Protein AF-A0A928DKS0-F1 (afdb_monomer)

Radius of gyration: 26.85 Å; Cα contacts (8 Å, |Δi|>4): 804; chains: 1; bounding box: 59×43×74 Å

Sequence (384 aa):
MKKVFVSGAFNVLHAGHIRFFEDARKLGDYLIVSYPPADLLWRLYDKKSVLDDSDKKAVISALSMVDEVIESTDEDVELSFRSAVEATGPQILAVTTDDAHIEAKRRFCEEKGIEFVVLEKTLPNDTQTSSTQVLSRVKAPMHAPLRVDFAGGWLDVPENAIPGEYIVNCSISPTVSLKEWLYRQGAGLGGSGGWSVLNGWDPVASELGLGVGWQDPAVIAETGACVWKSGPKPVLDFKNTGSFLKGRMAVYDTRVKHYTPGFAGYERSFERIAKAGRIARLGVQQQDVAVLAVGVQMSYQLQLEEGMQPLPDIGKQLAHKYCGGGHGGYALYLYETEEQRDAAVDACEDMYPVEPYCRTFGKDEQVPWEPRFLERLKKRGVIK

Structure (mmCIF, N/CA/C/O backbone):
data_AF-A0A928DKS0-F1
#
_entry.id   AF-A0A928DKS0-F1
#
loop_
_atom_site.group_PDB
_atom_site.id
_atom_site.type_symbol
_atom_site.label_atom_id
_atom_site.label_alt_id
_atom_site.label_comp_id
_atom_site.label_asym_id
_atom_site.label_entity_id
_atom_site.label_seq_id
_atom_site.pdbx_PDB_ins_code
_atom_site.Cartn_x
_atom_site.Cartn_y
_atom_site.Cartn_z
_atom_site.occupancy
_atom_site.B_iso_or_equiv
_atom_site.auth_seq_id
_atom_site.auth_comp_id
_atom_site.auth_asym_id
_atom_site.auth_atom_id
_atom_site.pdbx_PDB_model_num
ATOM 1 N N . MET A 1 1 ? -34.004 2.437 37.582 1.00 90.12 1 MET A N 1
ATOM 2 C CA . MET A 1 1 ? -33.193 2.954 36.467 1.00 90.12 1 MET A CA 1
ATOM 3 C C . MET A 1 1 ? -32.140 1.911 36.153 1.00 90.12 1 MET A C 1
ATOM 5 O O . MET A 1 1 ? -31.315 1.649 37.020 1.00 90.12 1 MET A O 1
ATOM 9 N N . LYS A 1 2 ? -32.222 1.267 34.987 1.00 97.00 2 LYS A N 1
ATOM 10 C CA . LYS A 1 2 ? -31.265 0.244 34.545 1.00 97.00 2 LYS A CA 1
ATOM 11 C C . LYS A 1 2 ? -30.085 0.926 33.849 1.00 97.00 2 LYS A C 1
ATOM 13 O O . LYS A 1 2 ? -30.260 1.512 32.786 1.00 97.00 2 LYS A O 1
ATOM 18 N N . LYS A 1 3 ? -28.900 0.887 34.453 1.00 98.50 3 LYS A N 1
ATOM 19 C CA . LYS A 1 3 ? -27.677 1.495 33.916 1.00 98.50 3 LYS A CA 1
ATOM 20 C C . LYS A 1 3 ? -26.942 0.523 32.992 1.00 98.50 3 LYS A C 1
ATOM 22 O O . LYS A 1 3 ? -26.719 -0.632 33.363 1.00 98.50 3 LYS A O 1
ATOM 27 N N . VAL A 1 4 ? -26.541 1.009 31.825 1.00 98.62 4 VAL A N 1
ATOM 28 C CA . VAL A 1 4 ? -25.748 0.292 30.823 1.00 98.62 4 VAL A CA 1
ATOM 29 C C . VAL A 1 4 ? -24.370 0.926 30.757 1.00 98.62 4 VAL A C 1
ATOM 31 O O . VAL A 1 4 ? -24.256 2.148 30.729 1.00 98.62 4 VAL A O 1
ATOM 34 N N . PHE A 1 5 ? -23.331 0.104 30.718 1.00 98.56 5 PHE A N 1
ATOM 35 C CA . PHE A 1 5 ? -21.950 0.539 30.598 1.00 98.56 5 PHE A CA 1
ATOM 36 C C . PHE A 1 5 ? -21.354 0.034 29.290 1.00 98.56 5 PHE A C 1
ATOM 38 O O . PHE A 1 5 ? -21.528 -1.131 28.926 1.00 98.56 5 PHE A O 1
ATOM 45 N N . VAL A 1 6 ? -20.620 0.903 28.603 1.00 97.69 6 VAL A N 1
ATOM 46 C CA . VAL A 1 6 ? -19.794 0.549 27.446 1.00 97.69 6 VAL A CA 1
ATOM 47 C C . VAL A 1 6 ? -18.394 1.116 27.633 1.00 97.69 6 VAL A C 1
ATOM 49 O O . VAL A 1 6 ? -18.222 2.187 28.213 1.00 97.69 6 VAL A O 1
ATOM 52 N N . SER A 1 7 ? -17.384 0.418 27.122 1.00 95.12 7 SER A N 1
ATOM 53 C CA . SER A 1 7 ? -15.995 0.880 27.161 1.00 95.12 7 SER A CA 1
ATOM 54 C C . SER A 1 7 ? -15.346 0.778 25.790 1.00 95.12 7 SER A C 1
ATOM 56 O O . SER A 1 7 ? -15.585 -0.180 25.054 1.00 95.12 7 SER A O 1
ATOM 58 N N . GLY A 1 8 ? -14.516 1.761 25.449 1.00 92.12 8 GLY A N 1
ATOM 59 C CA . GLY A 1 8 ? -13.730 1.748 24.225 1.00 92.12 8 GLY A CA 1
ATOM 60 C C . GLY A 1 8 ? -12.814 2.960 24.094 1.00 92.12 8 GLY A C 1
ATOM 61 O O . GLY A 1 8 ? -12.985 3.980 24.751 1.00 92.12 8 GLY A O 1
ATOM 62 N N . ALA A 1 9 ? -11.819 2.860 23.209 1.00 91.19 9 ALA A N 1
ATOM 63 C CA . ALA A 1 9 ? -10.876 3.955 22.966 1.00 91.19 9 ALA A CA 1
ATOM 64 C C . ALA A 1 9 ? -11.528 5.182 22.300 1.00 91.19 9 ALA A C 1
ATOM 66 O O . ALA A 1 9 ? -11.066 6.303 22.496 1.00 91.19 9 ALA A O 1
ATOM 67 N N . PHE A 1 10 ? -12.550 4.947 21.462 1.00 91.31 10 PHE A N 1
ATOM 68 C CA . PHE A 1 10 ? -13.341 5.958 20.740 1.00 91.31 10 PHE A CA 1
ATOM 69 C C . PHE A 1 10 ? -12.512 7.095 20.114 1.00 91.31 10 PHE A C 1
ATOM 71 O O . PHE A 1 10 ? -12.912 8.254 20.119 1.00 91.31 10 PHE A O 1
ATOM 78 N N . ASN A 1 11 ? -11.345 6.750 19.556 1.00 84.81 11 ASN A N 1
ATOM 79 C CA . ASN A 1 11 ? -10.316 7.719 19.173 1.00 84.81 11 ASN A CA 1
ATOM 80 C C . ASN A 1 11 ? -10.794 8.724 18.106 1.00 84.81 11 ASN A C 1
ATOM 82 O O . ASN A 1 11 ? -10.494 9.910 18.179 1.00 84.81 11 ASN A O 1
ATOM 86 N N . VAL A 1 12 ? -11.574 8.245 17.130 1.00 89.62 12 VAL A N 1
ATOM 87 C CA . VAL A 1 12 ? -12.330 9.080 16.185 1.00 89.62 12 VAL A CA 1
ATOM 88 C C . VAL A 1 12 ? -13.741 8.519 16.096 1.00 89.62 12 VAL A C 1
ATOM 90 O O . VAL A 1 12 ? -13.915 7.354 15.719 1.00 89.62 12 VAL A O 1
ATOM 93 N N . LEU A 1 13 ? -14.745 9.324 16.444 1.00 90.75 13 LEU A N 1
ATOM 94 C CA . LEU A 1 13 ? -16.142 8.914 16.333 1.00 90.75 13 LEU A CA 1
ATOM 95 C C . LEU A 1 13 ? -16.566 8.759 14.868 1.00 90.75 13 LEU A C 1
ATOM 97 O O . LEU A 1 13 ? -16.172 9.524 13.994 1.00 90.75 13 LEU A O 1
ATOM 101 N N . HIS A 1 14 ? -17.386 7.745 14.610 1.00 88.31 14 HIS A N 1
ATOM 102 C CA . HIS A 1 14 ? -17.978 7.458 13.306 1.00 88.31 14 HIS A CA 1
ATOM 103 C C . HIS A 1 14 ? -19.343 6.789 13.504 1.00 88.31 14 HIS A C 1
ATOM 105 O O . HIS A 1 14 ? -19.688 6.401 14.621 1.00 88.31 14 HIS A O 1
ATOM 111 N N . ALA A 1 15 ? -20.107 6.605 12.421 1.00 88.44 15 ALA A N 1
ATOM 112 C CA . ALA A 1 15 ? -21.472 6.063 12.469 1.00 88.44 15 ALA A CA 1
ATOM 113 C C . ALA A 1 15 ? -21.589 4.725 13.227 1.00 88.44 15 ALA A C 1
ATOM 115 O O . ALA A 1 15 ? -22.562 4.497 13.933 1.00 88.44 15 ALA A O 1
ATOM 116 N N . GLY A 1 16 ? -20.569 3.866 13.135 1.00 87.44 16 GLY A N 1
ATOM 117 C CA . GLY A 1 16 ? -20.498 2.618 13.905 1.00 87.44 16 GLY A CA 1
ATOM 118 C C . GLY A 1 16 ? -20.523 2.815 15.428 1.00 87.44 16 GLY A C 1
ATOM 119 O O . GLY A 1 16 ? -21.236 2.090 16.108 1.00 87.44 16 GLY A O 1
ATOM 120 N N . HIS A 1 17 ? -19.809 3.812 15.965 1.00 91.69 17 HIS A N 1
ATOM 121 C CA . HIS A 1 17 ? -19.873 4.131 17.398 1.00 91.69 17 HIS A CA 1
ATOM 122 C C . HIS A 1 17 ? -21.239 4.697 17.789 1.00 91.69 17 HIS A C 1
ATOM 124 O O . HIS A 1 17 ? -21.796 4.286 18.798 1.00 91.69 17 HIS A O 1
ATOM 130 N N . ILE A 1 18 ? -21.800 5.586 16.962 1.00 92.81 18 ILE A N 1
ATOM 131 C CA . ILE A 1 18 ? -23.140 6.152 17.182 1.00 92.81 18 ILE A CA 1
ATOM 132 C C . ILE A 1 18 ? -24.174 5.030 17.286 1.00 92.81 18 ILE A C 1
ATOM 134 O O . ILE A 1 18 ? -24.919 4.970 18.259 1.00 92.81 18 ILE A O 1
ATOM 138 N N . ARG A 1 19 ? -24.156 4.086 16.339 1.00 91.19 19 ARG A N 1
ATOM 139 C CA . ARG A 1 19 ? -25.083 2.957 16.349 1.00 91.19 19 ARG A CA 1
ATOM 140 C C . ARG A 1 19 ? -24.877 2.035 17.550 1.00 91.19 19 ARG A C 1
ATOM 142 O O . ARG A 1 19 ? -25.850 1.636 18.179 1.00 91.19 19 ARG A O 1
ATOM 149 N N . PHE A 1 20 ? -23.626 1.737 17.896 1.00 93.56 20 PHE A N 1
ATOM 150 C CA . PHE A 1 20 ? -23.313 0.949 19.087 1.00 93.56 20 PHE A CA 1
ATOM 151 C C . PHE A 1 20 ? -23.865 1.600 20.364 1.00 93.56 20 PHE A C 1
ATOM 153 O O . PHE A 1 20 ? -24.481 0.916 21.176 1.00 93.56 20 PHE A O 1
ATOM 160 N N . PHE A 1 21 ? -23.715 2.917 20.521 1.00 96.50 21 PHE A N 1
ATOM 161 C CA . PHE A 1 21 ? -24.266 3.642 21.666 1.00 96.50 21 PHE A CA 1
ATOM 162 C C . PHE A 1 21 ? -25.799 3.655 21.666 1.00 96.50 21 PHE A C 1
ATOM 164 O O . PHE A 1 21 ? -26.399 3.458 22.717 1.00 96.50 21 PHE A O 1
ATOM 171 N N . GLU A 1 22 ? -26.452 3.820 20.513 1.00 95.62 22 GLU A N 1
ATOM 172 C CA . GLU A 1 22 ? -27.916 3.709 20.404 1.00 95.62 22 GLU A CA 1
ATOM 173 C C . GLU A 1 22 ? -28.423 2.316 20.792 1.00 95.62 22 GLU A C 1
ATOM 175 O O . GLU A 1 22 ? -29.416 2.197 21.510 1.00 95.62 22 GLU A O 1
ATOM 180 N N . ASP A 1 23 ? -27.760 1.259 20.323 1.00 95.50 23 ASP A N 1
ATOM 181 C CA . ASP A 1 23 ? -28.151 -0.118 20.618 1.00 95.50 23 ASP A CA 1
ATOM 182 C C . ASP A 1 23 ? -27.878 -0.475 22.085 1.00 95.50 23 ASP A C 1
ATOM 184 O O . ASP A 1 23 ? -28.740 -1.068 22.732 1.00 95.50 23 ASP A O 1
ATOM 188 N N . ALA A 1 24 ? -26.760 -0.018 22.656 1.00 97.00 24 ALA A N 1
ATOM 189 C CA . ALA A 1 24 ? -26.496 -0.134 24.087 1.00 97.00 24 ALA A CA 1
ATOM 190 C C . ALA A 1 24 ? -27.536 0.634 24.918 1.00 97.00 24 ALA A C 1
ATOM 192 O O . ALA A 1 24 ? -28.059 0.103 25.898 1.00 97.00 24 ALA A O 1
ATOM 193 N N . ARG A 1 25 ? -27.911 1.853 24.503 1.00 97.31 25 ARG A N 1
ATOM 194 C CA . ARG A 1 25 ? -28.914 2.670 25.200 1.00 97.31 25 ARG A CA 1
ATOM 195 C C . ARG A 1 25 ? -30.285 1.998 25.261 1.00 97.31 25 ARG A C 1
ATOM 197 O O . ARG A 1 25 ? -30.996 2.219 26.236 1.00 97.31 25 ARG A O 1
ATOM 204 N N . LYS A 1 26 ? -30.651 1.166 24.278 1.00 97.12 26 LYS A N 1
ATOM 205 C CA . LYS A 1 26 ? -31.915 0.396 24.269 1.00 97.12 26 LYS A CA 1
ATOM 206 C C . LYS A 1 26 ? -31.967 -0.707 25.328 1.00 97.12 26 LYS A C 1
ATOM 208 O O . LYS A 1 26 ? -33.056 -1.178 25.642 1.00 97.12 26 LYS A O 1
ATOM 213 N N . LEU A 1 27 ? -30.824 -1.127 25.874 1.00 97.81 27 LEU A N 1
ATOM 214 C CA . LEU A 1 27 ? -30.767 -2.182 26.888 1.00 97.81 27 LEU A CA 1
ATOM 215 C C . LEU A 1 27 ? -31.141 -1.682 28.295 1.00 97.81 27 LEU A C 1
ATOM 217 O O . LEU A 1 27 ? -31.343 -2.500 29.195 1.00 97.81 27 LEU A O 1
ATOM 221 N N . GLY A 1 28 ? -31.239 -0.364 28.502 1.00 97.06 28 GLY A N 1
ATOM 222 C CA . GLY A 1 28 ? -31.566 0.233 29.795 1.00 97.06 28 GLY A CA 1
ATOM 223 C C . GLY A 1 28 ? -32.048 1.681 29.702 1.00 97.06 28 GLY A C 1
ATOM 224 O O . GLY A 1 28 ? -32.467 2.151 28.653 1.00 97.06 28 GLY A O 1
ATOM 225 N N . ASP A 1 29 ? -31.992 2.389 30.826 1.00 97.69 29 ASP A N 1
ATOM 226 C CA . ASP A 1 29 ? -32.517 3.747 31.001 1.00 97.69 29 ASP A CA 1
ATOM 227 C C . ASP A 1 29 ? -31.421 4.818 31.068 1.00 97.69 29 ASP A C 1
ATOM 229 O O . ASP A 1 29 ? -31.753 5.999 31.073 1.00 97.69 29 ASP A O 1
ATOM 233 N N . TYR A 1 30 ? -30.151 4.421 31.184 1.00 98.44 30 TYR A N 1
ATOM 234 C CA . TYR A 1 30 ? -29.025 5.324 31.432 1.00 98.44 30 TYR A CA 1
ATOM 235 C C . TYR A 1 30 ? -27.735 4.732 30.851 1.00 98.44 30 TYR A C 1
ATOM 237 O O . TYR A 1 30 ? -27.345 3.638 31.267 1.00 98.44 30 TYR A O 1
ATOM 245 N N . LEU A 1 31 ? -27.086 5.406 29.901 1.00 98.69 31 LEU A N 1
ATOM 246 C CA . LEU A 1 31 ? -25.857 4.939 29.253 1.00 98.69 31 LEU A CA 1
ATOM 247 C C . LEU A 1 31 ? -24.622 5.666 29.793 1.00 98.69 31 LEU A C 1
ATOM 249 O O . LEU A 1 31 ? -24.484 6.880 29.648 1.00 98.69 31 LEU A O 1
ATOM 253 N N . ILE A 1 32 ? -23.696 4.881 30.335 1.00 98.69 32 ILE A N 1
ATOM 254 C CA . ILE A 1 32 ? -22.365 5.307 30.759 1.00 98.69 32 ILE A CA 1
ATOM 255 C C . ILE A 1 32 ? -21.359 4.875 29.694 1.00 98.69 32 ILE A C 1
ATOM 257 O O . ILE A 1 32 ? -21.256 3.688 29.370 1.00 98.69 32 ILE A O 1
ATOM 261 N N . VAL A 1 33 ? -20.593 5.829 29.173 1.00 98.44 33 VAL A N 1
ATOM 262 C CA . VAL A 1 33 ? -19.513 5.576 28.215 1.00 98.44 33 VAL A CA 1
ATOM 263 C C . VAL A 1 33 ? -18.171 5.803 28.894 1.00 98.44 33 VAL A C 1
ATOM 265 O O . VAL A 1 33 ? -17.894 6.891 29.396 1.00 98.44 33 VAL A O 1
ATOM 268 N N . SER A 1 34 ? -17.313 4.785 28.875 1.00 97.44 34 SER A N 1
ATOM 269 C CA . SER A 1 34 ? -15.959 4.873 29.408 1.00 97.44 34 SER A CA 1
ATOM 270 C C . SER A 1 34 ? -14.897 4.870 28.318 1.00 97.44 34 SER A C 1
ATOM 272 O O . SER A 1 34 ? -14.973 4.081 27.373 1.00 97.44 34 SER A O 1
ATOM 274 N N . TYR A 1 35 ? -13.888 5.729 28.468 1.00 95.50 35 TYR A N 1
ATOM 275 C CA . TYR A 1 35 ? -12.732 5.780 27.576 1.00 95.50 35 TYR A CA 1
ATOM 276 C C . TYR A 1 35 ? -11.411 5.884 28.357 1.00 95.50 35 TYR A C 1
ATOM 278 O O . TYR A 1 35 ? -11.375 6.524 29.408 1.00 95.50 35 TYR A O 1
ATOM 286 N N . PRO A 1 36 ? -10.310 5.304 27.846 1.00 94.44 36 PRO A N 1
ATOM 287 C CA . PRO A 1 36 ? -8.979 5.514 28.400 1.00 94.44 36 PRO A CA 1
ATOM 288 C C . PRO A 1 36 ? -8.430 6.900 28.013 1.00 94.44 36 PRO A C 1
ATOM 290 O O . PRO A 1 36 ? -8.500 7.265 26.828 1.00 94.44 36 PRO A O 1
ATOM 293 N N . PRO A 1 37 ? -7.850 7.660 28.962 1.00 94.44 37 PRO A N 1
ATOM 294 C CA . PRO A 1 37 ? -7.154 8.905 28.658 1.00 94.44 37 PRO A CA 1
ATOM 295 C C . PRO A 1 37 ? -5.926 8.649 27.774 1.00 94.44 37 PRO A C 1
ATOM 297 O O . PRO A 1 37 ? -5.467 7.511 27.630 1.00 94.44 37 PRO A O 1
ATOM 300 N N . ALA A 1 38 ? -5.379 9.702 27.167 1.00 93.69 38 ALA A N 1
ATOM 301 C CA . ALA A 1 38 ? -4.331 9.600 26.153 1.00 93.69 38 ALA A CA 1
ATOM 302 C C . ALA A 1 38 ? -3.082 8.839 26.635 1.00 93.69 38 ALA A C 1
ATOM 304 O O . ALA A 1 38 ? -2.543 8.022 25.888 1.00 93.69 38 ALA A O 1
ATOM 305 N N . ASP A 1 39 ? -2.657 9.069 27.880 1.00 93.12 39 ASP A N 1
ATOM 306 C CA . ASP A 1 39 ? -1.517 8.376 28.491 1.00 93.12 39 ASP A CA 1
ATOM 307 C C . ASP A 1 39 ? -1.777 6.868 28.666 1.00 93.12 39 ASP A C 1
ATOM 309 O O . ASP A 1 39 ? -0.947 6.039 28.290 1.00 93.12 39 ASP A O 1
ATOM 313 N N . LEU A 1 40 ? -2.964 6.494 29.154 1.00 92.56 40 LEU A N 1
ATOM 314 C CA . LEU A 1 40 ? -3.337 5.089 29.331 1.00 92.56 40 LEU A CA 1
ATOM 315 C C . LEU A 1 40 ? -3.487 4.379 27.979 1.00 92.56 40 LEU A C 1
ATOM 317 O O . LEU A 1 40 ? -3.043 3.243 27.814 1.00 92.56 40 LEU A O 1
ATOM 321 N N . LEU A 1 41 ? -4.066 5.067 26.989 1.00 91.56 41 LEU A N 1
ATOM 322 C CA . LEU A 1 41 ? -4.198 4.559 25.626 1.00 91.56 41 LEU A CA 1
ATOM 323 C C . LEU A 1 41 ? -2.825 4.262 24.999 1.00 91.56 41 LEU A C 1
ATOM 325 O O . LEU A 1 41 ? -2.660 3.244 24.325 1.00 91.56 41 LEU A O 1
ATOM 329 N N . TRP A 1 42 ? -1.841 5.125 25.259 1.00 90.69 42 TRP A N 1
ATOM 330 C CA . TRP A 1 42 ? -0.466 4.929 24.815 1.00 90.69 42 TRP A CA 1
ATOM 331 C C . TRP A 1 42 ? 0.179 3.727 25.507 1.00 90.69 42 TRP A C 1
ATOM 333 O O . TRP A 1 42 ? 0.673 2.827 24.836 1.00 90.69 42 TRP A O 1
ATOM 343 N N . ARG A 1 43 ? 0.148 3.680 26.844 1.00 90.50 43 ARG A N 1
ATOM 344 C CA . ARG A 1 43 ? 0.854 2.653 27.627 1.00 90.50 43 ARG A CA 1
ATOM 345 C C . ARG A 1 43 ? 0.282 1.247 27.460 1.00 90.50 43 ARG A C 1
ATOM 347 O O . ARG A 1 43 ? 1.056 0.299 27.396 1.00 90.50 43 ARG A O 1
ATOM 354 N N . LEU A 1 44 ? -1.043 1.108 27.388 1.00 89.06 44 LEU A N 1
ATOM 355 C CA . LEU A 1 44 ? -1.699 -0.203 27.330 1.00 89.06 44 LEU A CA 1
ATOM 356 C C . LEU A 1 44 ? -1.897 -0.732 25.910 1.00 89.06 44 LEU A C 1
ATOM 358 O O . LEU A 1 44 ? -1.899 -1.943 25.703 1.00 89.06 44 LEU A O 1
ATOM 362 N N . TYR A 1 45 ? -2.090 0.157 24.934 1.00 85.25 45 TYR A N 1
ATOM 363 C CA . TYR A 1 45 ? -2.517 -0.242 23.591 1.00 85.25 45 TYR A CA 1
ATOM 364 C C . TYR A 1 45 ? -1.571 0.211 22.477 1.00 85.25 45 TYR A C 1
ATOM 366 O O . TYR A 1 45 ? -1.892 -0.030 21.312 1.00 85.25 45 TYR A O 1
ATOM 374 N N . ASP A 1 46 ? -0.462 0.883 22.810 1.00 88.25 46 ASP A N 1
ATOM 375 C CA . ASP A 1 46 ? 0.476 1.494 21.855 1.00 88.25 46 ASP A CA 1
ATOM 376 C C . ASP A 1 46 ? -0.248 2.388 20.828 1.00 88.25 46 ASP A C 1
ATOM 378 O O . ASP A 1 46 ? -0.012 2.364 19.617 1.00 88.25 46 ASP A O 1
ATOM 382 N N . LYS A 1 47 ? -1.239 3.149 21.315 1.00 86.56 47 LYS A N 1
ATOM 383 C CA . LYS A 1 47 ? -2.111 3.992 20.490 1.00 86.56 47 LYS A CA 1
ATOM 384 C C . LYS A 1 47 ? -2.045 5.444 20.932 1.00 86.56 47 LYS A C 1
ATOM 386 O O . LYS A 1 47 ? -2.262 5.786 22.088 1.00 86.56 47 LYS A O 1
ATOM 391 N N . LYS A 1 48 ? -1.846 6.332 19.959 1.00 88.62 48 LYS A N 1
ATOM 392 C CA . LYS A 1 48 ? -1.923 7.779 20.171 1.00 88.62 48 LYS A CA 1
ATOM 393 C C . LYS A 1 48 ? -3.373 8.268 20.115 1.00 88.62 48 LYS A C 1
ATOM 395 O O . LYS A 1 48 ? -4.084 7.971 19.149 1.00 88.62 48 LYS A O 1
ATOM 400 N N . SER A 1 49 ? -3.784 9.066 21.102 1.00 89.38 49 SER A N 1
ATOM 401 C CA . SER A 1 49 ? -5.057 9.795 21.048 1.00 89.38 49 SER A CA 1
ATOM 402 C C . SER A 1 49 ? -5.018 10.896 19.978 1.00 89.38 49 SER A C 1
ATOM 404 O O . SER A 1 49 ? -4.005 11.576 19.815 1.00 89.38 49 SER A O 1
ATOM 406 N N . VAL A 1 50 ? -6.107 11.050 19.227 1.00 89.44 50 VAL A N 1
ATOM 407 C CA . VAL A 1 50 ? -6.265 12.070 18.170 1.00 89.44 50 VAL A CA 1
ATOM 408 C C . VAL A 1 50 ? -6.839 13.369 18.732 1.00 89.44 50 VAL A C 1
ATOM 410 O O . VAL A 1 50 ? -6.569 14.437 18.194 1.00 89.44 50 VAL A O 1
ATOM 413 N N . LEU A 1 51 ? -7.616 13.259 19.807 1.00 89.12 51 LEU A N 1
ATOM 414 C CA . LEU A 1 51 ? -8.192 14.372 20.552 1.00 89.12 51 LEU A CA 1
ATOM 415 C C . LEU A 1 51 ? -7.559 14.439 21.940 1.00 89.12 51 LEU A C 1
ATOM 417 O O . LEU A 1 51 ? -7.221 13.394 22.512 1.00 89.12 51 LEU A O 1
ATOM 421 N N . ASP A 1 52 ? -7.470 15.648 22.484 1.00 93.50 52 ASP A N 1
ATOM 422 C CA . ASP A 1 52 ? -7.210 15.848 23.906 1.00 93.50 52 ASP A CA 1
ATOM 423 C C . ASP A 1 52 ? -8.356 15.239 24.728 1.00 93.50 52 ASP A C 1
ATOM 425 O O . ASP A 1 52 ? -9.501 15.149 24.268 1.00 93.50 52 ASP A O 1
ATOM 429 N N . ASP A 1 53 ? -8.063 14.792 25.950 1.00 94.75 53 ASP A N 1
ATOM 430 C CA . ASP A 1 53 ? -9.038 14.039 26.747 1.00 94.75 53 ASP A CA 1
ATOM 431 C C . ASP A 1 53 ? -10.277 14.879 27.101 1.00 94.75 53 ASP A C 1
ATOM 433 O O . ASP A 1 53 ? -11.399 14.370 27.049 1.00 94.75 53 ASP A O 1
ATOM 437 N N . SER A 1 54 ? -10.112 16.188 27.332 1.00 94.94 54 SER A N 1
ATOM 438 C CA . SER A 1 54 ? -11.231 17.115 27.549 1.00 94.94 54 SER A CA 1
ATOM 439 C C . SER A 1 54 ? -12.153 17.227 26.336 1.00 94.94 54 SER A C 1
ATOM 441 O O . SER A 1 54 ? -13.376 17.223 26.489 1.00 94.94 54 SER A O 1
ATOM 443 N N . ASP A 1 55 ? -11.582 17.286 25.132 1.00 95.31 55 ASP A N 1
ATOM 444 C CA . ASP A 1 55 ? -12.342 17.406 23.887 1.00 95.31 55 ASP A CA 1
ATOM 445 C C . ASP A 1 55 ? -13.075 16.104 23.585 1.00 95.31 55 ASP A C 1
ATOM 447 O O . ASP A 1 55 ? -14.261 16.112 23.252 1.00 95.31 55 ASP A O 1
ATOM 451 N N . LYS A 1 56 ? -12.404 14.964 23.782 1.00 95.12 56 LYS A N 1
ATOM 452 C CA . LYS A 1 56 ? -13.025 13.644 23.651 1.00 95.12 56 LYS A CA 1
ATOM 453 C C . LYS A 1 56 ? -14.218 13.508 24.601 1.00 95.12 56 LYS A C 1
ATOM 455 O O . LYS A 1 56 ? -15.300 13.113 24.163 1.00 95.12 56 LYS A O 1
ATOM 460 N N . LYS A 1 57 ? -14.059 13.903 25.870 1.00 96.12 57 LYS A N 1
ATOM 461 C CA . LYS A 1 57 ? -15.149 13.912 26.855 1.00 96.12 57 LYS A CA 1
ATOM 462 C C . LYS A 1 57 ? -16.303 14.807 26.434 1.00 96.12 57 LYS A C 1
ATOM 464 O O . LYS A 1 57 ? -17.453 14.385 26.543 1.00 96.12 57 LYS A O 1
ATOM 469 N N . ALA A 1 58 ? -16.012 16.023 25.974 1.00 96.75 58 ALA A N 1
ATOM 470 C CA . ALA A 1 58 ? -17.025 16.986 25.560 1.00 96.75 58 ALA A CA 1
ATOM 471 C C . ALA A 1 58 ? -17.836 16.466 24.365 1.00 96.75 58 ALA A C 1
ATOM 473 O O . ALA A 1 58 ? -19.063 16.527 24.381 1.00 96.75 58 ALA A O 1
ATOM 474 N N . VAL A 1 59 ? -17.161 15.890 23.366 1.00 96.50 59 VAL A N 1
ATOM 475 C CA . VAL A 1 59 ? -17.807 15.332 22.173 1.00 96.50 59 VAL A CA 1
ATOM 476 C C . VAL A 1 59 ? -18.694 14.137 22.527 1.00 96.50 59 VAL A C 1
ATOM 478 O O . VAL A 1 59 ? -19.836 14.090 22.076 1.00 96.50 59 VAL A O 1
ATOM 481 N N . ILE A 1 60 ? -18.210 13.188 23.337 1.00 97.44 60 ILE A N 1
ATOM 482 C CA . ILE A 1 60 ? -19.011 12.018 23.739 1.00 97.44 60 ILE A CA 1
ATOM 483 C C . ILE A 1 60 ? -20.196 12.454 24.615 1.00 97.44 60 ILE A C 1
ATOM 485 O O . ILE A 1 60 ? -21.312 11.997 24.390 1.00 97.44 60 ILE A O 1
ATOM 489 N N . SER A 1 61 ? -19.980 13.379 25.559 1.00 97.75 61 SER A N 1
ATOM 490 C CA . SER A 1 61 ? -21.035 13.904 26.446 1.00 97.75 61 SER A CA 1
ATOM 491 C C . SER A 1 61 ? -22.135 14.666 25.700 1.00 97.75 61 SER A C 1
ATOM 493 O O . SER A 1 61 ? -23.239 14.797 26.212 1.00 97.75 61 SER A O 1
ATOM 495 N N . ALA A 1 62 ? -21.850 15.202 24.509 1.00 97.69 62 ALA A N 1
ATOM 496 C CA . ALA A 1 62 ? -22.831 15.926 23.701 1.00 97.69 62 ALA A CA 1
ATOM 497 C C . ALA A 1 62 ? -23.798 15.000 22.940 1.00 97.69 62 ALA A C 1
ATOM 499 O O . ALA A 1 62 ? -24.779 15.471 22.360 1.00 97.69 62 ALA A O 1
ATOM 500 N N . LEU A 1 63 ? -23.523 13.694 22.898 1.00 97.88 63 LEU A N 1
ATOM 501 C CA . LEU A 1 63 ? -24.360 12.727 22.201 1.00 97.88 63 LEU A CA 1
ATOM 502 C C . LEU A 1 63 ? -25.648 12.463 22.992 1.00 97.88 63 LEU A C 1
ATOM 504 O O . LEU A 1 63 ? -25.605 12.036 24.138 1.00 97.88 63 LEU A O 1
ATOM 508 N N . SER A 1 64 ? -26.808 12.649 22.358 1.00 97.12 64 SER A N 1
ATOM 509 C CA . SER A 1 64 ? -28.122 12.609 23.025 1.00 97.12 64 SER A CA 1
ATOM 510 C C . SER A 1 64 ? -28.475 11.291 23.720 1.00 97.12 64 SER A C 1
ATOM 512 O O . SER A 1 64 ? -29.366 11.270 24.562 1.00 97.12 64 SER A O 1
ATOM 514 N N . MET A 1 65 ? -27.848 10.182 23.323 1.00 97.25 65 MET A N 1
ATOM 515 C CA . MET A 1 65 ? -28.064 8.858 23.912 1.00 97.25 65 MET A CA 1
ATOM 516 C C . MET A 1 65 ? -27.095 8.533 25.054 1.00 97.25 65 MET A C 1
ATOM 518 O O . MET A 1 65 ? -27.238 7.471 25.650 1.00 97.25 65 MET A O 1
ATOM 522 N N . VAL A 1 66 ? -26.107 9.390 25.324 1.00 98.50 66 VAL A N 1
ATOM 523 C CA . VAL A 1 66 ? -25.108 9.209 26.382 1.00 98.50 66 VAL A CA 1
ATOM 524 C C . VAL A 1 66 ? -25.503 10.053 27.587 1.00 98.50 66 VAL A C 1
ATOM 526 O O . VAL A 1 66 ? -25.706 11.256 27.464 1.00 98.50 66 VAL A O 1
ATOM 529 N N . ASP A 1 67 ? -25.597 9.421 28.754 1.00 98.50 67 ASP A N 1
ATOM 530 C CA . ASP A 1 67 ? -26.019 10.081 29.989 1.00 98.50 67 ASP A CA 1
ATOM 531 C C . ASP A 1 67 ? -24.826 10.439 30.900 1.00 98.50 67 ASP A C 1
ATOM 533 O O . ASP A 1 67 ? -24.874 11.431 31.629 1.00 98.50 67 ASP A O 1
ATOM 537 N N . GLU A 1 68 ? -23.739 9.659 30.851 1.00 98.19 68 GLU A N 1
ATOM 538 C CA . GLU A 1 68 ? -22.520 9.876 31.641 1.00 98.19 68 GLU A CA 1
ATOM 539 C C . GLU A 1 68 ? -21.269 9.461 30.861 1.00 98.19 68 GLU A C 1
ATOM 541 O O . GLU A 1 68 ? -21.265 8.450 30.155 1.00 98.19 68 GLU A O 1
ATOM 546 N N . VAL A 1 69 ? -20.180 10.218 31.022 1.00 98.12 69 VAL A N 1
ATOM 547 C CA . VAL A 1 69 ? -18.873 9.888 30.443 1.00 98.12 69 VAL A CA 1
ATOM 548 C C . VAL A 1 69 ? -17.806 9.864 31.529 1.00 98.12 69 VAL A C 1
ATOM 550 O O . VAL A 1 69 ? -17.600 10.865 32.225 1.00 98.12 69 VAL A O 1
ATOM 553 N N . ILE A 1 70 ? -17.097 8.740 31.637 1.00 97.00 70 ILE A N 1
ATOM 554 C CA . ILE A 1 70 ? -16.101 8.488 32.683 1.00 97.00 70 ILE A CA 1
ATOM 555 C C . ILE A 1 70 ? -14.760 8.030 32.100 1.00 97.00 70 ILE A C 1
ATOM 557 O O . ILE A 1 70 ? -14.694 7.201 31.194 1.00 97.00 70 ILE A O 1
ATOM 561 N N . GLU A 1 71 ? -13.667 8.560 32.635 1.00 95.62 71 GLU A N 1
ATOM 562 C CA . GLU A 1 71 ? -12.322 8.122 32.261 1.00 95.62 71 GLU A CA 1
ATOM 563 C C . GLU A 1 71 ? -11.987 6.792 32.930 1.00 95.62 71 GLU A C 1
ATOM 565 O O . GLU A 1 71 ? -12.317 6.560 34.094 1.00 95.62 71 GLU A O 1
ATOM 570 N N . SER A 1 72 ? -11.334 5.906 32.186 1.00 93.06 72 SER A N 1
ATOM 571 C CA . SER A 1 72 ? -10.834 4.643 32.709 1.00 93.06 72 SER A CA 1
ATOM 572 C C . SER A 1 72 ? -9.421 4.832 33.267 1.00 93.06 72 SER A C 1
ATOM 574 O O . SER A 1 72 ? -8.614 5.545 32.674 1.00 93.06 72 SER A O 1
ATOM 576 N N . THR A 1 73 ? -9.108 4.200 34.397 1.00 93.25 73 THR A N 1
ATOM 577 C CA . THR A 1 73 ? -7.835 4.419 35.112 1.00 93.25 73 THR A CA 1
ATOM 578 C C . THR A 1 73 ? -7.052 3.139 35.375 1.00 93.25 73 THR A C 1
ATOM 580 O O . THR A 1 73 ? -5.918 3.214 35.840 1.00 93.25 73 THR A O 1
ATOM 583 N N . ASP A 1 74 ? -7.644 1.970 35.125 1.00 94.69 74 ASP A N 1
ATOM 584 C CA . ASP A 1 74 ? -7.018 0.691 35.443 1.00 94.69 74 ASP A CA 1
ATOM 585 C C . ASP A 1 74 ? -5.960 0.322 34.396 1.00 94.69 74 ASP A C 1
ATOM 587 O O . ASP A 1 74 ? -6.180 0.456 33.192 1.00 94.69 74 ASP A O 1
ATOM 591 N N . GLU A 1 75 ? -4.817 -0.189 34.859 1.00 92.25 75 GLU A N 1
ATOM 592 C CA . GLU A 1 75 ? -3.686 -0.595 34.007 1.00 92.25 75 GLU A CA 1
ATOM 593 C C . GLU A 1 75 ? -3.782 -2.047 33.501 1.00 92.25 75 GLU A C 1
ATOM 595 O O . GLU A 1 75 ? -2.816 -2.610 32.991 1.00 92.25 75 GLU A O 1
ATOM 600 N N . ASP A 1 76 ? -4.952 -2.664 33.641 1.00 92.19 76 ASP A N 1
ATOM 601 C CA . ASP A 1 76 ? -5.253 -3.983 33.093 1.00 92.19 76 ASP A CA 1
ATOM 602 C C . ASP A 1 76 ? -5.778 -3.827 31.659 1.00 92.19 76 ASP A C 1
ATOM 604 O O . ASP A 1 76 ? -6.805 -3.192 31.442 1.00 92.19 76 ASP A O 1
ATOM 608 N N . VAL A 1 77 ? -5.091 -4.400 30.668 1.00 88.12 77 VAL A N 1
ATOM 609 C CA . VAL A 1 77 ? -5.508 -4.329 29.254 1.00 88.12 77 VAL A CA 1
ATOM 610 C C . VAL A 1 77 ? -6.885 -4.965 29.028 1.00 88.12 77 VAL A C 1
ATOM 612 O O . VAL A 1 77 ? -7.665 -4.467 28.217 1.00 88.12 77 VAL A O 1
ATOM 615 N N . GLU A 1 78 ? -7.211 -6.047 29.735 1.00 90.50 78 GLU A N 1
ATOM 616 C CA . GLU A 1 78 ? -8.463 -6.782 29.533 1.00 90.50 78 GLU A CA 1
ATOM 617 C C . GLU A 1 78 ? -9.641 -6.099 30.244 1.00 90.50 78 GLU A C 1
ATOM 619 O O . GLU A 1 78 ? -10.783 -6.138 29.768 1.00 90.50 78 GLU A O 1
ATOM 624 N N . LEU A 1 79 ? -9.350 -5.440 31.372 1.00 91.19 79 LEU A N 1
ATOM 625 C CA . LEU A 1 79 ? -10.322 -4.837 32.286 1.00 91.19 79 LEU A CA 1
ATOM 626 C C . LEU A 1 79 ? -9.971 -3.384 32.648 1.00 91.19 79 LEU A C 1
ATOM 628 O O . LEU A 1 79 ? -10.138 -2.964 33.794 1.00 91.19 79 LEU A O 1
ATOM 632 N N . SER A 1 80 ? -9.553 -2.579 31.665 1.00 90.12 80 SER A N 1
ATOM 633 C CA . SER A 1 80 ? -9.055 -1.206 31.891 1.00 90.12 80 SER A CA 1
ATOM 634 C C . SER A 1 80 ? -10.089 -0.235 32.482 1.00 90.12 80 SER A C 1
ATOM 636 O O . SER A 1 80 ? -9.762 0.900 32.821 1.00 90.12 80 SER A O 1
ATOM 638 N N . PHE A 1 81 ? -11.351 -0.663 32.555 1.00 93.31 81 PHE A N 1
ATOM 639 C CA . PHE A 1 81 ? -12.525 0.079 33.016 1.00 93.31 81 PHE A CA 1
ATOM 640 C C . PHE A 1 81 ? -13.097 -0.442 34.347 1.00 93.31 81 PHE A C 1
ATOM 642 O O . PHE A 1 81 ? -14.184 -0.020 34.750 1.00 93.31 81 PHE A O 1
ATOM 649 N N . ARG A 1 82 ? -12.420 -1.383 35.015 1.00 94.00 82 ARG A N 1
ATOM 650 C CA . ARG A 1 82 ? -12.899 -2.043 36.237 1.00 94.00 82 ARG A CA 1
ATOM 651 C C . ARG A 1 82 ? -13.333 -1.051 37.317 1.00 94.00 82 ARG A C 1
ATOM 653 O O . ARG A 1 82 ? -14.465 -1.136 37.792 1.00 94.00 82 ARG A O 1
ATOM 660 N N . SER A 1 83 ? -12.470 -0.106 37.675 1.00 94.38 83 SER A N 1
ATOM 661 C CA . SER A 1 83 ? -12.743 0.904 38.700 1.00 94.38 83 SER A CA 1
ATOM 662 C C . SER A 1 83 ? -13.931 1.791 38.314 1.00 94.38 83 SER A C 1
ATOM 664 O O . SER A 1 83 ? -14.747 2.148 39.163 1.00 94.38 83 SER A O 1
ATOM 666 N N . ALA A 1 84 ? -14.093 2.092 37.020 1.00 95.25 84 ALA A N 1
ATOM 667 C CA . ALA A 1 84 ? -15.222 2.873 36.513 1.00 95.25 84 ALA A CA 1
ATOM 668 C C . ALA A 1 84 ? -16.558 2.114 36.627 1.00 95.25 84 ALA A C 1
ATOM 670 O O . ALA A 1 84 ? -17.578 2.705 36.990 1.00 95.25 84 ALA A O 1
ATOM 671 N N . VAL A 1 85 ? -16.568 0.801 36.376 1.00 96.19 85 VAL A N 1
ATOM 672 C CA . VAL A 1 85 ? -17.754 -0.044 36.600 1.00 96.19 85 VAL A CA 1
ATOM 673 C C . VAL A 1 85 ? -18.102 -0.111 38.086 1.00 96.19 85 VAL A C 1
ATOM 675 O O . VAL A 1 85 ? -19.264 0.062 38.450 1.00 96.19 85 VAL A O 1
ATOM 678 N N . GLU A 1 86 ? -17.110 -0.309 38.955 1.00 94.44 86 GLU A N 1
ATOM 679 C CA . GLU A 1 86 ? -17.323 -0.376 40.406 1.00 94.44 86 GLU A CA 1
ATOM 680 C C . GLU A 1 86 ? -17.863 0.948 40.975 1.00 94.44 86 GLU A C 1
ATOM 682 O O . GLU A 1 86 ? -18.759 0.931 41.818 1.00 94.44 86 GLU A O 1
ATOM 687 N N . ALA A 1 87 ? -17.389 2.092 40.472 1.00 95.06 87 ALA A N 1
ATOM 688 C CA . ALA A 1 87 ? -17.848 3.414 40.900 1.00 95.06 87 ALA A CA 1
ATOM 689 C C . ALA A 1 87 ? -19.276 3.755 40.435 1.00 95.06 87 ALA A C 1
ATOM 691 O O . ALA A 1 87 ? -20.004 4.463 41.131 1.00 95.06 87 ALA A O 1
ATOM 692 N N . THR A 1 88 ? -19.689 3.273 39.259 1.00 95.81 88 THR A N 1
ATOM 693 C CA . THR A 1 88 ? -20.960 3.678 38.629 1.00 95.81 88 THR A CA 1
ATOM 694 C C . THR A 1 88 ? -22.113 2.697 38.868 1.00 95.81 88 THR A C 1
ATOM 696 O O . THR A 1 88 ? -23.286 3.097 38.796 1.00 95.81 88 THR A O 1
ATOM 699 N N . GLY A 1 89 ? -21.796 1.437 39.186 1.00 96.25 89 GLY A N 1
ATOM 700 C CA . GLY A 1 89 ? -22.750 0.372 39.500 1.00 96.25 89 GLY A CA 1
ATOM 701 C C . GLY A 1 89 ? -23.736 0.042 38.368 1.00 96.25 89 GLY A C 1
ATOM 702 O O . GLY A 1 89 ? -24.950 0.113 38.598 1.00 96.25 89 GLY A O 1
ATOM 703 N N . PRO A 1 90 ? -23.273 -0.275 37.142 1.00 97.75 90 PRO A N 1
ATOM 704 C CA . PRO A 1 90 ? -24.149 -0.638 36.036 1.00 97.75 90 PRO A CA 1
ATOM 705 C C . PRO A 1 90 ? -24.768 -2.028 36.222 1.00 97.75 90 PRO A C 1
ATOM 707 O O . PRO A 1 90 ? -24.200 -2.897 36.877 1.00 97.75 90 PRO A O 1
ATOM 710 N N . GLN A 1 91 ? -25.937 -2.249 35.618 1.00 98.44 91 GLN A N 1
ATOM 711 C CA . GLN A 1 91 ? -26.581 -3.569 35.581 1.00 98.44 91 GLN A CA 1
ATOM 712 C C . GLN A 1 91 ? -26.196 -4.350 34.324 1.00 98.44 91 GLN A C 1
ATOM 714 O O . GLN A 1 91 ? -26.311 -5.570 34.325 1.00 98.44 91 GLN A O 1
ATOM 719 N N . ILE A 1 92 ? -25.754 -3.661 33.267 1.00 98.38 92 ILE A N 1
ATOM 720 C CA . ILE A 1 92 ? -25.333 -4.272 32.004 1.00 98.38 92 ILE A CA 1
ATOM 721 C C . ILE A 1 92 ? -23.957 -3.749 31.599 1.00 98.38 92 ILE A C 1
ATOM 723 O O . ILE A 1 92 ? -23.735 -2.538 31.618 1.00 98.38 92 ILE A O 1
ATOM 727 N N . LEU A 1 93 ? -23.084 -4.647 31.144 1.00 98.12 93 LEU A N 1
ATOM 728 C CA . LEU A 1 93 ? -21.915 -4.324 30.331 1.00 98.12 93 LEU A CA 1
ATOM 729 C C . LEU A 1 93 ? -22.191 -4.763 28.889 1.00 98.12 93 LEU A C 1
ATOM 731 O O . LEU A 1 93 ? -22.382 -5.952 28.631 1.00 98.12 93 LEU A O 1
ATOM 735 N N . ALA A 1 94 ? -22.208 -3.810 27.957 1.00 97.44 94 ALA A N 1
ATOM 736 C CA . ALA A 1 94 ? -22.384 -4.089 26.536 1.00 97.44 94 ALA A CA 1
ATOM 737 C C . ALA A 1 94 ? -21.053 -3.949 25.781 1.00 97.44 94 ALA A C 1
ATOM 739 O O . ALA A 1 94 ? -20.332 -2.962 25.937 1.00 97.44 94 ALA A O 1
ATOM 740 N N . VAL A 1 95 ? -20.738 -4.937 24.944 1.00 95.62 95 VAL A N 1
ATOM 741 C CA . VAL A 1 95 ? -19.556 -4.957 24.065 1.00 95.62 95 VAL A CA 1
ATOM 742 C C . VAL A 1 95 ? -19.963 -5.285 22.632 1.00 95.62 95 VAL A C 1
ATOM 744 O O . VAL A 1 95 ? -21.093 -5.704 22.387 1.00 95.62 95 VAL A O 1
ATOM 747 N N . THR A 1 96 ? -19.054 -5.119 21.677 1.00 91.69 96 THR A N 1
ATOM 748 C CA . THR A 1 96 ? -19.268 -5.537 20.286 1.00 91.69 96 THR A CA 1
ATOM 749 C C . THR A 1 96 ? -18.721 -6.943 20.028 1.00 91.69 96 THR A C 1
ATOM 751 O O . THR A 1 96 ? -17.878 -7.450 20.767 1.00 91.69 96 THR A O 1
ATOM 754 N N . THR A 1 97 ? -19.187 -7.587 18.957 1.00 88.31 97 THR A N 1
ATOM 755 C CA . THR A 1 97 ? -18.750 -8.937 18.543 1.00 88.31 97 THR A CA 1
ATOM 756 C C . THR A 1 97 ? -17.251 -9.070 18.238 1.00 88.31 97 THR A C 1
ATOM 758 O O . THR A 1 97 ? -16.745 -10.185 18.208 1.00 88.31 97 THR A O 1
ATOM 761 N N . ASP A 1 98 ? -16.550 -7.965 17.974 1.00 84.38 98 ASP A N 1
ATOM 762 C CA . ASP A 1 98 ? -15.118 -7.900 17.643 1.00 84.38 98 ASP A CA 1
ATOM 763 C C . ASP A 1 98 ? -14.220 -7.521 18.839 1.00 84.38 98 ASP A C 1
ATOM 765 O O . ASP A 1 98 ? -13.042 -7.212 18.653 1.00 84.38 98 ASP A O 1
ATOM 769 N N . ASP A 1 99 ? -14.753 -7.530 20.065 1.00 87.81 99 ASP A N 1
ATOM 770 C CA . ASP A 1 99 ? -13.980 -7.248 21.275 1.00 87.81 99 ASP A CA 1
ATOM 771 C C . ASP A 1 99 ? -12.948 -8.360 21.557 1.00 87.81 99 ASP A C 1
ATOM 773 O O . ASP A 1 99 ? -13.266 -9.549 21.582 1.00 87.81 99 ASP A O 1
ATOM 777 N N . ALA A 1 100 ? -11.689 -7.971 21.772 1.00 86.62 100 ALA A N 1
ATOM 778 C CA . ALA A 1 100 ? -10.578 -8.907 21.947 1.00 86.62 100 ALA A CA 1
ATOM 779 C C . ALA A 1 100 ? -10.594 -9.645 23.299 1.00 86.62 100 ALA A C 1
ATOM 781 O O . ALA A 1 100 ? -9.937 -10.674 23.438 1.00 86.62 100 ALA A O 1
ATOM 782 N N . HIS A 1 101 ? -11.342 -9.143 24.286 1.00 91.69 101 HIS A N 1
ATOM 783 C CA . HIS A 1 101 ? -11.308 -9.614 25.672 1.00 91.69 101 HIS A CA 1
ATOM 784 C C . HIS A 1 101 ? -12.688 -10.066 26.170 1.00 91.69 101 HIS A C 1
ATOM 786 O O . HIS A 1 101 ? -12.957 -10.030 27.370 1.00 91.69 101 HIS A O 1
ATOM 792 N N . ILE A 1 102 ? -13.568 -10.524 25.265 1.00 92.56 102 ILE A N 1
ATOM 793 C CA . ILE A 1 102 ? -14.931 -10.998 25.590 1.00 92.56 102 ILE A CA 1
ATOM 794 C C . ILE A 1 102 ? -14.933 -11.958 26.781 1.00 92.56 102 ILE A C 1
ATOM 796 O O . ILE A 1 102 ? -15.766 -11.832 27.674 1.00 92.56 102 ILE A O 1
ATOM 800 N N . GLU A 1 103 ? -14.002 -12.906 26.799 1.00 93.88 103 GLU A N 1
ATOM 801 C CA . GLU A 1 103 ? -13.935 -13.944 27.823 1.00 93.88 103 GLU A CA 1
ATOM 802 C C . GLU A 1 103 ? -13.587 -13.378 29.210 1.00 93.88 103 GLU A C 1
ATOM 804 O O . GLU A 1 103 ? -14.272 -13.670 30.189 1.00 93.88 103 GLU A O 1
ATOM 809 N N . ALA A 1 104 ? -12.575 -12.510 29.298 1.00 94.38 104 ALA A N 1
ATOM 810 C CA . ALA A 1 104 ? -12.192 -11.860 30.551 1.00 94.38 104 ALA A CA 1
ATOM 811 C C . ALA A 1 104 ? -13.315 -10.958 31.088 1.00 94.38 104 ALA A C 1
ATOM 813 O O . ALA A 1 104 ? -13.666 -11.019 32.269 1.00 94.38 104 ALA A O 1
ATOM 814 N N . LYS A 1 105 ? -13.948 -10.175 30.203 1.00 94.88 105 LYS A N 1
ATOM 815 C CA . LYS A 1 105 ? -15.072 -9.296 30.556 1.00 94.88 105 LYS A CA 1
ATOM 816 C C . LYS A 1 105 ? -16.298 -10.083 31.013 1.00 94.88 105 LYS A C 1
ATOM 818 O O . LYS A 1 105 ? -16.960 -9.669 31.961 1.00 94.88 105 LYS A O 1
ATOM 823 N N . ARG A 1 106 ? -16.580 -11.231 30.386 1.00 96.12 106 ARG A N 1
ATOM 824 C CA . ARG A 1 106 ? -17.675 -12.124 30.784 1.00 96.12 106 ARG A CA 1
ATOM 825 C C . ARG A 1 106 ? -17.475 -12.656 32.201 1.00 96.12 106 ARG A C 1
ATOM 827 O O . ARG A 1 106 ? -18.390 -12.527 33.007 1.00 96.12 106 ARG A O 1
ATOM 834 N N . ARG A 1 107 ? -16.283 -13.172 32.524 1.00 96.56 107 ARG A N 1
ATOM 835 C CA . ARG A 1 107 ? -15.964 -13.655 33.882 1.00 96.56 107 ARG A CA 1
ATOM 836 C C . ARG A 1 107 ? -16.105 -12.551 34.924 1.00 96.56 107 ARG A C 1
ATOM 838 O O . ARG A 1 107 ? -16.754 -12.748 35.945 1.00 96.56 107 ARG A O 1
ATOM 845 N N . PHE A 1 108 ? -15.569 -11.366 34.633 1.00 95.88 108 PHE A N 1
ATOM 846 C CA . PHE A 1 108 ? -15.717 -10.202 35.507 1.00 95.88 108 PHE A CA 1
ATOM 847 C C . PHE A 1 108 ? -17.194 -9.850 35.761 1.00 95.88 108 PHE A C 1
ATOM 849 O O . PHE A 1 108 ? -17.588 -9.579 36.896 1.00 95.88 108 PHE A O 1
ATOM 856 N N . CYS A 1 109 ? -18.032 -9.883 34.722 1.00 96.69 109 CYS A N 1
ATOM 857 C CA . CYS A 1 109 ? -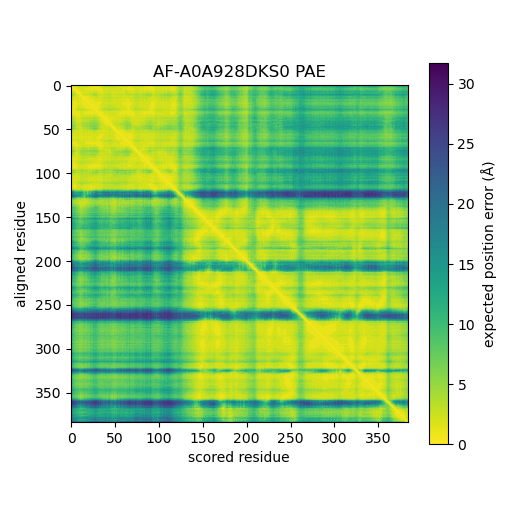19.467 -9.651 34.854 1.00 96.69 109 CYS A CA 1
ATOM 858 C C . CYS A 1 109 ? -20.169 -10.719 35.704 1.00 96.69 109 CYS A C 1
ATOM 860 O O . CYS A 1 109 ? -20.985 -10.360 36.552 1.00 96.69 109 CYS A O 1
ATOM 862 N N . GLU A 1 110 ? -19.833 -11.999 35.531 1.00 96.19 110 GLU A N 1
ATOM 863 C CA . GLU A 1 110 ? -20.376 -13.103 36.336 1.00 96.19 110 GLU A CA 1
ATOM 864 C C . GLU A 1 110 ? -20.036 -12.942 37.824 1.00 96.19 110 GLU A C 1
ATOM 866 O O . GLU A 1 110 ? -20.922 -13.035 38.673 1.00 96.19 110 GLU A O 1
ATOM 871 N N . GLU A 1 111 ? -18.782 -12.610 38.142 1.00 95.81 111 GLU A N 1
ATOM 872 C CA . GLU A 1 111 ? -18.326 -12.363 39.516 1.00 95.81 111 GLU A CA 1
ATOM 873 C C . GLU A 1 111 ? -19.042 -11.177 40.179 1.00 95.81 111 GLU A C 1
ATOM 875 O O . GLU A 1 111 ? -19.277 -11.177 41.390 1.00 95.81 111 GLU A O 1
ATOM 880 N N . LYS A 1 112 ? -19.386 -10.150 39.395 1.00 94.44 112 LYS A N 1
ATOM 881 C CA . LYS A 1 112 ? -20.010 -8.909 39.879 1.00 94.44 112 LYS A CA 1
ATOM 882 C C . LYS A 1 112 ? -21.537 -8.912 39.791 1.00 94.44 112 LYS A C 1
ATOM 884 O O . LYS A 1 112 ? -22.159 -7.952 40.243 1.00 94.44 112 LYS A O 1
ATOM 889 N N . GLY A 1 113 ? -22.145 -9.957 39.227 1.00 96.19 113 GLY A N 1
ATOM 890 C CA . GLY A 1 113 ? -23.591 -10.024 38.998 1.00 96.19 113 GLY A CA 1
ATOM 891 C C . GLY A 1 113 ? -24.097 -9.007 37.967 1.00 96.19 113 GLY A C 1
ATOM 892 O O . GLY A 1 113 ? -25.211 -8.502 38.100 1.00 96.19 113 GLY A O 1
ATOM 893 N N . ILE A 1 114 ? -23.276 -8.680 36.966 1.00 97.88 114 ILE A N 1
ATOM 894 C CA . ILE A 1 114 ? -23.592 -7.752 35.872 1.00 97.88 114 ILE A CA 1
ATOM 895 C C . ILE A 1 114 ? -24.023 -8.565 34.645 1.00 97.88 114 ILE A C 1
ATOM 897 O O . ILE A 1 114 ? -23.388 -9.552 34.284 1.00 97.88 114 ILE A O 1
ATOM 901 N N . GLU A 1 115 ? -25.088 -8.14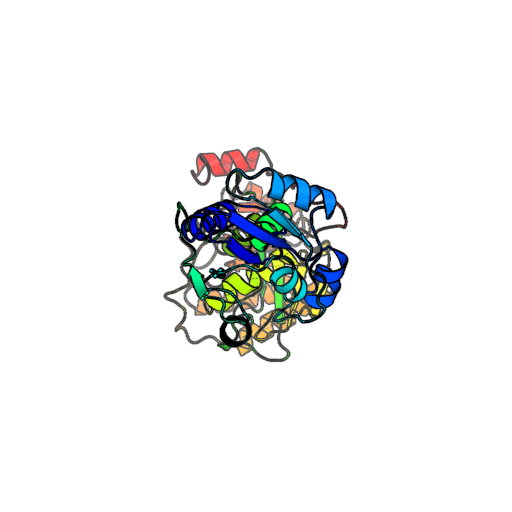3 33.967 1.00 98.12 115 GLU A N 1
ATOM 902 C CA . GLU A 1 115 ? -25.531 -8.754 32.712 1.00 98.12 115 GLU A CA 1
ATOM 903 C C . GLU A 1 115 ? -24.533 -8.423 31.584 1.00 98.12 115 GLU A C 1
ATOM 905 O O . GLU A 1 115 ? -24.285 -7.254 31.288 1.00 98.12 115 GLU A O 1
ATOM 910 N N . PHE A 1 116 ? -23.943 -9.436 30.944 1.00 97.75 116 PHE A N 1
ATOM 911 C CA . PHE A 1 116 ? -22.997 -9.248 29.838 1.00 97.75 116 PHE A CA 1
ATOM 912 C C . PHE A 1 116 ? -23.684 -9.440 28.482 1.00 97.75 116 PHE A C 1
ATOM 914 O O . PHE A 1 116 ? -24.145 -10.541 28.167 1.00 97.75 116 PHE A O 1
ATOM 921 N N . VAL A 1 117 ? -23.717 -8.389 27.660 1.00 97.56 117 VAL A N 1
ATOM 922 C CA . VAL A 1 117 ? -24.393 -8.387 26.354 1.00 97.56 117 VAL A CA 1
ATOM 923 C C . VAL A 1 117 ? -23.387 -8.132 25.234 1.00 97.56 117 VAL A C 1
ATOM 925 O O . VAL A 1 117 ? -22.629 -7.165 25.269 1.00 97.56 117 VAL A O 1
ATOM 928 N N . VAL A 1 118 ? -23.407 -8.984 24.208 1.00 96.38 118 VAL A N 1
ATOM 929 C CA . VAL A 1 118 ? -22.621 -8.796 22.982 1.00 96.38 118 VAL A CA 1
ATOM 930 C C . VAL A 1 118 ? -23.557 -8.301 21.886 1.00 96.38 118 VAL A C 1
ATOM 932 O O . VAL A 1 118 ? -24.517 -8.983 21.536 1.00 96.38 118 VAL A O 1
ATOM 935 N N . LEU A 1 119 ? -23.287 -7.110 21.363 1.00 92.81 119 LEU A N 1
ATOM 936 C CA . LEU A 1 119 ? -24.051 -6.479 20.295 1.00 92.81 119 LEU A CA 1
ATOM 937 C C . LEU A 1 119 ? -23.364 -6.695 18.947 1.00 92.81 119 LEU A C 1
ATOM 939 O O . LEU A 1 119 ? -22.145 -6.547 18.816 1.00 92.81 119 LEU A O 1
ATOM 943 N N . GLU A 1 120 ? -24.161 -7.006 17.927 1.00 85.38 120 GLU A N 1
ATOM 944 C CA . GLU A 1 120 ? -23.674 -7.049 16.553 1.00 85.38 120 GLU A CA 1
ATOM 945 C C . GLU A 1 120 ? -23.303 -5.652 16.062 1.00 85.38 120 GLU A C 1
ATOM 947 O O . GLU A 1 120 ? -23.952 -4.647 16.362 1.00 85.38 120 GLU A O 1
ATOM 952 N N . LYS A 1 121 ? -22.261 -5.589 15.236 1.00 74.19 121 LYS A N 1
ATOM 953 C CA . LYS A 1 121 ? -21.841 -4.351 14.587 1.00 74.19 121 LYS A CA 1
ATOM 954 C C . LYS A 1 121 ? -22.725 -4.069 13.369 1.00 74.19 121 LYS A C 1
ATOM 956 O O . LYS A 1 121 ? -22.269 -4.165 12.234 1.00 74.19 121 LYS A O 1
ATOM 961 N N . THR A 1 122 ? -23.993 -3.725 13.589 1.00 63.97 122 THR A N 1
ATOM 962 C CA . THR A 1 122 ? -24.890 -3.302 12.502 1.00 63.97 122 THR A CA 1
ATOM 963 C C . THR A 1 122 ? -24.473 -1.936 11.964 1.00 63.97 122 THR A C 1
ATOM 965 O O . THR A 1 122 ? -24.399 -0.958 12.708 1.00 63.97 122 THR A O 1
ATOM 968 N N . LEU A 1 123 ? -24.192 -1.852 10.663 1.00 62.28 123 LEU A N 1
ATOM 969 C CA . LEU A 1 123 ? -23.804 -0.616 9.984 1.00 62.28 123 LEU A CA 1
ATOM 970 C C . LEU A 1 123 ? -24.841 -0.253 8.915 1.00 62.28 123 LEU A C 1
ATOM 972 O O . LEU A 1 123 ? -25.401 -1.156 8.304 1.00 62.28 123 LEU A O 1
ATOM 976 N N . PRO A 1 124 ? -25.071 1.043 8.633 1.00 56.19 124 PRO A N 1
ATOM 977 C CA . PRO A 1 124 ? -26.082 1.453 7.656 1.00 56.19 124 PRO A CA 1
ATOM 978 C C . PRO A 1 124 ? -25.850 0.939 6.223 1.00 56.19 124 PRO A C 1
ATOM 980 O O . PRO A 1 124 ? -26.819 0.804 5.487 1.00 56.19 124 PRO A O 1
ATOM 983 N N . ASN A 1 125 ? -24.597 0.660 5.826 1.00 55.41 125 ASN A N 1
ATOM 984 C CA . ASN A 1 125 ? -24.206 0.435 4.423 1.00 55.41 125 ASN A CA 1
ATOM 985 C C . ASN A 1 125 ? -23.218 -0.741 4.206 1.00 55.41 125 ASN A C 1
ATOM 987 O O . ASN A 1 125 ? -22.413 -0.670 3.281 1.00 55.41 125 ASN A O 1
ATOM 991 N N . ASP A 1 126 ? -23.173 -1.763 5.071 1.00 54.22 126 ASP A N 1
ATOM 992 C CA . ASP A 1 126 ? -22.233 -2.915 4.998 1.00 54.22 126 ASP A CA 1
ATOM 993 C C . ASP A 1 126 ? -20.715 -2.592 4.977 1.00 54.22 126 ASP A C 1
ATOM 995 O O . ASP A 1 126 ? -19.876 -3.488 5.052 1.00 54.22 126 ASP A O 1
ATOM 999 N N . THR A 1 127 ? -20.304 -1.320 4.945 1.00 56.28 127 THR A N 1
ATOM 1000 C CA . THR A 1 127 ? -18.888 -0.927 4.975 1.00 56.28 127 THR A CA 1
ATOM 1001 C C . THR A 1 127 ? -18.405 -0.709 6.406 1.00 56.28 127 THR A C 1
ATOM 1003 O O . THR A 1 127 ? -18.754 0.296 7.037 1.00 56.28 127 THR A O 1
ATOM 1006 N N . GLN A 1 128 ? -17.554 -1.609 6.904 1.00 62.50 128 GLN A N 1
ATOM 1007 C CA . GLN A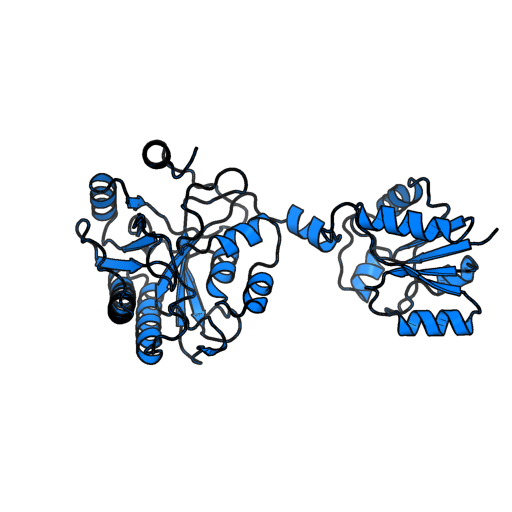 1 128 ? -16.936 -1.520 8.228 1.00 62.50 128 GLN A CA 1
ATOM 1008 C C . GLN A 1 128 ? -15.990 -0.314 8.327 1.00 62.50 128 GLN A C 1
ATOM 1010 O O . GLN A 1 128 ? -14.821 -0.395 7.975 1.00 62.50 128 GLN A O 1
ATOM 1015 N N . THR A 1 129 ? -16.499 0.822 8.813 1.00 71.69 129 THR A N 1
ATOM 1016 C CA . THR A 1 129 ? -15.665 1.986 9.146 1.00 71.69 129 THR A CA 1
ATOM 1017 C C . THR A 1 129 ? -15.149 1.841 10.573 1.00 71.69 129 THR A C 1
ATOM 1019 O O . THR A 1 129 ? -15.944 1.625 11.487 1.00 71.69 129 THR A O 1
ATOM 1022 N N . SER A 1 130 ? -13.835 1.960 10.768 1.00 78.69 130 SER A N 1
ATOM 1023 C CA . SER A 1 130 ? -13.179 1.995 12.083 1.00 78.69 130 SER A CA 1
ATOM 1024 C C . SER A 1 130 ? -12.412 3.305 12.271 1.00 78.69 130 SER A C 1
ATOM 1026 O O . SER A 1 130 ? -12.020 3.930 11.283 1.00 78.69 130 SER A O 1
ATOM 1028 N N . SER A 1 131 ? -12.124 3.713 13.515 1.00 81.19 131 SER A N 1
ATOM 1029 C CA . SER A 1 131 ? -11.242 4.870 13.760 1.00 81.19 131 SER A CA 1
ATOM 1030 C C . SER A 1 131 ? -9.893 4.721 13.056 1.00 81.19 131 SER A C 1
ATOM 1032 O O . SER A 1 131 ? -9.395 5.688 12.487 1.00 81.19 131 SER A O 1
ATOM 1034 N N . THR A 1 132 ? -9.326 3.509 13.037 1.00 8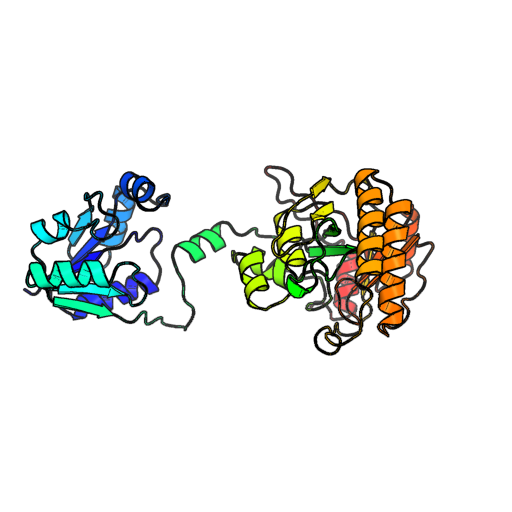0.06 132 THR A N 1
ATOM 1035 C CA . THR A 1 132 ? -8.079 3.219 12.317 1.00 80.06 132 THR A CA 1
ATOM 1036 C C . THR A 1 132 ? -8.228 3.516 10.830 1.00 80.06 132 THR A C 1
ATOM 1038 O O . THR A 1 132 ? -7.405 4.232 10.275 1.00 80.06 132 THR A O 1
ATOM 1041 N N . GLN A 1 133 ? -9.303 3.046 10.190 1.00 79.75 133 GLN A N 1
ATOM 1042 C CA . GLN A 1 133 ? -9.525 3.282 8.764 1.00 79.75 133 GLN A CA 1
ATOM 1043 C C . GLN A 1 133 ? -9.753 4.766 8.450 1.00 79.75 133 GLN A C 1
ATOM 1045 O O . GLN A 1 133 ? -9.259 5.259 7.439 1.00 79.75 133 GLN A O 1
ATOM 1050 N N . VAL A 1 134 ? -10.471 5.496 9.312 1.00 84.75 134 VAL A N 1
ATOM 1051 C CA . VAL A 1 134 ? -10.645 6.949 9.160 1.00 84.75 134 VAL A CA 1
ATOM 1052 C C . VAL A 1 134 ? -9.292 7.652 9.217 1.00 84.75 134 VAL A C 1
ATOM 1054 O O . VAL A 1 134 ? -8.980 8.448 8.336 1.00 84.75 134 VAL A O 1
ATOM 1057 N N . LEU A 1 135 ? -8.455 7.321 10.202 1.00 84.25 135 LEU A N 1
ATOM 1058 C CA . LEU A 1 135 ? -7.123 7.911 10.328 1.00 84.25 135 LEU A CA 1
ATOM 1059 C C . LEU A 1 135 ? -6.216 7.559 9.153 1.00 84.25 135 LEU A C 1
ATOM 1061 O O . LEU A 1 135 ? -5.488 8.426 8.675 1.00 84.25 135 LEU A O 1
ATOM 1065 N N . SER A 1 136 ? -6.270 6.323 8.661 1.00 82.44 136 SER A N 1
ATOM 1066 C CA . SER A 1 136 ? -5.492 5.933 7.490 1.00 82.44 136 SER A CA 1
ATOM 1067 C C . SER A 1 136 ? -5.951 6.668 6.228 1.00 82.44 136 SER A C 1
ATOM 1069 O O . SER A 1 136 ? -5.103 7.092 5.453 1.00 82.44 136 SER A O 1
ATOM 1071 N N . ARG A 1 137 ? -7.258 6.921 6.055 1.00 83.06 137 ARG A N 1
ATOM 1072 C CA . ARG A 1 137 ? -7.787 7.772 4.969 1.00 83.06 137 ARG A CA 1
ATOM 1073 C C . ARG A 1 137 ? -7.335 9.225 5.085 1.00 83.06 137 ARG A C 1
ATOM 1075 O O . ARG A 1 137 ? -6.996 9.825 4.078 1.00 83.06 137 ARG A O 1
ATOM 1082 N N . VAL A 1 138 ? -7.307 9.787 6.295 1.00 84.56 138 VAL A N 1
ATOM 1083 C CA . VAL A 1 138 ? -6.817 11.161 6.526 1.00 84.56 138 VAL A CA 1
ATOM 1084 C C . VAL A 1 138 ? -5.329 11.285 6.192 1.00 84.56 138 VAL A C 1
ATOM 1086 O O . VAL A 1 138 ? -4.896 12.315 5.686 1.00 84.56 138 VAL A O 1
ATOM 1089 N N . LYS A 1 139 ? -4.543 10.238 6.465 1.00 82.50 139 LYS A N 1
ATOM 1090 C CA . LYS A 1 139 ? -3.108 10.180 6.147 1.00 82.50 139 LYS A CA 1
ATOM 1091 C C . LYS A 1 139 ? -2.816 9.772 4.701 1.00 82.50 139 LYS A C 1
ATOM 1093 O O . LYS A 1 139 ? -1.659 9.847 4.291 1.00 82.50 139 LYS A O 1
ATOM 1098 N N . ALA A 1 140 ? -3.815 9.293 3.961 1.00 85.00 140 ALA A N 1
ATOM 1099 C CA . ALA A 1 140 ? -3.635 8.842 2.591 1.00 85.00 140 ALA A CA 1
ATOM 1100 C C . ALA A 1 140 ? -3.188 10.017 1.710 1.00 85.00 140 ALA A C 1
ATOM 1102 O O . ALA A 1 140 ? -3.713 11.126 1.852 1.00 85.00 140 ALA A O 1
ATOM 1103 N N . PRO A 1 141 ? -2.224 9.810 0.801 1.00 85.81 141 PRO A N 1
ATOM 1104 C CA . PRO A 1 141 ? -1.786 10.879 -0.075 1.00 85.81 141 PRO A CA 1
ATOM 1105 C C . PRO A 1 141 ? -2.885 11.215 -1.089 1.00 85.81 141 PRO A C 1
ATOM 1107 O O . PRO A 1 141 ? -3.653 10.355 -1.517 1.00 85.81 141 PRO A O 1
ATOM 1110 N N . MET A 1 142 ? -2.932 12.475 -1.524 1.00 87.25 142 MET A N 1
ATOM 1111 C CA . MET A 1 142 ? -3.879 12.915 -2.558 1.00 87.25 142 MET A CA 1
ATOM 1112 C C . MET A 1 142 ? -3.526 12.380 -3.949 1.00 87.25 142 MET A C 1
ATOM 1114 O O . MET A 1 142 ? -4.404 12.243 -4.802 1.00 87.25 142 MET A O 1
ATOM 1118 N N . HIS A 1 143 ? -2.241 12.094 -4.164 1.00 89.06 143 HIS A N 1
ATOM 1119 C CA . HIS A 1 143 ? -1.706 11.522 -5.388 1.00 89.06 143 HIS A CA 1
ATOM 1120 C C . HIS A 1 143 ? -0.813 10.330 -5.053 1.00 89.06 143 HIS A C 1
ATOM 1122 O O . HIS A 1 143 ? -0.073 10.361 -4.072 1.00 89.06 143 HIS A O 1
ATOM 1128 N N . ALA A 1 144 ? -0.846 9.304 -5.892 1.00 90.56 144 ALA A N 1
ATOM 1129 C CA . ALA A 1 144 ? 0.029 8.148 -5.789 1.00 90.56 144 ALA A CA 1
ATOM 1130 C C . ALA A 1 144 ? 0.797 7.965 -7.103 1.00 90.56 144 ALA A C 1
ATOM 1132 O O . ALA A 1 144 ? 0.221 8.176 -8.178 1.00 90.56 144 ALA A O 1
ATOM 1133 N N . PRO A 1 145 ? 2.083 7.586 -7.058 1.00 93.31 145 PRO A N 1
ATOM 1134 C CA . PRO A 1 145 ? 2.750 7.104 -8.251 1.00 93.31 145 PRO A CA 1
ATOM 1135 C C . PRO A 1 145 ? 2.168 5.749 -8.664 1.00 93.31 145 PRO A C 1
ATOM 1137 O O . PRO A 1 145 ? 1.552 5.036 -7.869 1.00 93.31 145 PRO A O 1
ATOM 1140 N N . LEU A 1 146 ? 2.398 5.391 -9.920 1.00 94.25 146 LEU A N 1
ATOM 1141 C CA . LEU A 1 146 ? 2.282 4.010 -10.383 1.00 94.25 146 LEU A CA 1
ATOM 1142 C C . LEU A 1 146 ? 3.680 3.395 -10.439 1.00 94.25 146 LEU A C 1
ATOM 1144 O O . LEU A 1 146 ? 4.625 3.968 -9.893 1.00 94.25 146 LEU A O 1
ATOM 1148 N N . ARG A 1 147 ? 3.848 2.244 -11.088 1.00 94.62 147 ARG A N 1
ATOM 1149 C CA . ARG A 1 147 ? 5.166 1.618 -11.214 1.00 94.62 147 ARG A CA 1
ATOM 1150 C C . ARG A 1 147 ? 5.404 0.960 -12.564 1.00 94.62 147 ARG A C 1
ATOM 1152 O O . ARG A 1 147 ? 4.471 0.507 -13.220 1.00 94.62 147 ARG A O 1
ATOM 1159 N N . VAL A 1 148 ? 6.679 0.826 -12.912 1.00 96.44 148 VAL A N 1
ATOM 1160 C CA . VAL A 1 148 ? 7.187 -0.110 -13.925 1.00 96.44 148 VAL A CA 1
ATOM 1161 C C . VAL A 1 148 ? 8.072 -1.156 -13.253 1.00 96.44 148 VAL A C 1
ATOM 1163 O O . VAL A 1 148 ? 8.673 -0.891 -12.211 1.00 96.44 148 VAL A O 1
ATOM 1166 N N . ASP A 1 149 ? 8.146 -2.355 -13.824 1.00 95.12 149 ASP A N 1
ATOM 1167 C CA . ASP A 1 149 ? 9.128 -3.371 -13.433 1.00 95.12 149 ASP A CA 1
ATOM 1168 C C . ASP A 1 149 ? 10.183 -3.556 -14.520 1.00 95.12 149 ASP A C 1
ATOM 1170 O O . ASP A 1 149 ? 9.885 -3.519 -15.712 1.00 95.12 149 ASP A O 1
ATOM 1174 N N . PHE A 1 150 ? 11.421 -3.798 -14.096 1.00 97.38 150 PHE A N 1
ATOM 1175 C CA . PHE A 1 150 ? 12.524 -4.069 -15.008 1.00 97.38 150 PHE A CA 1
ATOM 1176 C C . PHE A 1 150 ? 12.767 -5.572 -15.123 1.00 97.38 150 PHE A C 1
ATOM 1178 O O . PHE A 1 150 ? 12.746 -6.127 -16.222 1.00 97.38 150 PHE A O 1
ATOM 1185 N N . ALA A 1 151 ? 12.946 -6.261 -13.993 1.00 97.19 151 ALA A N 1
ATOM 1186 C CA . ALA A 1 151 ? 13.230 -7.693 -13.968 1.00 97.19 151 ALA A CA 1
ATOM 1187 C C . ALA A 1 151 ? 12.921 -8.334 -12.608 1.00 97.19 151 ALA A C 1
ATOM 1189 O O . ALA A 1 151 ? 12.714 -7.642 -11.610 1.00 97.19 151 ALA A O 1
ATOM 1190 N N . GLY A 1 152 ? 12.922 -9.669 -12.578 1.00 94.31 152 GLY A N 1
ATOM 1191 C CA . GLY A 1 152 ? 12.677 -10.449 -11.362 1.00 94.31 152 GLY A CA 1
ATOM 1192 C C . GLY A 1 152 ? 11.201 -10.573 -10.970 1.00 94.31 152 GLY A C 1
ATOM 1193 O O . GLY A 1 152 ? 10.907 -11.046 -9.879 1.00 94.31 152 GLY A O 1
ATOM 1194 N N . GLY A 1 153 ? 10.267 -10.158 -11.835 1.00 88.25 153 GLY A N 1
ATOM 1195 C CA . GLY A 1 153 ? 8.833 -10.352 -11.592 1.00 88.25 153 GLY A CA 1
ATOM 1196 C C . GLY A 1 153 ? 8.491 -11.828 -11.359 1.00 88.25 153 GLY A C 1
ATOM 1197 O O . GLY A 1 153 ? 9.173 -12.694 -11.900 1.00 88.25 153 GLY A O 1
ATOM 1198 N N . TRP A 1 154 ? 7.452 -12.093 -10.562 1.00 89.75 154 TRP A N 1
ATOM 1199 C CA . TRP A 1 154 ? 7.056 -13.402 -10.012 1.00 89.75 154 TRP A CA 1
ATOM 1200 C C . TRP A 1 154 ? 7.847 -13.864 -8.791 1.00 89.75 154 TRP A C 1
ATOM 1202 O O . TRP A 1 154 ? 7.306 -14.635 -8.006 1.00 89.75 154 TRP A O 1
ATOM 1212 N N . LEU A 1 155 ? 9.075 -13.386 -8.569 1.00 92.00 155 LEU A N 1
ATOM 1213 C CA . LEU A 1 155 ? 9.845 -13.728 -7.362 1.00 92.00 155 LEU A CA 1
ATOM 1214 C C . LEU A 1 155 ? 9.341 -13.003 -6.101 1.00 92.00 155 LEU A C 1
ATOM 1216 O O . LEU A 1 155 ? 9.833 -13.249 -4.997 1.00 92.00 155 LEU A O 1
ATOM 1220 N N . ASP A 1 156 ? 8.391 -12.089 -6.279 1.00 90.00 156 ASP A N 1
ATOM 1221 C CA . ASP A 1 156 ? 7.593 -11.429 -5.251 1.00 90.00 156 ASP A CA 1
ATOM 1222 C C . ASP A 1 156 ? 6.331 -12.221 -4.871 1.00 90.00 156 ASP A C 1
ATOM 1224 O O . ASP A 1 156 ? 5.650 -11.873 -3.911 1.00 90.00 156 ASP A O 1
ATOM 1228 N N . VAL A 1 157 ? 6.003 -13.287 -5.602 1.00 89.19 157 VAL A N 1
ATOM 1229 C CA . VAL A 1 157 ? 4.954 -14.233 -5.209 1.00 89.19 157 VAL A CA 1
ATOM 1230 C C . VAL A 1 157 ? 5.571 -15.226 -4.213 1.00 89.19 157 VAL A C 1
ATOM 1232 O O . VAL A 1 157 ? 6.558 -15.874 -4.574 1.00 89.19 157 VAL A O 1
ATOM 1235 N N . PRO A 1 158 ? 5.047 -15.362 -2.977 1.00 86.88 158 PRO A N 1
ATOM 1236 C CA . PRO A 1 158 ? 5.665 -16.182 -1.930 1.00 86.88 158 PRO A CA 1
ATOM 1237 C C . PRO A 1 158 ? 5.995 -17.621 -2.348 1.00 86.88 158 PRO A C 1
ATOM 1239 O O . PRO A 1 158 ? 7.057 -18.129 -1.996 1.00 86.88 158 PRO A O 1
ATOM 1242 N N . GLU A 1 159 ? 5.125 -18.257 -3.131 1.00 87.44 159 GLU A N 1
ATOM 1243 C CA . GLU A 1 159 ? 5.271 -19.636 -3.613 1.00 87.44 159 GLU A CA 1
ATOM 1244 C C . GLU A 1 159 ? 6.424 -19.803 -4.615 1.00 87.44 159 GLU A C 1
ATOM 1246 O O . GLU A 1 159 ? 6.967 -20.895 -4.764 1.00 87.44 159 GLU A O 1
ATOM 1251 N N . ASN A 1 160 ? 6.811 -18.715 -5.281 1.00 89.12 160 ASN A N 1
ATOM 1252 C CA . ASN A 1 160 ? 7.830 -18.680 -6.327 1.00 89.12 160 ASN A CA 1
ATOM 1253 C C . ASN A 1 160 ? 9.132 -18.009 -5.863 1.00 89.12 160 ASN A C 1
ATOM 1255 O O . ASN A 1 160 ? 10.056 -17.820 -6.658 1.00 89.12 160 ASN A O 1
ATOM 1259 N N . ALA A 1 161 ? 9.194 -17.587 -4.599 1.00 90.81 161 ALA A N 1
ATOM 1260 C CA . ALA A 1 161 ? 10.317 -16.835 -4.073 1.00 90.81 161 ALA A CA 1
ATOM 1261 C C . ALA A 1 161 ? 11.598 -17.682 -4.043 1.00 90.81 161 ALA A C 1
ATOM 1263 O O . ALA A 1 161 ? 11.600 -18.830 -3.595 1.00 90.81 161 ALA A O 1
ATOM 1264 N N . ILE A 1 162 ? 12.716 -17.085 -4.462 1.00 93.94 162 ILE A N 1
ATOM 1265 C CA . ILE A 1 162 ? 14.037 -17.715 -4.434 1.00 93.94 162 ILE A CA 1
ATOM 1266 C C . ILE A 1 162 ? 14.944 -16.909 -3.492 1.00 93.94 162 ILE A C 1
ATOM 1268 O O . ILE A 1 162 ? 15.310 -15.775 -3.811 1.00 93.94 162 ILE A O 1
ATOM 1272 N N . PRO A 1 163 ? 15.345 -17.468 -2.335 1.00 94.00 163 PRO A N 1
ATOM 1273 C CA . PRO A 1 163 ? 16.237 -16.785 -1.406 1.00 94.00 163 PRO A CA 1
ATOM 1274 C C . PRO A 1 163 ? 17.546 -16.333 -2.066 1.00 94.00 163 PRO A C 1
ATOM 1276 O O . PRO A 1 163 ? 18.218 -17.112 -2.735 1.00 94.00 163 PRO A O 1
ATOM 1279 N N . GLY A 1 164 ? 17.928 -15.074 -1.836 1.00 93.75 164 GLY A N 1
ATOM 1280 C CA . GLY A 1 164 ? 19.144 -14.481 -2.409 1.00 93.75 164 GLY A CA 1
ATOM 1281 C C . GLY A 1 164 ? 18.968 -13.871 -3.803 1.00 93.75 164 GLY A C 1
ATOM 1282 O O . GLY A 1 164 ? 19.917 -13.287 -4.318 1.00 93.75 164 GLY A O 1
ATOM 1283 N N . GLU A 1 165 ? 17.771 -13.956 -4.386 1.00 97.69 165 GLU A N 1
ATOM 1284 C CA . GLU A 1 165 ? 17.441 -13.340 -5.673 1.00 97.69 165 GLU A CA 1
ATOM 1285 C C . GLU A 1 165 ? 16.695 -12.015 -5.511 1.00 97.69 165 GLU A C 1
ATOM 1287 O O . GLU A 1 165 ? 16.359 -11.608 -4.395 1.00 97.69 165 GLU A O 1
ATOM 1292 N N . TYR A 1 166 ? 16.463 -11.315 -6.627 1.00 97.94 166 TYR A N 1
ATOM 1293 C CA . TYR A 1 166 ? 16.057 -9.911 -6.596 1.00 97.94 166 TYR A CA 1
ATOM 1294 C C . TYR A 1 166 ? 14.927 -9.555 -7.559 1.00 97.94 166 TYR A C 1
ATOM 1296 O O . TYR A 1 166 ? 14.872 -10.056 -8.682 1.00 97.94 166 TYR A O 1
ATOM 1304 N N . ILE A 1 167 ? 14.092 -8.610 -7.125 1.00 97.50 167 ILE A N 1
ATOM 1305 C CA . ILE A 1 167 ? 13.061 -7.939 -7.923 1.00 97.50 167 ILE A CA 1
ATOM 1306 C C . ILE A 1 167 ? 13.451 -6.474 -8.071 1.00 97.50 167 ILE A C 1
ATOM 1308 O O . ILE A 1 167 ? 13.839 -5.834 -7.093 1.00 97.50 167 ILE A O 1
ATOM 1312 N N . VAL A 1 168 ? 13.361 -5.942 -9.290 1.00 98.25 168 VAL A N 1
ATOM 1313 C CA . VAL A 1 168 ? 13.805 -4.580 -9.603 1.00 98.25 168 VAL A CA 1
ATOM 1314 C C . VAL A 1 168 ? 12.685 -3.817 -10.290 1.00 98.25 168 VAL A C 1
ATOM 1316 O O . VAL A 1 168 ? 12.228 -4.199 -11.369 1.00 98.25 168 VAL A O 1
ATOM 1319 N N . ASN A 1 169 ? 12.251 -2.725 -9.668 1.00 97.56 169 ASN A N 1
ATOM 1320 C CA . ASN A 1 169 ? 11.132 -1.906 -10.125 1.00 97.56 169 ASN A CA 1
ATOM 1321 C C . ASN A 1 169 ? 11.379 -0.421 -9.839 1.00 97.56 169 ASN A C 1
ATOM 1323 O O . ASN A 1 169 ? 12.321 -0.049 -9.140 1.00 97.56 169 ASN A O 1
ATOM 1327 N N . CYS A 1 170 ? 10.561 0.442 -10.433 1.00 97.25 170 CYS A N 1
ATOM 1328 C CA . CYS A 1 170 ? 10.608 1.873 -10.176 1.00 97.25 170 CYS A CA 1
ATOM 1329 C C . CYS A 1 170 ? 9.203 2.454 -10.144 1.00 97.25 170 CYS A C 1
ATOM 1331 O O . CYS A 1 170 ? 8.384 2.165 -11.019 1.00 97.25 170 CYS A O 1
ATOM 1333 N N . SER A 1 171 ? 8.921 3.279 -9.139 1.00 95.81 171 SER A N 1
ATOM 1334 C CA . SER A 1 171 ? 7.707 4.085 -9.141 1.00 95.81 171 SER A CA 1
ATOM 1335 C C . SER A 1 171 ? 7.841 5.234 -10.133 1.00 95.81 171 SER A C 1
ATOM 1337 O O . SER A 1 171 ? 8.898 5.856 -10.228 1.00 95.81 171 SER A O 1
ATOM 1339 N N . ILE A 1 172 ? 6.762 5.543 -10.840 1.00 95.50 172 ILE A N 1
ATOM 1340 C CA . ILE A 1 172 ? 6.768 6.479 -11.960 1.00 95.50 172 ILE A CA 1
ATOM 1341 C C . ILE A 1 172 ? 5.806 7.642 -11.758 1.00 95.50 172 ILE A C 1
ATOM 1343 O O . ILE A 1 172 ? 4.809 7.556 -11.036 1.00 95.50 172 ILE A O 1
ATOM 1347 N N . SER A 1 173 ? 6.106 8.708 -12.482 1.00 93.81 173 SER A N 1
ATOM 1348 C CA . SER A 1 173 ? 5.219 9.823 -12.769 1.00 93.81 173 SER A CA 1
ATOM 1349 C C . SER A 1 173 ? 4.933 9.907 -14.279 1.00 93.81 173 SER A C 1
ATOM 1351 O O . SER A 1 173 ? 5.718 9.348 -15.051 1.00 93.81 173 SER A O 1
ATOM 1353 N N . PRO A 1 174 ? 3.859 10.586 -14.729 1.00 93.62 174 PRO A N 1
ATOM 1354 C CA . PRO A 1 174 ? 2.856 11.324 -13.943 1.00 93.62 174 PRO A CA 1
ATOM 1355 C C . PRO A 1 174 ? 2.119 10.493 -12.884 1.00 93.62 174 PRO A C 1
ATOM 1357 O O . PRO A 1 174 ? 1.919 9.291 -13.070 1.00 93.62 174 PRO A O 1
ATOM 1360 N N . THR A 1 175 ? 1.742 11.121 -11.767 1.00 93.00 175 THR A N 1
ATOM 1361 C CA . THR A 1 175 ? 1.002 10.470 -10.669 1.00 93.00 175 THR A CA 1
ATOM 1362 C C . THR A 1 175 ? -0.503 10.394 -10.968 1.00 93.00 175 THR A C 1
ATOM 1364 O O . THR A 1 175 ? -0.997 11.011 -11.912 1.00 93.00 175 THR A O 1
ATOM 1367 N N . VAL A 1 176 ? -1.246 9.617 -10.176 1.00 91.44 176 VAL A N 1
ATOM 1368 C CA . VAL A 1 176 ? -2.711 9.470 -10.267 1.00 91.44 176 VAL A CA 1
ATOM 1369 C C . VAL A 1 176 ? -3.398 9.899 -8.974 1.00 91.44 176 VAL A C 1
ATOM 1371 O O . VAL A 1 176 ? -2.787 9.883 -7.909 1.00 91.44 176 VAL A O 1
ATOM 1374 N N . SER A 1 177 ? -4.683 10.242 -9.048 1.00 91.12 177 SER A N 1
ATOM 1375 C CA . SER A 1 177 ? -5.548 10.490 -7.889 1.00 91.12 177 SER A CA 1
ATOM 1376 C C . SER A 1 177 ? -6.899 9.786 -8.045 1.00 91.12 177 SER A C 1
ATOM 1378 O O . SER A 1 177 ? -7.240 9.284 -9.116 1.00 91.12 177 SER A O 1
ATOM 1380 N N . LEU A 1 178 ? -7.723 9.791 -6.990 1.00 87.69 178 LEU A N 1
ATOM 1381 C CA . LEU A 1 178 ? -9.101 9.280 -7.067 1.00 87.69 178 LEU A CA 1
ATOM 1382 C C . LEU A 1 178 ? -9.995 10.097 -8.015 1.00 87.69 178 LEU A C 1
ATOM 1384 O O . LEU A 1 178 ? -11.040 9.610 -8.436 1.00 87.69 178 LEU A O 1
ATOM 1388 N N . LYS A 1 179 ? -9.606 11.338 -8.335 1.00 86.81 179 LYS A N 1
ATOM 1389 C CA . LYS A 1 179 ? -10.336 12.214 -9.264 1.00 86.81 179 LYS A CA 1
ATOM 1390 C C . LYS A 1 179 ? -9.800 12.126 -10.689 1.00 86.81 179 LYS A C 1
ATOM 1392 O O . LYS A 1 179 ? -10.565 12.267 -11.636 1.00 86.81 179 LYS A O 1
ATOM 1397 N N . GLU A 1 180 ? -8.498 11.913 -10.829 1.00 87.12 180 GLU A N 1
ATOM 1398 C CA . GLU A 1 180 ? -7.779 11.984 -12.094 1.00 87.12 180 GLU A CA 1
ATOM 1399 C C . GLU A 1 180 ? -6.911 10.735 -12.259 1.00 87.12 180 GLU A C 1
ATOM 1401 O O . GLU A 1 180 ? -5.841 10.606 -11.662 1.00 87.12 180 GLU A O 1
ATOM 1406 N N . TRP A 1 181 ? -7.403 9.798 -13.072 1.00 89.38 181 TRP A N 1
ATOM 1407 C CA . TRP A 1 181 ? -6.737 8.530 -13.351 1.00 89.38 181 TRP A CA 1
ATOM 1408 C C . TRP A 1 181 ? -6.474 8.399 -14.851 1.00 89.38 181 TRP A C 1
ATOM 1410 O O . TRP A 1 181 ? -7.311 7.914 -15.609 1.00 89.38 181 TRP A O 1
ATOM 1420 N N . LEU A 1 182 ? -5.304 8.868 -15.284 1.00 88.00 182 LEU A N 1
ATOM 1421 C CA . LEU A 1 182 ? -4.968 9.066 -16.702 1.00 88.00 182 LEU A CA 1
ATOM 1422 C C . LEU A 1 182 ? -4.120 7.932 -17.301 1.00 88.00 182 LEU A C 1
ATOM 1424 O O . LEU A 1 182 ? -3.495 8.088 -18.344 1.00 88.00 182 LEU A O 1
ATOM 1428 N N . TYR A 1 183 ? -4.136 6.767 -16.655 1.00 89.38 183 TYR A N 1
ATOM 1429 C CA . TYR A 1 183 ? -3.632 5.516 -17.213 1.00 89.38 183 TYR A CA 1
ATOM 1430 C C . TYR A 1 183 ? -4.785 4.539 -17.395 1.00 89.38 183 TYR A C 1
ATOM 1432 O O . TYR A 1 183 ? -5.728 4.514 -16.603 1.00 89.38 183 TYR A O 1
ATOM 1440 N N . ARG A 1 184 ? -4.695 3.662 -18.391 1.00 87.31 184 ARG A N 1
ATOM 1441 C CA . ARG A 1 184 ? -5.658 2.572 -18.539 1.00 87.31 184 ARG A CA 1
ATOM 1442 C C . ARG A 1 184 ? -5.628 1.678 -17.295 1.00 87.31 184 ARG A C 1
ATOM 1444 O O . ARG A 1 184 ? -4.574 1.199 -16.880 1.00 87.31 184 ARG A O 1
ATOM 1451 N N . GLN A 1 185 ? -6.790 1.463 -16.685 1.00 84.62 185 GLN A N 1
ATOM 1452 C CA . GLN A 1 185 ? -6.914 0.607 -15.506 1.00 84.62 185 GLN A CA 1
ATOM 1453 C C . GLN A 1 185 ? -6.713 -0.867 -15.870 1.00 84.62 185 GLN A C 1
ATOM 1455 O O . GLN A 1 185 ? -7.066 -1.299 -16.969 1.00 84.62 185 GLN A O 1
ATOM 1460 N N . GLY A 1 186 ? -6.145 -1.636 -14.935 1.00 81.19 186 GLY A N 1
ATOM 1461 C CA . GLY A 1 186 ? -5.852 -3.054 -15.142 1.00 81.19 186 GLY A CA 1
ATOM 1462 C C . GLY A 1 186 ? -4.895 -3.281 -16.311 1.00 81.19 186 GLY A C 1
ATOM 1463 O O . GLY A 1 186 ? -5.221 -4.050 -17.204 1.00 81.19 186 GLY A O 1
ATOM 1464 N N . ALA A 1 187 ? -3.762 -2.571 -16.340 1.00 82.94 187 ALA A N 1
ATOM 1465 C CA . ALA A 1 187 ? -2.815 -2.585 -17.461 1.00 82.94 187 ALA A CA 1
ATOM 1466 C C . ALA A 1 187 ? -1.342 -2.793 -17.042 1.00 82.94 187 ALA A C 1
ATOM 1468 O O . ALA A 1 187 ? -0.441 -2.378 -17.762 1.00 82.94 187 ALA A O 1
ATOM 1469 N N . GLY A 1 188 ? -1.095 -3.415 -15.882 1.00 86.81 188 GLY A N 1
ATOM 1470 C CA . GLY A 1 188 ? 0.252 -3.852 -15.473 1.00 86.81 188 GLY A CA 1
ATOM 1471 C C . GLY A 1 188 ? 1.139 -2.803 -14.784 1.00 86.81 188 GLY A C 1
ATOM 1472 O O . GLY A 1 188 ? 2.298 -3.085 -14.513 1.00 86.81 188 GLY A O 1
ATOM 1473 N N . LEU A 1 189 ? 0.614 -1.611 -14.467 1.00 92.31 189 LEU A N 1
ATOM 1474 C CA . LEU A 1 189 ? 1.370 -0.521 -13.815 1.00 92.31 189 LEU A CA 1
ATOM 1475 C C . LEU A 1 189 ? 1.175 -0.426 -12.284 1.00 92.31 189 LEU A C 1
ATOM 1477 O O . LEU A 1 189 ? 1.445 0.616 -11.692 1.00 92.31 189 LEU A O 1
ATOM 1481 N N . GLY A 1 190 ? 0.646 -1.462 -11.625 1.00 89.25 190 GLY A N 1
ATOM 1482 C CA . GLY A 1 190 ? 0.383 -1.431 -10.174 1.00 89.25 190 GLY A CA 1
ATOM 1483 C C . GLY A 1 190 ? -0.819 -0.579 -9.748 1.00 89.25 190 GLY A C 1
ATOM 1484 O O . GLY A 1 190 ? -0.834 0.008 -8.669 1.00 89.25 190 GLY A O 1
ATOM 1485 N N . GLY A 1 191 ? -1.848 -0.487 -10.597 1.00 88.69 191 GLY A N 1
ATOM 1486 C CA . GLY A 1 191 ? -3.027 0.342 -10.323 1.00 88.69 191 GLY A CA 1
ATOM 1487 C C . GLY A 1 191 ? -3.813 -0.054 -9.064 1.00 88.69 191 GLY A C 1
ATOM 1488 O O . GLY A 1 191 ? -4.347 0.829 -8.399 1.00 88.69 191 GLY A O 1
ATOM 1489 N N . SER A 1 192 ? -3.862 -1.344 -8.704 1.00 84.38 192 SER A N 1
ATOM 1490 C CA . SER A 1 192 ? -4.474 -1.813 -7.447 1.00 84.38 192 SER A CA 1
ATOM 1491 C C . SER A 1 192 ? -3.739 -1.255 -6.231 1.00 84.38 192 SER A C 1
ATOM 1493 O O . SER A 1 192 ? -4.369 -0.651 -5.366 1.00 84.38 192 SER A O 1
ATOM 1495 N N . GLY A 1 193 ? -2.408 -1.367 -6.214 1.00 86.12 193 GLY A N 1
ATOM 1496 C CA . GLY A 1 193 ? -1.559 -0.795 -5.173 1.00 86.12 193 GLY A CA 1
ATOM 1497 C C . GLY A 1 193 ? -1.743 0.719 -5.048 1.00 86.12 193 GLY A C 1
ATOM 1498 O O . GLY A 1 193 ? -1.966 1.224 -3.948 1.00 86.12 193 GLY A O 1
ATOM 1499 N N . GLY A 1 194 ? -1.754 1.442 -6.175 1.00 88.19 194 GLY A N 1
ATOM 1500 C CA . GLY A 1 194 ? -2.000 2.889 -6.197 1.00 88.19 194 GLY A CA 1
ATOM 1501 C C . GLY A 1 194 ? -3.373 3.263 -5.633 1.00 88.19 194 GLY A C 1
ATOM 1502 O O . GLY A 1 194 ? -3.490 4.181 -4.822 1.00 88.19 194 GLY A O 1
ATOM 1503 N N . TRP A 1 195 ? -4.415 2.515 -6.000 1.00 87.81 195 TRP A N 1
ATOM 1504 C CA . TRP A 1 195 ? -5.771 2.734 -5.499 1.00 87.81 195 TRP A CA 1
ATOM 1505 C C . TRP A 1 195 ? -5.898 2.437 -3.996 1.00 87.81 195 TRP A C 1
ATOM 1507 O O . TRP A 1 195 ? -6.535 3.211 -3.279 1.00 87.81 195 TRP A O 1
ATOM 1517 N N . SER A 1 196 ? -5.247 1.383 -3.495 1.00 85.31 196 SER A N 1
ATOM 1518 C CA . SER A 1 196 ? -5.194 1.060 -2.062 1.00 85.31 196 SER A CA 1
ATOM 1519 C C . SER A 1 196 ? -4.518 2.169 -1.253 1.00 85.31 196 SER A C 1
ATOM 1521 O O . SER A 1 196 ? -5.065 2.609 -0.240 1.00 85.31 196 SER A O 1
ATOM 1523 N N . VAL A 1 197 ? -3.383 2.692 -1.736 1.00 85.69 197 VAL A N 1
ATOM 1524 C CA . VAL A 1 197 ? -2.669 3.810 -1.096 1.00 85.69 197 VAL A CA 1
ATOM 1525 C C . VAL A 1 197 ? -3.544 5.063 -1.028 1.00 85.69 197 VAL A C 1
ATOM 1527 O O . VAL A 1 197 ? -3.667 5.659 0.040 1.00 85.69 197 VAL A O 1
ATOM 1530 N N . LEU A 1 198 ? -4.210 5.432 -2.127 1.00 87.69 198 LEU A N 1
ATOM 1531 C CA . LEU A 1 198 ? -5.110 6.593 -2.177 1.00 87.69 198 LEU A CA 1
ATOM 1532 C C . LEU A 1 198 ? -6.335 6.460 -1.253 1.00 87.69 198 LEU A C 1
ATOM 1534 O O . LEU A 1 198 ? -6.884 7.465 -0.808 1.00 87.69 198 LEU A O 1
ATOM 1538 N N . ASN A 1 199 ? -6.774 5.235 -0.953 1.00 84.75 199 ASN A N 1
ATOM 1539 C CA . ASN A 1 199 ? -7.873 4.969 -0.018 1.00 84.75 199 ASN A CA 1
ATOM 1540 C C . ASN A 1 199 ? -7.410 4.790 1.438 1.00 84.75 199 ASN A C 1
ATOM 1542 O O . ASN A 1 199 ? -8.240 4.528 2.316 1.00 84.75 199 ASN A O 1
ATOM 1546 N N . GLY A 1 200 ? -6.108 4.926 1.713 1.00 79.88 200 GLY A N 1
ATOM 1547 C CA . GLY A 1 200 ? -5.542 4.739 3.047 1.00 79.88 200 GLY A CA 1
ATOM 1548 C C . GLY A 1 200 ? -5.638 3.296 3.534 1.00 79.88 200 GLY A C 1
ATOM 1549 O O . GLY A 1 200 ? -5.835 3.055 4.723 1.00 79.88 200 GLY A O 1
ATOM 1550 N N . TRP A 1 201 ? -5.598 2.325 2.630 1.00 77.38 201 TRP A N 1
ATOM 1551 C CA . TRP A 1 201 ? -5.542 0.913 2.995 1.00 77.38 201 TRP A CA 1
ATOM 1552 C C . TRP A 1 201 ? -4.083 0.483 3.083 1.00 77.38 201 TRP A C 1
ATOM 1554 O O . TRP A 1 201 ? -3.237 1.061 2.405 1.00 77.38 201 TRP A O 1
ATOM 1564 N N . ASP A 1 202 ? -3.780 -0.514 3.919 1.00 70.56 202 ASP A N 1
ATOM 1565 C CA . ASP A 1 202 ? -2.451 -1.127 3.908 1.00 70.56 202 ASP A CA 1
ATOM 1566 C C . ASP A 1 202 ? -2.278 -1.835 2.559 1.00 70.56 202 ASP A C 1
ATOM 1568 O O . ASP A 1 202 ? -2.969 -2.828 2.294 1.00 70.56 202 ASP A O 1
ATOM 1572 N N . PRO A 1 203 ? -1.415 -1.314 1.675 1.00 62.72 203 PRO A N 1
ATOM 1573 C CA . PRO A 1 203 ? -1.393 -1.758 0.299 1.00 62.72 203 PRO A CA 1
ATOM 1574 C C . PRO A 1 203 ? -0.759 -3.158 0.203 1.00 62.72 203 PRO A C 1
ATOM 1576 O O . PRO A 1 203 ? -1.157 -3.936 -0.657 1.00 62.72 203 PRO A O 1
ATOM 1579 N N . VAL A 1 204 ? 0.150 -3.525 1.120 1.00 62.88 204 VAL A N 1
ATOM 1580 C CA . VAL A 1 204 ? 0.836 -4.830 1.129 1.00 62.88 204 VAL A CA 1
ATOM 1581 C C . VAL A 1 204 ? -0.047 -5.902 1.764 1.00 62.88 204 VAL A C 1
ATOM 1583 O O . VAL A 1 204 ? -0.183 -6.995 1.212 1.00 62.88 204 VAL A O 1
ATOM 1586 N N . ALA A 1 205 ? -0.694 -5.597 2.893 1.00 62.44 205 ALA A N 1
ATOM 1587 C CA . ALA A 1 205 ? -1.598 -6.546 3.548 1.00 62.44 205 ALA A CA 1
ATOM 1588 C C . ALA A 1 205 ? -2.837 -6.861 2.691 1.00 62.44 205 ALA A C 1
ATOM 1590 O O . ALA A 1 205 ? -3.327 -7.990 2.714 1.00 62.44 205 ALA A O 1
ATOM 1591 N N . SER A 1 206 ? -3.313 -5.887 1.906 1.00 57.44 206 SER A N 1
ATOM 1592 C CA . SER A 1 206 ? -4.459 -6.066 1.003 1.00 57.44 206 SER A CA 1
ATOM 1593 C C . SER A 1 206 ? -4.169 -7.027 -0.158 1.00 57.44 206 SER A C 1
ATOM 1595 O O . SER A 1 206 ? -5.093 -7.675 -0.643 1.00 57.44 206 SER A O 1
ATOM 1597 N N . GLU A 1 207 ? -2.910 -7.146 -0.597 1.00 60.78 207 GLU A N 1
ATOM 1598 C CA . GLU A 1 207 ? -2.523 -8.000 -1.732 1.00 60.78 207 GLU A CA 1
ATOM 1599 C C . GLU A 1 207 ? -2.005 -9.386 -1.303 1.00 60.78 207 GLU A C 1
ATOM 1601 O O . GLU A 1 207 ? -2.376 -10.387 -1.918 1.00 60.78 207 GLU A O 1
ATOM 1606 N N . LEU A 1 208 ? -1.262 -9.498 -0.192 1.00 57.47 208 LEU A N 1
ATOM 1607 C CA . LEU A 1 208 ? -0.799 -10.799 0.328 1.00 57.47 208 LEU A CA 1
ATOM 1608 C C . LEU A 1 208 ? -1.954 -11.763 0.665 1.00 57.47 208 LEU A C 1
ATOM 1610 O O . LEU A 1 208 ? -1.792 -12.977 0.569 1.00 57.47 208 LEU A O 1
ATOM 1614 N N . GLY A 1 209 ? -3.134 -11.240 1.019 1.00 50.28 209 GLY A N 1
ATOM 1615 C CA . GLY A 1 209 ? -4.332 -12.046 1.283 1.00 50.28 209 GLY A CA 1
ATOM 1616 C C . GLY A 1 209 ? -4.962 -12.695 0.042 1.00 50.28 209 GLY A C 1
ATOM 1617 O O . GLY A 1 209 ? -5.825 -13.557 0.188 1.00 50.28 209 GLY A O 1
ATOM 1618 N N . LEU A 1 210 ? -4.544 -12.301 -1.167 1.00 55.25 210 LEU A N 1
ATOM 1619 C CA . LEU A 1 210 ? -5.093 -12.782 -2.440 1.00 55.25 210 LEU A CA 1
ATOM 1620 C C . LEU A 1 210 ? -4.158 -13.758 -3.177 1.00 55.25 210 LEU A C 1
ATOM 1622 O O . LEU A 1 210 ? -4.488 -14.182 -4.284 1.00 55.25 210 LEU A O 1
ATOM 1626 N N . GLY A 1 211 ? -3.002 -14.105 -2.595 1.00 58.78 211 GLY A N 1
ATOM 1627 C CA . GLY A 1 211 ? -2.001 -14.965 -3.243 1.00 58.78 211 GLY A CA 1
ATOM 1628 C C . GLY A 1 211 ? -1.344 -14.323 -4.472 1.00 58.78 211 GLY A C 1
ATOM 1629 O O . GLY A 1 211 ? -0.880 -15.026 -5.366 1.00 58.78 211 GLY A O 1
ATOM 1630 N N . VAL A 1 212 ? -1.345 -12.987 -4.550 1.00 71.75 212 VAL A N 1
ATOM 1631 C CA . VAL A 1 212 ? -0.670 -12.216 -5.605 1.00 71.75 212 VAL A CA 1
ATOM 1632 C C . VAL A 1 212 ? 0.657 -11.649 -5.091 1.00 71.75 212 VAL A C 1
ATOM 1634 O O . VAL A 1 212 ? 0.888 -11.565 -3.885 1.00 71.75 212 VAL A O 1
ATOM 1637 N N . GLY A 1 213 ? 1.555 -11.299 -6.013 1.00 78.56 213 GLY A N 1
ATOM 1638 C CA . GLY A 1 213 ? 2.884 -10.792 -5.677 1.00 78.56 213 GLY A CA 1
ATOM 1639 C C . GLY A 1 213 ? 2.838 -9.428 -4.984 1.00 78.56 213 GLY A C 1
ATOM 1640 O O . GLY A 1 213 ? 2.031 -8.577 -5.340 1.00 78.56 213 GLY A O 1
ATOM 1641 N N . TRP A 1 214 ? 3.698 -9.212 -3.983 1.00 87.12 214 TRP A N 1
ATOM 1642 C CA . TRP A 1 214 ? 3.656 -8.014 -3.127 1.00 87.12 214 TRP A CA 1
ATOM 1643 C C . TRP A 1 214 ? 4.336 -6.772 -3.726 1.00 87.12 214 TRP A C 1
ATOM 1645 O O . TRP A 1 214 ? 4.385 -5.727 -3.070 1.00 87.12 214 TRP A O 1
ATOM 1655 N N . GLN A 1 215 ? 4.920 -6.857 -4.926 1.00 88.12 215 GLN A N 1
ATOM 1656 C CA . GLN A 1 215 ? 5.808 -5.800 -5.422 1.00 88.12 215 GLN A CA 1
ATOM 1657 C C . GLN A 1 215 ? 5.098 -4.463 -5.675 1.00 88.12 215 GLN A C 1
ATOM 1659 O O . GLN A 1 215 ? 5.687 -3.414 -5.414 1.00 88.12 215 GLN A O 1
ATOM 1664 N N . ASP A 1 216 ? 3.859 -4.494 -6.175 1.00 86.75 216 ASP A N 1
ATOM 1665 C CA . ASP A 1 216 ? 3.090 -3.315 -6.592 1.00 86.75 216 ASP A CA 1
ATOM 1666 C C . ASP A 1 216 ? 2.873 -2.343 -5.426 1.00 86.75 216 ASP A C 1
ATOM 1668 O O . ASP A 1 216 ? 3.298 -1.186 -5.513 1.00 86.75 216 ASP A O 1
ATOM 1672 N N . PRO A 1 217 ? 2.283 -2.781 -4.302 1.00 85.00 217 PRO A N 1
ATOM 1673 C CA . PRO A 1 217 ? 2.089 -1.920 -3.151 1.00 85.00 217 PRO A CA 1
ATOM 1674 C C . PRO A 1 217 ? 3.408 -1.514 -2.489 1.00 85.00 217 PRO A C 1
ATOM 1676 O O . PRO A 1 217 ? 3.514 -0.393 -1.989 1.00 85.00 217 PRO A O 1
ATOM 1679 N N . ALA A 1 218 ? 4.423 -2.385 -2.509 1.00 89.81 218 ALA A N 1
ATOM 1680 C CA . ALA A 1 218 ? 5.715 -2.111 -1.890 1.00 89.81 218 ALA A CA 1
ATOM 1681 C C . ALA A 1 218 ? 6.457 -0.961 -2.587 1.00 89.81 218 ALA A C 1
ATOM 1683 O O . ALA A 1 218 ? 6.889 -0.018 -1.925 1.00 89.81 218 ALA A O 1
ATOM 1684 N N . VAL A 1 219 ? 6.563 -0.986 -3.921 1.00 91.50 219 VAL A N 1
ATOM 1685 C CA . VAL A 1 219 ? 7.260 0.074 -4.669 1.00 91.50 219 VAL A CA 1
ATOM 1686 C C . VAL A 1 219 ? 6.495 1.396 -4.664 1.00 91.50 219 VAL A C 1
ATOM 1688 O O . VAL A 1 219 ? 7.114 2.454 -4.590 1.00 91.50 219 VAL A O 1
ATOM 1691 N N . ILE A 1 220 ? 5.160 1.362 -4.694 1.00 90.31 220 ILE A N 1
ATOM 1692 C CA . ILE A 1 220 ? 4.338 2.581 -4.644 1.00 90.31 220 ILE A CA 1
ATOM 1693 C C . ILE A 1 220 ? 4.470 3.270 -3.281 1.00 90.31 220 ILE A C 1
ATOM 1695 O O . ILE A 1 220 ? 4.526 4.499 -3.220 1.00 90.31 220 ILE A O 1
ATOM 1699 N N . ALA A 1 221 ? 4.552 2.495 -2.196 1.00 87.69 221 ALA A N 1
ATOM 1700 C CA . ALA A 1 221 ? 4.775 3.031 -0.858 1.00 87.69 221 ALA A CA 1
ATOM 1701 C C . ALA A 1 221 ? 6.212 3.551 -0.663 1.00 87.69 221 ALA A C 1
ATOM 1703 O O . ALA A 1 221 ? 6.400 4.629 -0.097 1.00 87.69 221 ALA A O 1
ATOM 1704 N N . GLU A 1 222 ? 7.214 2.806 -1.138 1.00 91.12 222 GLU A N 1
ATOM 1705 C CA . GLU A 1 222 ? 8.636 3.111 -0.920 1.00 91.12 222 GLU A CA 1
ATOM 1706 C C . GLU A 1 222 ? 9.157 4.246 -1.812 1.00 91.12 222 GLU A C 1
ATOM 1708 O O . GLU A 1 222 ? 9.930 5.105 -1.367 1.00 91.12 222 GLU A O 1
ATOM 1713 N N . THR A 1 223 ? 8.692 4.272 -3.061 1.00 93.12 223 THR A N 1
ATOM 1714 C CA . THR A 1 223 ? 9.098 5.159 -4.157 1.00 93.12 223 THR A CA 1
ATOM 1715 C C . THR A 1 223 ? 10.584 5.089 -4.553 1.00 93.12 223 THR A C 1
ATOM 1717 O O . THR A 1 223 ? 11.445 4.650 -3.790 1.00 93.12 223 THR A O 1
ATOM 1720 N N . GLY A 1 224 ? 10.909 5.572 -5.752 1.00 94.50 224 GLY A N 1
ATOM 1721 C CA . GLY A 1 224 ? 12.244 5.547 -6.351 1.00 94.50 224 GLY A CA 1
ATOM 1722 C C . GLY A 1 224 ? 12.463 4.332 -7.251 1.00 94.50 224 GLY A C 1
ATOM 1723 O O . GLY A 1 224 ? 11.507 3.677 -7.665 1.00 94.50 224 GLY A O 1
ATOM 1724 N N . ALA A 1 225 ? 13.724 4.048 -7.587 1.00 97.12 225 ALA A N 1
ATOM 1725 C CA . ALA A 1 225 ? 14.105 2.776 -8.199 1.00 97.12 225 ALA A CA 1
ATOM 1726 C C . ALA A 1 225 ? 14.600 1.833 -7.100 1.00 97.12 225 ALA A C 1
ATOM 1728 O O . ALA A 1 225 ? 15.599 2.103 -6.424 1.00 97.12 225 ALA A O 1
ATOM 1729 N N . CYS A 1 226 ? 13.874 0.740 -6.909 1.00 97.75 226 CYS A N 1
ATOM 1730 C CA . CYS A 1 226 ? 14.022 -0.155 -5.777 1.00 97.75 226 CYS A CA 1
ATOM 1731 C C . CYS A 1 226 ? 14.538 -1.517 -6.235 1.00 97.75 226 CYS A C 1
ATOM 1733 O O . CYS A 1 226 ? 14.084 -2.081 -7.235 1.00 97.75 226 CYS A O 1
ATOM 1735 N N . VAL A 1 227 ? 15.467 -2.059 -5.452 1.00 98.25 227 VAL A N 1
ATOM 1736 C CA . VAL A 1 227 ? 15.880 -3.457 -5.519 1.00 98.25 227 VAL A CA 1
ATOM 1737 C C . VAL A 1 227 ? 15.391 -4.136 -4.256 1.00 98.25 227 VAL A C 1
ATOM 1739 O O . VAL A 1 227 ? 15.749 -3.743 -3.146 1.00 98.25 227 VAL A O 1
ATOM 1742 N N . TRP A 1 228 ? 14.601 -5.182 -4.429 1.00 97.88 228 TRP A N 1
ATOM 1743 C CA . TRP A 1 228 ? 14.035 -5.964 -3.345 1.00 97.88 228 TRP A CA 1
ATOM 1744 C C . TRP A 1 228 ? 14.631 -7.359 -3.333 1.00 97.88 228 TRP A C 1
ATOM 1746 O O . TRP A 1 228 ? 14.906 -7.922 -4.391 1.00 97.88 228 TRP A O 1
ATOM 1756 N N . LYS A 1 229 ? 14.792 -7.935 -2.146 1.00 97.31 229 LYS A N 1
ATOM 1757 C CA . LYS A 1 229 ? 15.117 -9.351 -1.982 1.00 97.31 229 LYS A CA 1
ATOM 1758 C C . LYS A 1 229 ? 13.852 -10.172 -2.202 1.00 97.31 229 LYS A C 1
ATOM 1760 O O . LYS A 1 229 ? 12.797 -9.843 -1.661 1.00 97.31 229 LYS A O 1
ATOM 1765 N N . SER A 1 230 ? 13.971 -11.241 -2.976 1.00 95.94 230 SER A N 1
ATOM 1766 C CA . SER A 1 230 ? 12.901 -12.214 -3.146 1.00 95.94 230 SER A CA 1
ATOM 1767 C C . SER A 1 230 ? 12.609 -12.915 -1.823 1.00 95.94 230 SER A C 1
ATOM 1769 O O . SER A 1 230 ? 13.516 -13.273 -1.064 1.00 95.94 230 SER A O 1
ATOM 1771 N N . GLY A 1 231 ? 11.323 -13.069 -1.530 1.00 90.69 231 GLY A N 1
ATOM 1772 C CA . GLY A 1 231 ? 10.854 -13.623 -0.275 1.00 90.69 231 GLY A CA 1
ATOM 1773 C C . GLY A 1 231 ? 9.342 -13.487 -0.109 1.00 90.69 231 GLY A C 1
ATOM 1774 O O . GLY A 1 231 ? 8.672 -12.878 -0.943 1.00 90.69 231 GLY A O 1
ATOM 1775 N N . PRO A 1 232 ? 8.796 -14.012 0.999 1.00 86.88 232 PRO A N 1
ATOM 1776 C CA . PRO A 1 232 ? 7.360 -13.978 1.279 1.00 86.88 232 PRO A CA 1
ATOM 1777 C C . PRO A 1 232 ? 6.839 -12.581 1.650 1.00 86.88 232 PRO A C 1
ATOM 1779 O O . PRO A 1 232 ? 5.635 -12.383 1.776 1.00 86.88 232 PRO A O 1
ATOM 1782 N N . LYS A 1 233 ? 7.738 -11.622 1.898 1.00 89.62 233 LYS A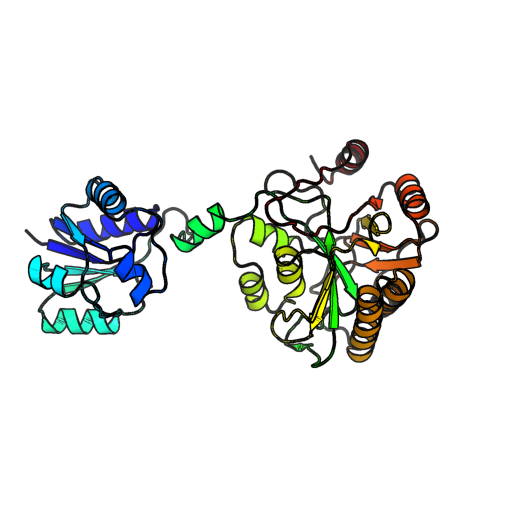 N 1
ATOM 1783 C CA . LYS A 1 233 ? 7.426 -10.246 2.293 1.00 89.62 233 LYS A CA 1
ATOM 1784 C C . LYS A 1 233 ? 8.417 -9.284 1.633 1.00 89.62 233 LYS A C 1
ATOM 1786 O O . LYS A 1 233 ? 9.560 -9.690 1.405 1.00 89.62 233 LYS A O 1
ATOM 1791 N N . PRO A 1 234 ? 8.026 -8.019 1.400 1.00 91.19 234 PRO A N 1
ATOM 1792 C CA . PRO A 1 234 ? 8.933 -7.008 0.876 1.00 91.19 234 PRO A CA 1
ATOM 1793 C C . PRO A 1 234 ? 10.110 -6.783 1.827 1.00 91.19 234 PRO A C 1
ATOM 1795 O O . PRO A 1 234 ? 9.932 -6.360 2.969 1.00 91.19 234 PRO A O 1
ATOM 1798 N N . VAL A 1 235 ? 11.323 -7.036 1.339 1.00 95.31 235 VAL A N 1
ATOM 1799 C CA . VAL A 1 235 ? 12.571 -6.686 2.025 1.00 95.31 235 VAL A CA 1
ATOM 1800 C C . VAL A 1 235 ? 13.429 -5.896 1.052 1.00 95.31 235 VAL A C 1
ATOM 1802 O O . VAL A 1 235 ? 13.925 -6.444 0.069 1.00 95.31 235 VAL A O 1
ATOM 1805 N N . LEU A 1 236 ? 13.591 -4.601 1.307 1.00 96.19 236 LEU A N 1
ATOM 1806 C CA . LEU A 1 236 ? 14.405 -3.738 0.460 1.00 96.19 236 LEU A CA 1
ATOM 1807 C C . LEU A 1 236 ? 15.887 -4.134 0.587 1.00 96.19 236 LEU A C 1
ATOM 1809 O O . LEU A 1 236 ? 16.411 -4.238 1.696 1.00 96.19 236 LEU A O 1
ATOM 1813 N N . ASP A 1 237 ? 16.559 -4.370 -0.541 1.00 97.44 237 ASP A N 1
ATOM 1814 C CA . ASP A 1 237 ? 18.019 -4.508 -0.587 1.00 97.44 237 ASP A CA 1
ATOM 1815 C C . ASP A 1 237 ? 18.656 -3.116 -0.566 1.00 97.44 237 ASP A C 1
ATOM 1817 O O . ASP A 1 237 ? 19.435 -2.789 0.326 1.00 97.44 237 ASP A O 1
ATOM 1821 N N . PHE A 1 238 ? 18.265 -2.272 -1.522 1.00 97.38 238 PHE A N 1
ATOM 1822 C CA . PHE A 1 238 ? 18.587 -0.848 -1.563 1.00 97.38 238 PHE A CA 1
ATOM 1823 C C . PHE A 1 238 ? 17.630 -0.109 -2.509 1.00 97.38 238 PHE A C 1
ATOM 1825 O O . PHE A 1 238 ? 16.929 -0.722 -3.318 1.00 97.38 238 PHE A O 1
ATOM 1832 N N . LYS A 1 239 ? 17.627 1.226 -2.440 1.00 95.19 239 LYS A N 1
ATOM 1833 C CA . LYS A 1 239 ? 16.936 2.088 -3.408 1.00 95.19 239 LYS A CA 1
ATOM 1834 C C . LYS A 1 239 ? 17.793 3.273 -3.828 1.00 95.19 239 LYS A C 1
ATOM 1836 O O . LYS A 1 239 ? 18.676 3.697 -3.084 1.00 95.19 239 LYS A O 1
ATOM 1841 N N . ASN A 1 240 ? 17.490 3.836 -4.992 1.00 93.44 240 ASN A N 1
ATOM 1842 C CA . ASN A 1 240 ? 17.990 5.137 -5.425 1.00 93.44 240 ASN A CA 1
ATOM 1843 C C . ASN A 1 240 ? 16.829 6.026 -5.910 1.00 93.44 240 ASN A C 1
ATOM 1845 O O . ASN A 1 240 ? 15.692 5.575 -6.046 1.00 93.44 240 ASN A O 1
ATOM 1849 N N . THR A 1 241 ? 17.107 7.303 -6.171 1.00 93.75 241 THR A N 1
ATOM 1850 C CA . THR A 1 241 ? 16.093 8.261 -6.652 1.00 93.75 241 THR A CA 1
ATOM 1851 C C . THR A 1 241 ? 15.611 7.978 -8.075 1.00 93.75 241 THR A C 1
ATOM 1853 O O . THR A 1 241 ? 14.653 8.594 -8.528 1.00 93.75 241 THR A O 1
ATOM 1856 N N . GLY A 1 242 ? 16.282 7.081 -8.796 1.00 94.44 242 GLY A N 1
ATOM 1857 C CA . GLY A 1 242 ? 16.065 6.817 -10.208 1.00 94.44 242 GLY A CA 1
ATOM 1858 C C . GLY A 1 242 ? 16.658 7.881 -11.126 1.00 94.44 242 GLY A C 1
ATOM 1859 O O . GLY A 1 242 ? 16.389 7.833 -12.313 1.00 94.44 242 GLY A O 1
ATOM 1860 N N . SER A 1 243 ? 17.480 8.824 -10.646 1.00 94.81 243 SER A N 1
ATOM 1861 C CA . SER A 1 243 ? 17.982 9.951 -11.460 1.00 94.81 243 SER A CA 1
ATOM 1862 C C . SER A 1 243 ? 18.643 9.541 -12.781 1.00 94.81 243 SER A C 1
ATOM 1864 O O . SER A 1 243 ? 18.519 10.254 -13.770 1.00 94.81 243 SER A O 1
ATOM 1866 N N . PHE A 1 244 ? 19.301 8.381 -12.822 1.00 96.88 244 PHE A N 1
ATOM 1867 C CA . PHE A 1 244 ? 19.912 7.824 -14.034 1.00 96.88 244 PHE A CA 1
ATOM 1868 C C . PHE A 1 244 ? 18.900 7.319 -15.079 1.00 96.88 244 PHE A C 1
ATOM 1870 O O . PHE A 1 244 ? 19.290 7.009 -16.198 1.00 96.88 244 PHE A O 1
ATOM 1877 N N . LEU A 1 245 ? 17.617 7.226 -14.733 1.00 97.69 245 LEU A N 1
ATOM 1878 C CA . LEU A 1 245 ? 16.510 6.873 -15.627 1.00 97.69 245 LEU A CA 1
ATOM 1879 C C . LEU A 1 245 ? 15.750 8.103 -16.126 1.00 97.69 245 LEU A C 1
ATOM 1881 O O . LEU A 1 245 ? 14.865 7.964 -16.970 1.00 97.69 245 LEU A O 1
ATOM 1885 N N . LYS A 1 246 ? 16.072 9.293 -15.604 1.00 96.62 246 LYS A N 1
ATOM 1886 C CA . LYS A 1 246 ? 15.384 10.524 -15.980 1.00 96.62 246 LYS A CA 1
ATOM 1887 C C . LYS A 1 246 ? 15.530 10.771 -17.481 1.00 96.62 246 LYS A C 1
ATOM 1889 O O . LYS A 1 246 ? 16.635 10.687 -18.015 1.00 96.62 246 LYS A O 1
ATOM 1894 N N . GLY A 1 247 ? 14.412 11.029 -18.148 1.00 97.31 247 GLY A N 1
ATOM 1895 C CA . GLY A 1 247 ? 14.329 11.231 -19.587 1.00 97.31 247 GLY A CA 1
ATOM 1896 C C . GLY A 1 247 ? 14.458 9.963 -20.431 1.00 97.31 247 GLY A C 1
ATOM 1897 O O . GLY A 1 247 ? 14.320 10.037 -21.646 1.00 97.31 247 GLY A O 1
ATOM 1898 N N . ARG A 1 248 ? 14.688 8.790 -19.832 1.00 98.31 248 ARG A N 1
ATOM 1899 C CA . ARG A 1 248 ? 15.063 7.559 -20.551 1.00 98.31 248 ARG A CA 1
ATOM 1900 C C . ARG A 1 248 ? 13.966 6.504 -20.607 1.00 98.31 248 ARG A C 1
ATOM 1902 O O . ARG A 1 248 ? 14.197 5.428 -21.155 1.00 98.31 248 ARG A O 1
ATOM 1909 N N . MET A 1 249 ? 12.793 6.780 -20.044 1.00 98.38 249 MET A N 1
ATOM 1910 C CA . MET A 1 249 ? 11.697 5.818 -19.965 1.00 98.38 249 MET A CA 1
ATOM 1911 C C . MET A 1 249 ? 10.447 6.322 -20.681 1.00 98.38 249 MET A C 1
ATOM 1913 O O . MET A 1 249 ? 10.075 7.493 -20.609 1.00 98.38 249 MET A O 1
ATOM 1917 N N . ALA A 1 250 ? 9.761 5.396 -21.338 1.00 97.94 250 ALA A N 1
ATOM 1918 C CA . ALA A 1 250 ? 8.411 5.601 -21.831 1.00 97.94 250 ALA A CA 1
ATOM 1919 C C . ALA A 1 250 ? 7.577 4.339 -21.610 1.00 97.94 250 ALA A C 1
ATOM 1921 O O . ALA A 1 250 ? 8.111 3.229 -21.545 1.00 97.94 250 ALA A O 1
ATOM 1922 N N . VAL A 1 251 ? 6.260 4.506 -21.526 1.00 97.06 251 VAL A N 1
ATOM 1923 C CA . VAL A 1 251 ? 5.308 3.396 -21.563 1.00 97.06 251 VAL A CA 1
ATOM 1924 C C . VAL A 1 251 ? 4.530 3.415 -22.869 1.00 97.06 251 VAL A C 1
ATOM 1926 O O . VAL A 1 251 ? 4.060 4.457 -23.318 1.00 97.06 251 VAL A O 1
ATOM 1929 N N . TYR A 1 252 ? 4.377 2.246 -23.471 1.00 96.00 252 TYR A N 1
ATOM 1930 C CA . TYR A 1 252 ? 3.590 2.016 -24.673 1.00 96.00 252 TYR A CA 1
ATOM 1931 C C . TYR A 1 252 ? 2.297 1.294 -24.305 1.00 96.00 252 TYR A C 1
ATOM 1933 O O . TYR A 1 252 ? 2.335 0.214 -23.715 1.00 96.00 252 TYR A O 1
ATOM 1941 N N . ASP A 1 253 ? 1.146 1.876 -24.632 1.00 93.69 253 ASP A N 1
ATOM 1942 C CA . ASP A 1 253 ? -0.139 1.205 -24.447 1.00 93.69 253 ASP A CA 1
ATOM 1943 C C . ASP A 1 253 ? -0.423 0.261 -25.618 1.00 93.69 253 ASP A C 1
ATOM 1945 O O . ASP A 1 253 ? -0.806 0.697 -26.702 1.00 93.69 253 ASP A O 1
ATOM 1949 N N . THR A 1 254 ? -0.324 -1.045 -25.372 1.00 90.94 254 THR A N 1
ATOM 1950 C CA . THR A 1 254 ? -0.531 -2.082 -26.400 1.00 90.94 254 THR A CA 1
ATOM 1951 C C . THR A 1 254 ? -1.965 -2.150 -26.920 1.00 90.94 254 THR A C 1
ATOM 1953 O O . THR A 1 254 ? -2.238 -2.879 -27.870 1.00 90.94 254 THR A O 1
ATOM 1956 N N . ARG A 1 255 ? -2.920 -1.463 -26.270 1.00 85.38 255 ARG A N 1
ATOM 1957 C CA . ARG A 1 255 ? -4.375 -1.542 -26.520 1.00 85.38 255 ARG A CA 1
ATOM 1958 C C . ARG A 1 255 ? -4.996 -2.919 -26.254 1.00 85.38 255 ARG A C 1
ATOM 1960 O O . ARG A 1 255 ? -6.216 -3.035 -26.169 1.00 85.38 255 ARG A O 1
ATOM 1967 N N . VAL A 1 256 ? -4.188 -3.950 -26.024 1.00 83.69 256 VAL A N 1
ATOM 1968 C CA . VAL A 1 256 ? -4.630 -5.289 -25.627 1.00 83.69 256 VAL A CA 1
ATOM 1969 C C . VAL A 1 256 ? -4.965 -5.277 -24.141 1.00 83.69 256 VAL A C 1
ATOM 1971 O O . VAL A 1 256 ? -4.252 -4.665 -23.340 1.00 83.69 256 VAL A O 1
ATOM 1974 N N . LYS A 1 257 ? -6.090 -5.880 -23.746 1.00 77.44 257 LYS A N 1
ATOM 1975 C CA . LYS A 1 257 ? -6.470 -5.997 -22.330 1.00 77.44 257 LYS A CA 1
ATOM 1976 C C . LYS A 1 257 ? -5.433 -6.857 -21.608 1.00 77.44 257 LYS A C 1
ATOM 1978 O O . LYS A 1 257 ? -5.155 -7.958 -22.064 1.00 77.44 257 LYS A O 1
ATOM 1983 N N . HIS A 1 258 ? -4.903 -6.364 -20.492 1.00 69.56 258 HIS A N 1
ATOM 1984 C CA . HIS A 1 258 ? -3.975 -7.136 -19.675 1.00 69.56 258 HIS A CA 1
ATOM 1985 C C . HIS A 1 258 ? -4.706 -8.343 -19.075 1.00 69.56 258 HIS A C 1
ATOM 1987 O O . HIS A 1 258 ? -5.713 -8.187 -18.375 1.00 69.56 258 HIS A O 1
ATOM 1993 N N . TYR A 1 259 ? -4.218 -9.544 -19.370 1.00 65.00 259 TYR A N 1
ATOM 1994 C CA . TYR A 1 259 ? -4.765 -10.792 -18.851 1.00 65.00 259 TYR A CA 1
ATOM 1995 C C . TYR A 1 259 ? -3.657 -11.609 -18.182 1.00 65.00 259 TYR A C 1
ATOM 1997 O O . TYR A 1 259 ? -2.691 -12.015 -18.820 1.00 65.00 259 TYR A O 1
ATOM 2005 N N . THR A 1 260 ? -3.804 -11.812 -16.875 1.00 57.94 260 THR A N 1
ATOM 2006 C CA . THR A 1 260 ? -2.857 -12.513 -15.988 1.00 57.94 260 THR A CA 1
ATOM 2007 C C . THR A 1 260 ? -3.368 -13.890 -15.521 1.00 57.94 260 THR A C 1
ATOM 2009 O O . THR A 1 260 ? -2.570 -14.822 -15.485 1.00 57.94 260 THR A O 1
ATOM 2012 N N . PRO A 1 261 ? -4.674 -14.089 -15.211 1.00 52.25 261 PRO A N 1
ATOM 2013 C CA . PRO A 1 261 ? -5.134 -15.324 -14.559 1.00 52.25 261 PRO A CA 1
ATOM 2014 C C . PRO A 1 261 ? -5.026 -16.613 -15.388 1.00 52.25 261 PRO A C 1
ATOM 2016 O O . PRO A 1 261 ? -4.794 -17.673 -14.819 1.00 52.25 261 PRO A O 1
ATOM 2019 N N . GLY A 1 262 ? -5.165 -16.564 -16.718 1.00 51.56 262 GLY A N 1
ATOM 2020 C CA . GLY A 1 262 ? -5.122 -17.783 -17.545 1.00 51.56 262 GLY A CA 1
ATOM 2021 C C . GLY A 1 262 ? -3.718 -18.306 -17.857 1.00 51.56 262 GLY A C 1
ATOM 2022 O O . GLY A 1 262 ? -3.597 -19.303 -18.559 1.00 51.56 262 GLY A O 1
ATOM 2023 N N . PHE A 1 263 ? -2.671 -17.659 -17.332 1.00 55.19 263 PHE A N 1
ATOM 2024 C CA . PHE A 1 263 ? -1.268 -18.001 -17.594 1.00 55.19 263 PHE A CA 1
ATOM 2025 C C . PHE A 1 263 ? -0.499 -18.428 -16.331 1.00 55.19 263 PHE A C 1
ATOM 2027 O O . PHE A 1 263 ? 0.712 -18.655 -16.379 1.00 55.19 263 PHE A O 1
ATOM 2034 N N . ALA A 1 264 ? -1.182 -18.571 -15.189 1.00 51.47 264 ALA A N 1
ATOM 2035 C CA . ALA A 1 264 ? -0.571 -19.011 -13.931 1.00 51.47 264 ALA A CA 1
ATOM 2036 C C . ALA A 1 264 ? 0.021 -20.437 -14.009 1.00 51.47 264 ALA A C 1
ATOM 2038 O O . ALA A 1 264 ? 0.940 -20.749 -13.264 1.00 51.47 264 ALA A O 1
ATOM 2039 N N . GLY A 1 265 ? -0.458 -21.274 -14.940 1.00 51.97 265 GLY A N 1
ATOM 2040 C CA . GLY A 1 265 ? -0.008 -22.660 -15.133 1.00 51.97 265 GLY A CA 1
ATOM 2041 C C . GLY A 1 265 ? 1.117 -22.874 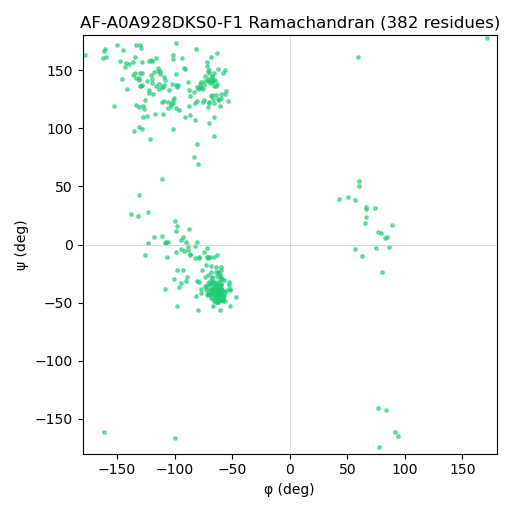-16.154 1.00 51.97 265 GLY A C 1
ATOM 2042 O O . GLY A 1 265 ? 1.406 -24.023 -16.473 1.00 51.97 265 GLY A O 1
ATOM 2043 N N . TYR A 1 266 ? 1.720 -21.813 -16.705 1.00 64.75 266 TYR A N 1
ATOM 2044 C CA . TYR A 1 266 ? 2.856 -21.957 -17.623 1.00 64.75 266 TYR A CA 1
ATOM 2045 C C . TYR A 1 266 ? 4.129 -22.325 -16.862 1.00 64.75 266 TYR A C 1
ATOM 2047 O O . TYR A 1 266 ? 4.420 -21.758 -15.807 1.00 64.75 266 TYR A O 1
ATOM 2055 N N . GLU A 1 267 ? 4.900 -23.259 -17.416 1.00 67.38 267 GLU A N 1
ATOM 2056 C CA . GLU A 1 267 ? 6.189 -23.660 -16.863 1.00 67.38 267 GLU A CA 1
ATOM 2057 C C . GLU A 1 267 ? 7.195 -22.516 -17.051 1.00 67.38 267 GLU A C 1
ATOM 2059 O O . GLU A 1 267 ? 7.650 -22.229 -18.159 1.00 67.38 267 GLU A O 1
ATOM 2064 N N . ARG A 1 268 ? 7.498 -21.807 -15.959 1.00 81.38 268 ARG A N 1
ATOM 2065 C CA . ARG A 1 268 ? 8.412 -20.661 -15.961 1.00 81.38 268 ARG A CA 1
ATOM 2066 C C . ARG A 1 268 ? 9.802 -21.077 -15.525 1.00 81.38 268 ARG A C 1
ATOM 2068 O O . ARG A 1 268 ? 9.980 -21.766 -14.522 1.00 81.38 268 ARG A O 1
ATOM 2075 N N . SER A 1 269 ? 10.816 -20.564 -16.217 1.00 87.69 269 SER A N 1
ATOM 2076 C CA . SER A 1 269 ? 12.198 -20.693 -15.754 1.00 87.69 269 SER A CA 1
ATOM 2077 C C . SER A 1 269 ? 12.499 -19.640 -14.686 1.00 87.69 269 SER A C 1
ATOM 2079 O O . SER A 1 269 ? 13.026 -18.562 -14.974 1.00 87.69 269 SER A O 1
ATOM 2081 N N . PHE A 1 270 ? 12.187 -19.965 -13.430 1.00 90.19 270 PHE A N 1
ATOM 2082 C CA . PHE A 1 270 ? 12.484 -19.109 -12.276 1.00 90.19 270 PHE A CA 1
ATOM 2083 C C . PHE A 1 270 ? 13.981 -18.802 -12.130 1.00 90.19 270 PHE A C 1
ATOM 2085 O O . PHE A 1 270 ? 14.347 -17.700 -11.732 1.00 90.19 270 PHE A O 1
ATOM 2092 N N . GLU A 1 271 ? 14.861 -19.711 -12.559 1.00 92.56 271 GLU A N 1
ATOM 2093 C CA . GLU A 1 271 ? 16.306 -19.464 -12.620 1.00 92.56 271 GLU A CA 1
ATOM 2094 C C . GLU A 1 271 ? 16.667 -18.330 -13.599 1.00 92.56 271 GLU A C 1
ATOM 2096 O O . GLU A 1 271 ? 17.504 -17.472 -13.300 1.00 92.56 271 GLU A O 1
ATOM 2101 N N . ARG A 1 272 ? 16.023 -18.280 -14.774 1.00 94.50 272 ARG A N 1
ATOM 2102 C CA . ARG A 1 272 ? 16.252 -17.207 -15.755 1.00 94.50 272 ARG A CA 1
ATOM 2103 C C . ARG A 1 272 ? 15.640 -15.886 -15.305 1.00 94.50 272 ARG A C 1
ATOM 2105 O O . ARG A 1 272 ? 16.271 -14.848 -15.512 1.00 94.50 272 ARG A O 1
ATOM 2112 N N . ILE A 1 273 ? 14.474 -15.925 -14.658 1.00 94.69 273 ILE A N 1
ATOM 2113 C CA . ILE A 1 273 ? 13.860 -14.753 -14.014 1.00 94.69 273 ILE A CA 1
ATOM 2114 C C . ILE A 1 273 ? 14.822 -14.176 -12.967 1.00 94.69 273 ILE A C 1
ATOM 2116 O O . ILE A 1 273 ? 15.131 -12.983 -12.995 1.00 94.69 273 ILE A O 1
ATOM 2120 N N . ALA A 1 274 ? 15.365 -15.030 -12.098 1.00 96.88 274 ALA A N 1
ATOM 2121 C CA . ALA A 1 274 ? 16.359 -14.669 -11.096 1.00 96.88 274 ALA A CA 1
ATOM 2122 C C . ALA A 1 274 ? 17.624 -14.065 -11.723 1.00 96.88 274 ALA A C 1
ATOM 2124 O O . ALA A 1 274 ? 18.079 -12.993 -11.320 1.00 96.88 274 ALA A O 1
ATOM 2125 N N . LYS A 1 275 ? 18.149 -14.677 -12.793 1.00 97.50 275 LYS A N 1
ATOM 2126 C CA . LYS A 1 275 ? 19.301 -14.143 -13.533 1.00 97.50 275 LYS A CA 1
ATOM 2127 C C . LYS A 1 275 ? 19.035 -12.743 -14.097 1.00 97.50 275 LYS A C 1
ATOM 2129 O O . LYS A 1 275 ? 19.905 -11.878 -13.981 1.00 97.50 275 LYS A O 1
ATOM 2134 N N . ALA A 1 276 ? 17.856 -12.508 -14.674 1.00 97.88 276 ALA A N 1
ATOM 2135 C CA . ALA A 1 276 ? 17.455 -11.183 -15.142 1.00 97.88 276 ALA A CA 1
ATOM 2136 C C . ALA A 1 276 ? 17.386 -10.176 -13.978 1.00 97.88 276 ALA A C 1
ATOM 2138 O O . ALA A 1 276 ? 17.896 -9.062 -14.102 1.00 97.88 276 ALA A O 1
ATOM 2139 N N . GLY A 1 277 ? 16.846 -10.592 -12.826 1.00 97.88 277 GLY A N 1
ATOM 2140 C CA . GLY A 1 277 ? 16.818 -9.809 -11.587 1.00 97.88 277 GLY A CA 1
ATOM 2141 C C . GLY A 1 277 ? 18.210 -9.403 -11.090 1.00 97.88 277 GLY A C 1
ATOM 2142 O O . GLY A 1 277 ? 18.438 -8.231 -10.791 1.00 97.88 277 GLY A O 1
ATOM 2143 N N . ARG A 1 278 ? 19.184 -10.326 -11.080 1.00 98.50 278 ARG A N 1
ATOM 2144 C CA . ARG A 1 278 ? 20.581 -10.030 -10.695 1.00 98.50 278 ARG A CA 1
ATOM 2145 C C . ARG A 1 278 ? 21.242 -9.003 -11.613 1.00 98.50 278 ARG A C 1
ATOM 2147 O O . ARG A 1 278 ? 21.942 -8.116 -11.129 1.00 98.50 278 ARG A O 1
ATOM 2154 N N . ILE A 1 279 ? 21.019 -9.104 -12.923 1.00 98.44 279 ILE A N 1
ATOM 2155 C CA . ILE A 1 279 ? 21.573 -8.152 -13.898 1.00 98.44 279 ILE A CA 1
ATOM 2156 C C . ILE A 1 279 ? 20.921 -6.778 -13.735 1.00 98.44 279 ILE A C 1
ATOM 2158 O O . ILE A 1 279 ? 21.627 -5.776 -13.642 1.00 98.44 279 ILE A O 1
ATOM 2162 N N . ALA A 1 280 ? 19.594 -6.724 -13.612 1.00 98.31 280 ALA A N 1
ATOM 2163 C CA . ALA A 1 280 ? 18.892 -5.470 -13.361 1.00 98.31 280 ALA A CA 1
ATOM 2164 C C . ALA A 1 280 ? 19.350 -4.813 -12.048 1.00 98.31 280 ALA A C 1
ATOM 2166 O O . ALA A 1 280 ? 19.572 -3.604 -12.010 1.00 98.31 280 ALA A O 1
ATOM 2167 N N . ARG A 1 281 ? 19.584 -5.606 -10.991 1.00 98.38 281 ARG A N 1
ATOM 2168 C CA . ARG A 1 281 ? 20.146 -5.122 -9.723 1.00 98.38 281 ARG A CA 1
ATOM 2169 C C . ARG A 1 281 ? 21.501 -4.454 -9.935 1.00 98.38 281 ARG A C 1
ATOM 2171 O O . ARG A 1 281 ? 21.727 -3.382 -9.381 1.00 98.38 281 ARG A O 1
ATOM 2178 N N . LEU A 1 282 ? 22.392 -5.066 -10.720 1.00 98.25 282 LEU A N 1
ATOM 2179 C CA . LEU A 1 282 ? 23.688 -4.467 -11.053 1.00 98.25 282 LEU A CA 1
ATOM 2180 C C . LEU A 1 282 ? 23.516 -3.142 -11.804 1.00 98.25 282 LEU A C 1
ATOM 2182 O O . LEU A 1 282 ? 24.186 -2.177 -11.451 1.00 98.25 282 LEU A O 1
ATOM 2186 N N . GLY A 1 283 ? 22.582 -3.069 -12.758 1.00 98.06 283 GLY A N 1
ATOM 2187 C CA . GLY A 1 283 ? 22.268 -1.831 -13.479 1.00 98.06 283 GLY A CA 1
ATOM 2188 C C . GLY A 1 283 ? 21.821 -0.704 -12.546 1.00 98.06 283 GLY A C 1
ATOM 2189 O O . GLY A 1 283 ? 22.355 0.399 -12.607 1.00 98.06 283 GLY A O 1
ATOM 2190 N N . VAL A 1 284 ? 20.920 -0.987 -11.599 1.00 98.06 284 VAL A N 1
ATOM 2191 C CA . VAL A 1 284 ? 20.480 0.007 -10.600 1.00 98.06 284 VAL A CA 1
ATOM 2192 C C . VAL A 1 284 ? 21.604 0.372 -9.620 1.00 98.06 284 VAL A C 1
ATOM 2194 O O . VAL A 1 284 ? 21.740 1.540 -9.258 1.00 98.06 284 VAL A O 1
ATOM 2197 N N . GLN A 1 285 ? 22.433 -0.595 -9.207 1.00 97.94 285 GLN A N 1
ATOM 2198 C CA . GLN A 1 285 ? 23.571 -0.368 -8.307 1.00 97.94 285 GLN A CA 1
ATOM 2199 C C . GLN A 1 285 ? 24.637 0.535 -8.945 1.00 97.94 285 GLN A C 1
ATOM 2201 O O . GLN A 1 285 ? 25.195 1.399 -8.274 1.00 97.94 285 GLN A O 1
ATOM 2206 N N . GLN A 1 286 ? 24.915 0.329 -10.233 1.00 97.69 286 GLN A N 1
ATOM 2207 C CA . GLN A 1 286 ? 25.900 1.091 -11.005 1.00 97.69 286 GLN A CA 1
ATOM 2208 C C . GLN A 1 286 ? 25.316 2.370 -11.615 1.00 97.69 286 GLN A C 1
ATOM 2210 O O . GLN A 1 286 ? 26.075 3.191 -12.119 1.00 97.69 286 GLN A O 1
ATOM 2215 N N . GLN A 1 287 ? 23.992 2.552 -11.541 1.00 97.69 287 GLN A N 1
ATOM 2216 C CA . GLN A 1 287 ? 23.262 3.625 -12.222 1.00 97.69 287 GLN A CA 1
ATOM 2217 C C . GLN A 1 287 ? 23.495 3.618 -13.745 1.00 97.69 287 GLN A C 1
ATOM 2219 O O . GLN A 1 287 ? 23.600 4.664 -14.384 1.00 97.69 287 GLN A O 1
ATOM 2224 N N . ASP A 1 288 ? 23.559 2.416 -14.319 1.00 97.88 288 ASP A N 1
ATOM 2225 C CA . ASP A 1 288 ? 23.833 2.161 -15.730 1.00 97.88 288 ASP A CA 1
ATOM 2226 C C . ASP A 1 288 ? 22.563 1.643 -16.426 1.00 97.88 288 ASP A C 1
ATOM 2228 O O . ASP A 1 288 ? 22.069 0.541 -16.152 1.00 97.88 288 ASP A O 1
ATOM 2232 N N . VAL A 1 289 ? 22.019 2.464 -17.330 1.00 98.00 289 VAL A N 1
ATOM 2233 C CA . VAL A 1 289 ? 20.800 2.144 -18.083 1.00 98.00 289 VAL A CA 1
ATOM 2234 C C . VAL A 1 289 ? 21.022 1.018 -19.095 1.00 98.00 289 VAL A C 1
ATOM 2236 O O . VAL A 1 289 ? 20.110 0.223 -19.312 1.00 98.00 289 VAL A O 1
ATOM 2239 N N . ALA A 1 290 ? 22.222 0.886 -19.665 1.00 98.12 290 ALA A N 1
ATOM 2240 C CA . ALA A 1 290 ? 22.536 -0.161 -20.628 1.00 98.12 290 ALA A CA 1
ATOM 2241 C C . ALA A 1 290 ? 22.603 -1.529 -19.936 1.00 98.12 290 ALA A C 1
ATOM 2243 O O . ALA A 1 290 ? 22.022 -2.500 -20.423 1.00 98.12 290 ALA A O 1
ATOM 2244 N N . VAL A 1 291 ? 23.219 -1.609 -18.751 1.00 98.44 291 VAL A N 1
ATOM 2245 C CA . VAL A 1 291 ? 23.215 -2.842 -17.940 1.00 98.44 291 VAL A CA 1
ATOM 2246 C C . VAL A 1 291 ? 21.795 -3.195 -17.490 1.00 98.44 291 VAL A C 1
ATOM 2248 O O . VAL A 1 291 ? 21.393 -4.359 -17.564 1.00 98.44 291 VAL A O 1
ATOM 2251 N N . LEU A 1 292 ? 21.002 -2.204 -17.068 1.00 98.50 292 LEU A N 1
ATOM 2252 C CA . LEU A 1 292 ? 19.597 -2.424 -16.719 1.00 98.50 292 LEU A CA 1
ATOM 2253 C C . LEU A 1 292 ? 18.791 -2.955 -17.914 1.00 98.50 292 LEU A C 1
ATOM 2255 O O . LEU A 1 292 ? 18.011 -3.898 -17.757 1.00 98.50 292 LEU A O 1
ATOM 2259 N N . ALA A 1 293 ? 19.017 -2.398 -19.106 1.00 98.56 293 ALA A N 1
ATOM 2260 C CA . ALA A 1 293 ? 18.362 -2.808 -20.343 1.00 98.56 293 ALA A CA 1
ATOM 2261 C C . ALA A 1 293 ? 18.624 -4.282 -20.684 1.00 98.56 293 ALA A C 1
ATOM 2263 O O . ALA A 1 293 ? 17.707 -4.967 -21.131 1.00 98.56 293 ALA A O 1
ATOM 2264 N N . VAL A 1 294 ? 19.810 -4.825 -20.379 1.00 98.56 294 VAL A N 1
ATOM 2265 C CA . VAL A 1 294 ? 20.076 -6.269 -20.533 1.00 98.56 294 VAL A CA 1
ATOM 2266 C C . VAL A 1 294 ? 19.118 -7.105 -19.673 1.00 98.56 294 VAL A C 1
ATOM 2268 O O . VAL A 1 294 ? 18.539 -8.076 -20.160 1.00 98.56 294 VAL A O 1
ATOM 2271 N N . GLY A 1 295 ? 18.896 -6.723 -18.410 1.00 98.00 295 GLY A N 1
ATOM 2272 C CA . GLY A 1 295 ? 17.945 -7.409 -17.524 1.00 98.00 295 GLY A CA 1
ATOM 2273 C C . GLY A 1 295 ? 16.491 -7.303 -18.007 1.00 98.00 295 GLY A C 1
ATOM 2274 O O . GLY A 1 295 ? 15.739 -8.284 -17.957 1.00 98.00 295 GLY A O 1
ATOM 2275 N N . VAL A 1 296 ? 16.111 -6.136 -18.537 1.00 98.31 296 VAL A N 1
ATOM 2276 C CA . VAL A 1 296 ? 14.795 -5.900 -19.158 1.00 98.31 296 VAL A CA 1
ATOM 2277 C C . VAL A 1 296 ? 14.600 -6.799 -20.378 1.00 98.31 296 VAL A C 1
ATOM 2279 O O . VAL A 1 296 ? 13.607 -7.521 -20.450 1.00 98.31 296 VAL A O 1
ATOM 2282 N N . GLN A 1 297 ? 15.574 -6.833 -21.289 1.00 97.88 297 GLN A N 1
ATOM 2283 C CA . GLN A 1 297 ? 15.515 -7.637 -22.508 1.00 97.88 297 GLN A CA 1
ATOM 2284 C C . GLN A 1 297 ? 15.457 -9.140 -22.206 1.00 97.88 297 GLN A C 1
ATOM 2286 O O . GLN A 1 297 ? 14.712 -9.880 -22.846 1.00 97.88 297 GLN A O 1
ATOM 2291 N N . MET A 1 298 ? 16.199 -9.606 -21.197 1.00 97.06 298 MET A N 1
ATOM 2292 C CA . MET A 1 298 ? 16.116 -10.997 -20.743 1.00 97.06 298 MET A CA 1
ATOM 2293 C C . MET A 1 298 ? 14.729 -11.351 -20.205 1.00 97.06 298 MET A C 1
ATOM 2295 O O . MET A 1 298 ? 14.233 -12.447 -20.467 1.00 97.06 298 MET A O 1
ATOM 2299 N N . SER A 1 299 ? 14.100 -10.427 -19.476 1.00 96.12 299 SER A N 1
ATOM 2300 C CA . SER A 1 299 ? 12.731 -10.607 -18.986 1.00 96.12 299 SER A CA 1
ATOM 2301 C C . SER A 1 299 ? 11.721 -10.641 -20.134 1.00 96.12 299 SER A C 1
ATOM 2303 O O . SER A 1 299 ? 10.788 -11.435 -20.106 1.00 96.12 299 SER A O 1
ATOM 2305 N N . TYR A 1 300 ? 11.918 -9.818 -21.162 1.00 96.31 300 TYR A N 1
ATOM 2306 C CA . TYR A 1 300 ? 11.066 -9.819 -22.347 1.00 96.31 300 TYR A CA 1
ATOM 2307 C C . TYR A 1 300 ? 11.192 -11.104 -23.1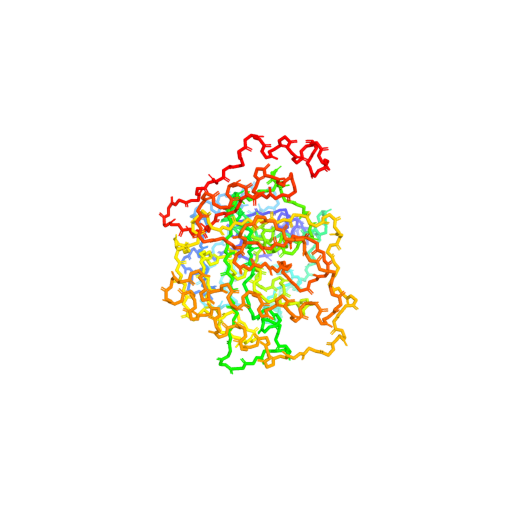69 1.00 96.31 300 TYR A C 1
ATOM 2309 O O . TYR A 1 300 ? 10.190 -11.650 -23.620 1.00 96.31 300 TYR A O 1
ATOM 2317 N N . GLN A 1 301 ? 12.398 -11.658 -23.299 1.00 94.88 301 GLN A N 1
ATOM 2318 C CA . GLN A 1 301 ? 12.580 -12.941 -23.977 1.00 94.88 301 GLN A CA 1
ATOM 2319 C C . GLN A 1 301 ? 11.787 -14.070 -23.293 1.00 94.88 301 GLN A C 1
ATOM 2321 O O . GLN A 1 301 ? 11.205 -14.908 -23.974 1.00 94.88 301 GLN A O 1
ATOM 2326 N N . LEU A 1 302 ? 11.718 -14.064 -21.958 1.00 92.31 302 LEU A N 1
ATOM 2327 C CA . LEU A 1 302 ? 10.870 -14.992 -21.202 1.00 92.31 302 LEU A CA 1
ATOM 2328 C C . LEU A 1 302 ? 9.380 -14.753 -21.482 1.00 92.31 302 LEU A C 1
ATOM 2330 O O . LEU A 1 302 ? 8.648 -15.705 -21.714 1.00 92.31 302 LEU A O 1
ATOM 2334 N N . GLN A 1 303 ? 8.942 -13.492 -21.540 1.00 91.75 303 GLN A N 1
ATOM 2335 C CA . GLN A 1 303 ? 7.563 -13.141 -21.906 1.00 91.75 303 GLN A CA 1
ATOM 2336 C C . GLN A 1 303 ? 7.177 -13.677 -23.298 1.00 91.75 303 GLN A C 1
ATOM 2338 O O . GLN A 1 303 ? 6.074 -14.190 -23.478 1.00 91.75 303 GLN A O 1
ATOM 2343 N N . LEU A 1 304 ? 8.082 -13.615 -24.278 1.00 91.88 304 LEU A N 1
ATOM 2344 C CA . LEU A 1 304 ? 7.850 -14.191 -25.609 1.00 91.88 304 LEU A CA 1
ATOM 2345 C C . LEU A 1 304 ? 7.727 -15.720 -25.571 1.00 91.88 304 LEU A C 1
ATOM 2347 O O . LEU A 1 304 ? 6.871 -16.284 -26.249 1.00 91.88 304 LEU A O 1
ATOM 2351 N N . GLU A 1 305 ? 8.545 -16.393 -24.762 1.00 89.69 305 GLU A N 1
ATOM 2352 C CA . GLU A 1 305 ? 8.472 -17.849 -24.564 1.00 89.69 305 GLU A CA 1
ATOM 2353 C C . GLU A 1 305 ? 7.188 -18.281 -23.838 1.00 89.69 305 GLU A C 1
ATOM 2355 O O . GLU A 1 305 ? 6.658 -19.355 -24.114 1.00 89.69 305 GLU A O 1
ATOM 2360 N N . GLU A 1 306 ? 6.630 -17.417 -22.984 1.00 86.94 306 GLU A N 1
ATOM 2361 C CA . GLU A 1 306 ? 5.295 -17.576 -22.385 1.00 86.94 306 GLU A CA 1
ATOM 2362 C C . GLU A 1 306 ? 4.151 -17.340 -23.399 1.00 86.94 306 GLU A C 1
ATOM 2364 O O . GLU A 1 306 ? 2.976 -17.522 -23.080 1.00 86.94 306 GLU A O 1
ATOM 2369 N N . GLY A 1 307 ? 4.468 -16.974 -24.647 1.00 86.88 307 GLY A N 1
ATOM 2370 C CA . GLY A 1 307 ? 3.501 -16.781 -25.728 1.00 86.88 307 GLY A CA 1
ATOM 2371 C C . GLY A 1 307 ? 2.930 -15.364 -25.816 1.00 86.88 307 GLY A C 1
ATOM 2372 O O . GLY A 1 307 ? 1.884 -15.158 -26.444 1.00 86.88 307 GLY A O 1
ATOM 2373 N N . MET A 1 308 ? 3.571 -14.374 -25.184 1.00 88.81 308 MET A N 1
ATOM 2374 C CA . MET A 1 308 ? 3.208 -12.970 -25.387 1.00 88.81 308 MET A CA 1
ATOM 2375 C C . MET A 1 308 ? 3.506 -12.535 -26.825 1.00 88.81 308 MET A C 1
ATOM 2377 O O . MET A 1 308 ? 4.443 -13.008 -27.466 1.00 88.81 308 MET A O 1
ATOM 2381 N N . GLN A 1 309 ? 2.690 -11.616 -27.344 1.00 91.00 309 GLN A N 1
ATOM 2382 C CA . GLN A 1 309 ? 2.886 -11.093 -28.693 1.00 91.00 309 GLN A CA 1
ATOM 2383 C C . GLN A 1 309 ? 4.125 -10.190 -28.745 1.00 91.00 309 GLN A C 1
ATOM 2385 O O . GLN A 1 309 ? 4.325 -9.408 -27.808 1.00 91.00 309 GLN A O 1
ATOM 2390 N N . PRO A 1 310 ? 4.917 -10.235 -29.829 1.00 95.06 310 PRO A N 1
ATOM 2391 C CA . PRO A 1 310 ? 6.026 -9.312 -30.009 1.00 95.06 310 PRO A CA 1
ATOM 2392 C C . PRO A 1 310 ? 5.571 -7.851 -29.941 1.00 95.06 310 PRO A C 1
ATOM 2394 O O . PRO A 1 310 ? 4.619 -7.442 -30.606 1.00 95.06 310 PRO A O 1
ATOM 2397 N N . LEU A 1 311 ? 6.263 -7.075 -29.117 1.00 96.00 311 LEU A N 1
ATOM 2398 C CA . LEU A 1 311 ? 6.175 -5.627 -29.048 1.00 96.00 311 LEU A CA 1
ATOM 2399 C C . LEU A 1 311 ? 6.862 -4.994 -30.271 1.00 96.00 311 LEU A C 1
ATOM 2401 O O . LEU A 1 311 ? 7.860 -5.527 -30.758 1.00 96.00 311 LEU A O 1
ATOM 2405 N N . PRO A 1 312 ? 6.338 -3.867 -30.783 1.00 96.50 312 PRO A N 1
ATOM 2406 C CA . PRO A 1 312 ? 6.928 -3.179 -31.924 1.00 96.50 312 PRO A CA 1
ATOM 2407 C C . PRO A 1 312 ? 8.255 -2.505 -31.558 1.00 96.50 312 PRO A C 1
ATOM 2409 O O . PRO A 1 312 ? 8.425 -1.993 -30.448 1.00 96.50 312 PRO A O 1
ATOM 2412 N N . ASP A 1 313 ? 9.157 -2.410 -32.531 1.00 96.81 313 ASP A N 1
ATOM 2413 C CA . ASP A 1 313 ? 10.332 -1.549 -32.426 1.00 96.81 313 ASP A CA 1
ATOM 2414 C C . ASP A 1 313 ? 9.920 -0.086 -32.620 1.00 96.81 313 ASP A C 1
ATOM 2416 O O . ASP A 1 313 ? 9.328 0.277 -33.640 1.00 96.81 313 ASP A O 1
ATOM 2420 N N . ILE A 1 314 ? 10.213 0.761 -31.633 1.00 96.50 314 ILE A N 1
ATOM 2421 C CA . ILE A 1 314 ? 9.819 2.173 -31.632 1.00 96.50 314 ILE A CA 1
ATOM 2422 C C . ILE A 1 314 ? 11.065 3.015 -31.361 1.00 96.50 314 ILE A C 1
ATOM 2424 O O . ILE A 1 314 ? 11.492 3.191 -30.223 1.00 96.50 314 ILE A O 1
ATOM 2428 N N . GLY A 1 315 ? 11.640 3.563 -32.430 1.00 94.25 315 GLY A N 1
ATOM 2429 C CA . GLY A 1 315 ? 12.831 4.402 -32.346 1.00 94.25 315 GLY A CA 1
ATOM 2430 C C . GLY A 1 315 ? 14.115 3.598 -32.124 1.00 94.25 315 GLY A C 1
ATOM 2431 O O . GLY A 1 315 ? 14.333 2.570 -32.758 1.00 94.25 315 GLY A O 1
ATOM 2432 N N . LYS A 1 316 ? 15.010 4.131 -31.285 1.00 95.31 316 LYS A N 1
ATOM 2433 C CA . LYS A 1 316 ? 16.306 3.523 -30.938 1.00 95.31 316 LYS A CA 1
ATOM 2434 C C . LYS A 1 316 ? 16.303 3.057 -29.482 1.00 95.31 316 LYS A C 1
ATOM 2436 O O . LYS A 1 316 ? 17.110 3.518 -28.680 1.00 95.31 316 LYS A O 1
ATOM 2441 N N . GLN A 1 317 ? 15.346 2.209 -29.125 1.00 97.38 317 GLN A N 1
ATOM 2442 C CA . GLN A 1 317 ? 15.241 1.674 -27.773 1.00 97.38 317 GLN A CA 1
ATOM 2443 C C . GLN A 1 317 ? 16.415 0.739 -27.440 1.00 97.38 317 GLN A C 1
ATOM 2445 O O . GLN A 1 317 ? 16.878 -0.020 -28.290 1.00 97.38 317 GLN A O 1
ATOM 2450 N N . LEU A 1 318 ? 16.868 0.766 -26.187 1.00 98.06 318 LEU A N 1
ATOM 2451 C CA . LEU A 1 318 ? 17.854 -0.171 -25.639 1.00 98.06 318 LEU A CA 1
ATOM 2452 C C . LEU A 1 318 ? 17.227 -1.531 -25.324 1.00 98.06 318 LEU A C 1
ATOM 2454 O O . LEU A 1 318 ? 17.835 -2.572 -25.554 1.00 98.06 318 LEU A O 1
ATOM 2458 N N . ALA A 1 319 ? 16.021 -1.506 -24.758 1.00 98.38 319 ALA A N 1
ATOM 2459 C CA . ALA A 1 319 ? 15.232 -2.681 -24.419 1.00 98.38 319 ALA A CA 1
ATOM 2460 C C . ALA A 1 319 ? 13.769 -2.285 -24.217 1.00 98.38 319 ALA A C 1
ATOM 2462 O O . ALA A 1 319 ? 13.454 -1.124 -23.935 1.00 98.38 319 ALA A O 1
ATOM 2463 N N . HIS A 1 320 ? 12.880 -3.266 -24.307 1.00 98.19 320 HIS A N 1
ATOM 2464 C CA . HIS A 1 320 ? 11.478 -3.110 -23.951 1.00 98.19 320 HIS A CA 1
ATOM 2465 C C . HIS A 1 320 ? 10.913 -4.412 -23.389 1.00 98.19 320 HIS A C 1
ATOM 2467 O O . HIS A 1 320 ? 11.461 -5.481 -23.646 1.00 98.19 320 HIS A O 1
ATOM 2473 N N . LYS A 1 321 ? 9.830 -4.327 -22.614 1.00 96.88 321 LYS A N 1
ATOM 2474 C CA . LYS A 1 321 ? 9.095 -5.486 -22.082 1.00 96.88 321 LYS A CA 1
ATOM 2475 C C . LYS A 1 321 ? 7.672 -5.104 -21.685 1.00 96.88 321 LYS A C 1
ATOM 2477 O O . LYS A 1 321 ? 7.414 -3.933 -21.415 1.00 96.88 321 LYS A O 1
ATOM 2482 N N . TYR A 1 322 ? 6.767 -6.070 -21.554 1.00 95.38 322 TYR A N 1
ATOM 2483 C CA . TYR A 1 322 ? 5.468 -5.821 -20.919 1.00 95.38 322 TYR A CA 1
ATOM 2484 C C . TYR A 1 322 ? 5.646 -5.515 -19.427 1.00 95.38 322 TYR A C 1
ATOM 2486 O O . TYR A 1 322 ? 6.468 -6.153 -18.763 1.00 95.38 322 TYR A O 1
ATOM 2494 N N . CYS A 1 323 ? 4.869 -4.564 -18.908 1.00 92.38 323 CYS A N 1
ATOM 2495 C CA . CYS A 1 323 ? 4.786 -4.288 -17.478 1.00 92.38 323 CYS A CA 1
ATOM 2496 C C . CYS A 1 323 ? 3.871 -5.315 -16.798 1.00 92.38 323 CYS A C 1
ATOM 2498 O O . CYS A 1 323 ? 2.755 -5.571 -17.253 1.00 92.38 323 CYS A O 1
ATOM 2500 N N . GLY A 1 324 ? 4.322 -5.861 -15.672 1.00 84.56 324 GLY A N 1
ATOM 2501 C CA . GLY A 1 324 ? 3.621 -6.908 -14.939 1.00 84.56 324 GLY A CA 1
ATOM 2502 C C . GLY A 1 324 ? 3.774 -8.296 -15.571 1.00 84.56 324 GLY A C 1
ATOM 2503 O O . GLY A 1 324 ? 4.545 -8.515 -16.504 1.00 84.56 324 GLY A O 1
ATOM 2504 N N . GLY A 1 325 ? 3.052 -9.267 -15.008 1.00 69.75 325 GLY A N 1
ATOM 2505 C CA . GLY A 1 325 ? 3.105 -10.672 -15.431 1.00 69.75 325 GLY A CA 1
ATOM 2506 C C . GLY A 1 325 ? 2.039 -11.088 -16.452 1.00 69.75 325 GLY A C 1
ATOM 2507 O O . GLY A 1 325 ? 1.920 -12.275 -16.731 1.00 69.75 325 GLY A O 1
ATOM 2508 N N . GLY A 1 326 ? 1.204 -10.168 -16.950 1.00 68.25 326 GLY A N 1
ATOM 2509 C CA . GLY A 1 326 ? 0.097 -10.488 -17.859 1.00 68.25 326 GLY A CA 1
ATOM 2510 C C . GLY A 1 326 ? 0.386 -10.192 -19.330 1.00 68.25 326 GLY A C 1
ATOM 2511 O O . GLY A 1 326 ? 1.277 -9.422 -19.670 1.00 68.25 326 GLY A O 1
ATOM 2512 N N . HIS A 1 327 ? -0.422 -10.781 -20.214 1.00 78.31 327 HIS A N 1
ATOM 2513 C CA . HIS A 1 327 ? -0.380 -10.515 -21.654 1.00 78.31 327 HIS A CA 1
ATOM 2514 C C . HIS A 1 327 ? -1.147 -9.221 -21.954 1.00 78.31 327 HIS A C 1
ATOM 2516 O O . HIS A 1 327 ? -2.333 -9.137 -21.632 1.00 78.31 327 HIS A O 1
ATOM 2522 N N . GLY A 1 328 ? -0.511 -8.236 -22.595 1.00 85.56 328 GLY A N 1
ATOM 2523 C CA . GLY A 1 328 ? -1.126 -6.944 -22.930 1.00 85.56 328 GLY A CA 1
ATOM 2524 C C . GLY A 1 328 ? -0.913 -5.875 -21.853 1.00 85.56 328 GLY A C 1
ATOM 2525 O O . GLY A 1 328 ? -0.028 -5.991 -21.019 1.00 85.56 328 GLY A O 1
ATOM 2526 N N . GLY A 1 329 ? -1.719 -4.812 -21.857 1.00 91.38 329 GLY A N 1
ATOM 2527 C CA . GLY A 1 329 ? -1.518 -3.675 -20.947 1.00 91.38 329 GLY A CA 1
ATOM 2528 C C . GLY A 1 329 ? -0.492 -2.666 -21.470 1.00 91.38 329 GLY A C 1
ATOM 2529 O O . GLY A 1 329 ? -0.457 -2.385 -22.671 1.00 91.38 329 GLY A O 1
ATOM 2530 N N . TYR A 1 330 ? 0.307 -2.104 -20.567 1.00 94.88 330 TYR A N 1
ATOM 2531 C CA . TYR A 1 330 ? 1.436 -1.245 -20.913 1.00 94.88 330 TYR A CA 1
ATOM 2532 C C . TYR A 1 330 ? 2.728 -2.049 -21.061 1.00 94.88 330 TYR A C 1
ATOM 2534 O O . TYR A 1 330 ? 2.925 -3.061 -20.392 1.00 94.88 330 TYR A O 1
ATOM 2542 N N . ALA A 1 331 ? 3.629 -1.558 -21.903 1.00 96.75 331 ALA A N 1
ATOM 2543 C CA . ALA A 1 331 ? 4.998 -2.032 -22.016 1.00 96.75 331 ALA A CA 1
ATOM 2544 C C . ALA A 1 331 ? 5.983 -0.903 -21.700 1.00 96.75 331 ALA A C 1
ATOM 2546 O O . ALA A 1 331 ? 5.781 0.229 -22.131 1.00 96.75 331 ALA A O 1
ATOM 2547 N N . LEU A 1 332 ? 7.044 -1.211 -20.962 1.00 97.94 332 LEU A N 1
ATOM 2548 C CA . LEU A 1 332 ? 8.157 -0.311 -20.690 1.00 97.94 332 LEU A CA 1
ATOM 2549 C C . LEU A 1 332 ? 9.116 -0.305 -21.882 1.00 97.94 332 LEU A C 1
ATOM 2551 O O . LEU A 1 332 ? 9.485 -1.369 -22.374 1.00 97.94 332 LEU A O 1
ATOM 2555 N N . TYR A 1 333 ? 9.566 0.883 -22.279 1.00 98.56 333 TYR A N 1
ATOM 2556 C CA . TYR A 1 333 ? 10.643 1.105 -23.242 1.00 98.56 333 TYR A CA 1
ATOM 2557 C C . TYR A 1 333 ? 11.749 1.938 -22.589 1.00 98.56 333 TYR A C 1
ATOM 2559 O O . TYR A 1 333 ? 11.466 2.960 -21.957 1.00 98.56 333 TYR A O 1
ATOM 2567 N N . LEU A 1 334 ? 12.999 1.496 -22.752 1.00 98.62 334 LEU A N 1
ATOM 2568 C CA . LEU A 1 334 ? 14.200 2.188 -22.283 1.00 98.62 334 LEU A CA 1
ATOM 2569 C C . LEU A 1 334 ? 14.989 2.773 -23.451 1.00 98.62 334 LEU A C 1
ATOM 2571 O O . LEU A 1 334 ? 15.157 2.116 -24.476 1.00 98.62 334 LEU A O 1
ATOM 2575 N N . TYR A 1 335 ? 15.538 3.968 -23.257 1.00 98.62 335 TYR A N 1
ATOM 2576 C CA . TYR A 1 335 ? 16.358 4.685 -24.233 1.00 98.62 335 TYR A CA 1
ATOM 2577 C C . TYR A 1 335 ? 17.686 5.127 -23.615 1.00 98.62 335 TYR A C 1
ATOM 2579 O O . TYR A 1 335 ? 17.798 5.282 -22.399 1.00 98.62 335 TYR A O 1
ATOM 2587 N N . GLU A 1 336 ? 18.696 5.355 -24.454 1.00 97.94 336 GLU A N 1
ATOM 2588 C CA . GLU A 1 336 ? 20.010 5.829 -23.999 1.00 97.94 336 GLU A CA 1
ATOM 2589 C C . GLU A 1 336 ? 19.953 7.303 -23.569 1.00 97.94 336 GLU A C 1
ATOM 2591 O O . GLU A 1 336 ? 20.555 7.709 -22.568 1.00 97.94 336 GLU A O 1
ATOM 2596 N N . THR A 1 337 ? 19.202 8.117 -24.317 1.00 98.12 337 THR A N 1
ATOM 2597 C CA . THR A 1 337 ? 19.112 9.567 -24.111 1.00 98.12 337 THR A CA 1
ATOM 2598 C C . THR A 1 337 ? 17.673 10.072 -24.158 1.00 98.12 337 THR A C 1
ATOM 2600 O O . THR A 1 337 ? 16.777 9.406 -24.686 1.00 98.12 337 THR A O 1
ATOM 2603 N N . GLU A 1 338 ? 17.465 11.270 -23.612 1.00 97.88 338 GLU A N 1
ATOM 2604 C CA . GLU A 1 338 ? 16.168 11.947 -23.603 1.00 97.88 338 GLU A CA 1
ATOM 2605 C C . GLU A 1 338 ? 15.666 12.249 -25.015 1.00 97.88 338 GLU A C 1
ATOM 2607 O O . GLU A 1 338 ? 14.510 11.987 -25.328 1.00 97.88 338 GLU A O 1
ATOM 2612 N N . GLU A 1 339 ? 16.558 12.657 -25.916 1.00 98.12 339 GLU A N 1
ATOM 2613 C CA . GLU A 1 339 ? 16.212 12.962 -27.305 1.00 98.12 339 GLU A CA 1
ATOM 2614 C C . GLU A 1 339 ? 15.714 11.721 -28.056 1.00 98.12 339 GLU A C 1
ATOM 2616 O O . GLU A 1 339 ? 14.815 11.813 -28.891 1.00 98.12 339 GLU A O 1
ATOM 2621 N N . GLN A 1 340 ? 16.283 10.545 -27.767 1.00 98.31 340 GLN A N 1
ATOM 2622 C CA . GLN A 1 340 ? 15.822 9.287 -28.360 1.00 98.31 340 GLN A CA 1
ATOM 2623 C C . GLN A 1 340 ? 14.432 8.904 -27.852 1.00 98.31 340 GLN A C 1
ATOM 2625 O O . GLN A 1 340 ? 13.589 8.483 -28.648 1.00 98.31 340 GLN A O 1
ATOM 2630 N N . ARG A 1 341 ? 14.193 9.067 -26.545 1.00 97.94 341 ARG A N 1
ATOM 2631 C CA . ARG A 1 341 ? 12.889 8.826 -25.922 1.00 97.94 341 ARG A CA 1
ATOM 2632 C C . ARG A 1 341 ? 11.834 9.770 -26.484 1.00 97.94 341 ARG A C 1
ATOM 2634 O O . ARG A 1 341 ? 10.760 9.313 -26.867 1.00 97.94 341 ARG A O 1
ATOM 2641 N N . ASP A 1 342 ? 12.138 11.059 -26.577 1.00 97.25 342 ASP A N 1
ATOM 2642 C CA . ASP A 1 342 ? 11.207 12.066 -27.087 1.00 97.25 342 ASP A CA 1
ATOM 2643 C C . ASP A 1 342 ? 10.879 11.848 -28.561 1.00 97.25 342 ASP A C 1
ATOM 2645 O O . ASP A 1 342 ? 9.707 11.858 -28.932 1.00 97.25 342 ASP A O 1
ATOM 2649 N N . ALA A 1 343 ? 11.878 11.524 -29.389 1.00 97.50 343 ALA A N 1
ATOM 2650 C CA . ALA A 1 343 ? 11.644 11.176 -30.787 1.00 97.50 343 ALA A CA 1
ATOM 2651 C C . ALA A 1 343 ? 10.702 9.966 -30.936 1.00 97.50 343 ALA A C 1
ATOM 2653 O O . ALA A 1 343 ? 9.849 9.950 -31.825 1.00 97.50 343 ALA A O 1
ATOM 2654 N N . ALA A 1 344 ? 10.825 8.961 -30.065 1.00 97.38 344 ALA A N 1
ATOM 2655 C CA . ALA A 1 344 ? 9.937 7.802 -30.056 1.00 97.38 344 ALA A CA 1
ATOM 2656 C C . ALA A 1 344 ? 8.508 8.151 -29.597 1.00 97.38 344 ALA A C 1
ATOM 2658 O O . ALA A 1 344 ? 7.537 7.727 -30.228 1.00 97.38 344 ALA A O 1
ATOM 2659 N N . VAL A 1 345 ? 8.370 8.961 -28.542 1.00 96.31 345 VAL A N 1
ATOM 2660 C CA . VAL A 1 345 ? 7.081 9.466 -28.032 1.00 96.31 345 VAL A CA 1
ATOM 2661 C C . VAL A 1 345 ? 6.362 10.338 -29.068 1.00 96.31 345 VAL A C 1
ATOM 2663 O O . VAL A 1 345 ? 5.134 10.286 -29.194 1.00 96.31 345 VAL A O 1
ATOM 2666 N N . ASP A 1 346 ? 7.100 11.139 -29.829 1.00 94.62 346 ASP A N 1
ATOM 2667 C CA . ASP A 1 346 ? 6.535 11.977 -30.885 1.00 94.62 346 ASP A CA 1
ATOM 2668 C C . ASP A 1 346 ? 6.128 11.151 -32.112 1.00 94.62 346 ASP A C 1
ATOM 2670 O O . ASP A 1 346 ? 5.092 11.428 -32.720 1.00 94.62 346 ASP A O 1
ATOM 2674 N N . ALA A 1 347 ? 6.884 10.099 -32.437 1.00 94.50 347 ALA A N 1
ATOM 2675 C CA . ALA A 1 347 ? 6.586 9.201 -33.551 1.00 94.50 347 ALA A CA 1
ATOM 2676 C C . ALA A 1 347 ? 5.437 8.212 -33.269 1.00 94.50 347 ALA A C 1
ATOM 2678 O O . ALA A 1 347 ? 4.831 7.703 -34.214 1.00 94.50 347 ALA A O 1
ATOM 2679 N N . CYS A 1 348 ? 5.125 7.926 -32.000 1.00 93.69 348 CYS A N 1
ATOM 2680 C CA . CYS A 1 348 ? 4.122 6.937 -31.605 1.00 93.69 348 CYS A CA 1
ATOM 2681 C C . CYS A 1 348 ? 3.038 7.540 -30.696 1.00 93.69 348 CYS A C 1
ATOM 2683 O O . CYS A 1 348 ? 3.270 7.825 -29.523 1.00 93.69 348 CYS A O 1
ATOM 2685 N N . GLU A 1 349 ? 1.809 7.671 -31.211 1.00 90.38 349 GLU A N 1
ATOM 2686 C CA . GLU A 1 349 ? 0.661 8.231 -30.468 1.00 90.38 349 GLU A CA 1
ATOM 2687 C C . GLU A 1 349 ? 0.298 7.414 -29.211 1.00 90.38 349 GLU A C 1
ATOM 2689 O O . GLU A 1 349 ? -0.271 7.950 -28.261 1.00 90.38 349 GLU A O 1
ATOM 2694 N N . ASP A 1 350 ? 0.648 6.126 -29.188 1.00 92.25 350 ASP A N 1
ATOM 2695 C CA . ASP A 1 350 ? 0.376 5.211 -28.076 1.00 92.25 350 ASP A CA 1
ATOM 2696 C C . ASP A 1 350 ? 1.468 5.182 -27.003 1.00 92.25 350 ASP A C 1
ATOM 2698 O O . ASP A 1 350 ? 1.332 4.453 -26.016 1.00 92.25 350 ASP A O 1
ATOM 2702 N N . MET A 1 351 ? 2.536 5.953 -27.196 1.00 94.38 351 MET A N 1
ATOM 2703 C CA . MET A 1 351 ? 3.653 6.042 -26.273 1.00 94.38 351 MET A CA 1
ATOM 2704 C C . MET A 1 351 ? 3.573 7.323 -25.440 1.00 94.38 351 MET A C 1
ATOM 2706 O O . MET A 1 351 ? 3.261 8.405 -25.945 1.00 94.38 351 MET A O 1
ATOM 2710 N N . TYR A 1 352 ? 3.869 7.182 -24.152 1.00 94.00 352 TYR A N 1
ATOM 2711 C CA . TYR A 1 352 ? 3.819 8.255 -23.168 1.00 94.00 352 TYR A CA 1
ATOM 2712 C C . TYR A 1 352 ? 5.120 8.282 -22.371 1.00 94.00 352 TYR A C 1
ATOM 2714 O O . TYR A 1 352 ? 5.597 7.219 -21.962 1.00 94.00 352 TYR A O 1
ATOM 2722 N N . PRO A 1 353 ? 5.700 9.465 -22.130 1.00 95.94 353 PRO A N 1
ATOM 2723 C CA . PRO A 1 353 ? 6.890 9.565 -21.311 1.00 95.94 353 PRO A CA 1
ATOM 2724 C C . PRO A 1 353 ? 6.536 9.290 -19.853 1.00 95.94 353 PRO A C 1
ATOM 2726 O O . PRO A 1 353 ? 5.469 9.685 -19.377 1.00 95.94 353 PRO A O 1
ATOM 2729 N N . VAL A 1 354 ? 7.436 8.610 -19.149 1.00 96.50 354 VAL A N 1
ATOM 2730 C CA . VAL A 1 354 ? 7.316 8.402 -17.707 1.00 96.50 354 VAL A CA 1
ATOM 2731 C C . VAL A 1 354 ? 8.645 8.701 -17.045 1.00 96.50 354 VAL A C 1
ATOM 2733 O O . VAL A 1 354 ? 9.702 8.395 -17.586 1.00 96.50 354 VAL A O 1
ATOM 2736 N N . GLU A 1 355 ? 8.590 9.288 -15.860 1.00 96.12 355 GLU A N 1
ATOM 2737 C CA . GLU A 1 355 ? 9.782 9.718 -15.134 1.00 96.12 355 GLU A CA 1
ATOM 2738 C C . GLU A 1 355 ? 9.865 9.016 -13.779 1.00 96.12 355 GLU A C 1
ATOM 2740 O O . GLU A 1 355 ? 8.823 8.778 -13.157 1.00 96.12 355 GLU A O 1
ATOM 2745 N N . PRO A 1 356 ? 11.077 8.694 -13.291 1.00 95.50 356 PRO A N 1
ATOM 2746 C CA . PRO A 1 356 ? 11.249 8.078 -11.986 1.00 95.50 356 PRO A CA 1
ATOM 2747 C C . PRO A 1 356 ? 10.714 9.025 -10.910 1.00 95.50 356 PRO A C 1
ATOM 2749 O O . PRO A 1 356 ? 11.116 10.183 -10.807 1.00 95.50 356 PRO A O 1
ATOM 2752 N N . TYR A 1 357 ? 9.790 8.526 -10.099 1.00 93.88 357 TYR A N 1
ATOM 2753 C CA . TYR A 1 357 ? 9.218 9.258 -8.982 1.00 93.88 357 TYR A CA 1
ATOM 2754 C C . TYR A 1 357 ? 9.876 8.784 -7.694 1.00 93.88 357 TYR A C 1
ATOM 2756 O O . TYR A 1 357 ? 9.801 7.606 -7.371 1.00 93.88 357 TYR A O 1
ATOM 2764 N N . CYS A 1 358 ? 10.497 9.679 -6.935 1.00 91.31 358 CYS A N 1
ATOM 2765 C CA . CYS A 1 358 ? 11.020 9.378 -5.607 1.00 91.31 358 CYS A CA 1
ATOM 2766 C C . CYS A 1 358 ? 10.532 10.459 -4.653 1.00 91.31 358 CYS A C 1
ATOM 2768 O O . CYS A 1 358 ? 10.863 11.634 -4.831 1.00 91.31 358 CYS A O 1
ATOM 2770 N N . ARG A 1 359 ? 9.755 10.076 -3.635 1.00 85.69 359 ARG A N 1
ATOM 2771 C CA . ARG A 1 359 ? 9.251 11.032 -2.651 1.00 85.69 359 ARG A CA 1
ATOM 2772 C C . ARG A 1 359 ? 10.439 11.653 -1.919 1.00 85.69 359 ARG A C 1
ATOM 2774 O O . ARG A 1 359 ? 11.276 10.949 -1.352 1.00 85.69 359 ARG A O 1
ATOM 2781 N N . THR A 1 360 ? 10.507 12.980 -1.929 1.00 72.62 360 THR A N 1
ATOM 2782 C CA . THR A 1 360 ? 11.452 13.745 -1.110 1.00 72.62 360 THR A CA 1
ATOM 2783 C C . THR A 1 360 ? 10.729 14.248 0.136 1.00 72.62 360 THR A C 1
ATOM 2785 O O . THR A 1 360 ? 9.520 14.492 0.112 1.00 72.62 360 THR A O 1
ATOM 2788 N N . PHE A 1 361 ? 11.436 14.342 1.266 1.00 54.81 361 PHE A N 1
ATOM 2789 C CA . PHE A 1 361 ? 10.830 14.756 2.535 1.00 54.81 361 PHE A CA 1
ATOM 2790 C C . PHE A 1 361 ? 10.090 16.095 2.385 1.00 54.81 361 PHE A C 1
ATOM 2792 O O . PHE A 1 361 ? 10.681 17.097 1.989 1.00 54.81 361 PHE A O 1
ATOM 2799 N N . GLY A 1 362 ? 8.795 16.103 2.719 1.00 50.66 362 GLY A N 1
ATOM 2800 C CA . GLY A 1 362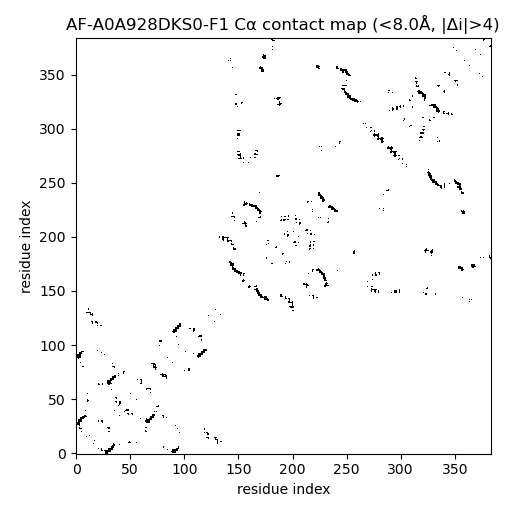 ? 7.959 17.307 2.735 1.00 50.66 362 GLY A CA 1
ATOM 2801 C C . GLY A 1 362 ? 7.372 17.739 1.387 1.00 50.66 362 GLY A C 1
ATOM 2802 O O . GLY A 1 362 ? 6.745 18.795 1.336 1.00 50.66 362 GLY A O 1
ATOM 2803 N N . LYS A 1 363 ? 7.542 16.958 0.310 1.00 54.88 363 LYS A N 1
ATOM 2804 C CA . LYS A 1 363 ? 7.014 17.280 -1.024 1.00 54.88 363 LYS A CA 1
ATOM 2805 C C . LYS A 1 363 ? 6.354 16.068 -1.687 1.00 54.88 363 LYS A C 1
ATOM 2807 O O . LYS A 1 363 ? 7.022 15.257 -2.324 1.00 54.88 363 LYS A O 1
ATOM 2812 N N . ASP A 1 364 ? 5.028 15.985 -1.591 1.00 60.88 364 ASP A N 1
ATOM 2813 C CA . ASP A 1 364 ? 4.214 15.205 -2.532 1.00 60.88 364 ASP A CA 1
ATOM 2814 C C . ASP A 1 364 ? 3.970 16.076 -3.774 1.00 60.88 364 ASP A C 1
ATOM 2816 O O . ASP A 1 364 ? 2.909 16.677 -3.945 1.00 60.88 364 ASP A O 1
ATOM 2820 N N . GLU A 1 365 ? 4.996 16.229 -4.614 1.00 63.22 365 GLU A N 1
ATOM 2821 C CA . GLU A 1 365 ? 4.856 16.988 -5.859 1.00 63.22 365 GLU A CA 1
ATOM 2822 C C . GLU A 1 365 ? 3.991 16.195 -6.846 1.00 63.22 365 GLU A C 1
ATOM 2824 O O . GLU A 1 365 ? 4.318 15.077 -7.252 1.00 63.22 365 GLU A O 1
ATOM 2829 N N . GLN A 1 366 ? 2.854 16.784 -7.217 1.00 73.19 366 GLN A N 1
ATOM 2830 C CA . GLN A 1 366 ? 2.091 16.341 -8.371 1.00 73.19 366 GLN A CA 1
ATOM 2831 C C . GLN A 1 366 ? 2.933 16.620 -9.614 1.00 73.19 366 GLN A C 1
ATOM 2833 O O . GLN A 1 366 ? 3.336 17.758 -9.854 1.00 73.19 366 GLN A O 1
ATOM 2838 N N . VAL A 1 367 ? 3.166 15.587 -10.415 1.00 74.19 367 VAL A N 1
ATOM 2839 C CA . VAL A 1 367 ? 3.752 15.737 -11.746 1.00 74.19 367 VAL A CA 1
ATOM 2840 C C . VAL A 1 367 ? 2.593 15.630 -12.733 1.00 74.19 367 VAL A C 1
ATOM 2842 O O . VAL A 1 367 ? 2.103 14.519 -12.954 1.00 74.19 367 VAL A O 1
ATOM 2845 N N . PRO A 1 368 ? 2.069 16.762 -13.239 1.00 76.06 368 PRO A N 1
ATOM 2846 C CA . PRO A 1 368 ? 0.908 16.755 -14.112 1.00 76.06 368 PRO A CA 1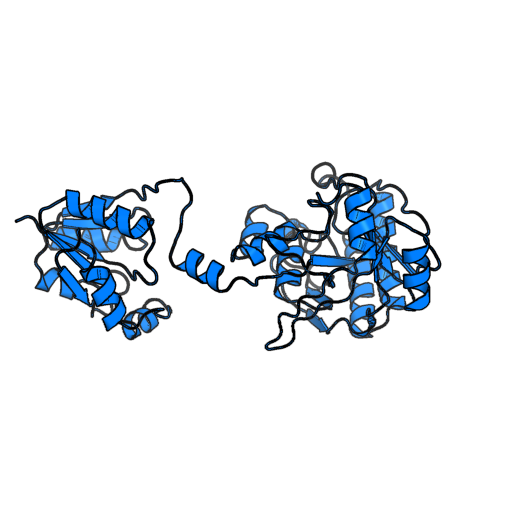
ATOM 2847 C C . PRO A 1 368 ? 1.266 16.198 -15.490 1.00 76.06 368 PRO A C 1
ATOM 2849 O O . PRO A 1 368 ? 2.414 16.245 -15.931 1.00 76.06 368 PRO A O 1
ATOM 2852 N N . TRP A 1 369 ? 0.252 15.713 -16.197 1.00 85.12 369 TRP A N 1
ATOM 2853 C CA . TRP A 1 369 ? 0.384 15.367 -17.606 1.00 85.12 369 TRP A CA 1
ATOM 2854 C C . TRP A 1 369 ? 0.530 16.622 -18.465 1.00 85.12 369 TRP A C 1
ATOM 2856 O O . TRP A 1 369 ? -0.184 17.606 -18.266 1.00 85.12 369 TRP A O 1
ATOM 2866 N N . GLU A 1 370 ? 1.401 16.573 -19.474 1.00 86.19 370 GLU A N 1
ATOM 2867 C CA . GLU A 1 370 ? 1.444 17.641 -20.474 1.00 86.19 370 GLU A CA 1
ATOM 2868 C C . GLU A 1 370 ? 0.132 17.673 -21.283 1.00 86.19 370 GLU A C 1
ATOM 2870 O O . GLU A 1 370 ? -0.384 16.610 -21.657 1.00 86.19 370 GLU A O 1
ATOM 2875 N N . PRO A 1 371 ? -0.390 18.866 -21.638 1.00 87.44 371 PRO A N 1
ATOM 2876 C CA . PRO A 1 371 ? -1.665 19.001 -22.347 1.00 87.44 371 PRO A CA 1
ATOM 2877 C C . PRO A 1 371 ? -1.779 18.152 -23.621 1.00 87.44 371 PRO A C 1
ATOM 2879 O O . PRO A 1 371 ? -2.821 17.544 -23.863 1.00 87.44 371 PRO A O 1
ATOM 2882 N N . ARG A 1 372 ? -0.690 18.024 -24.392 1.00 88.19 372 ARG A N 1
ATOM 2883 C CA . ARG A 1 372 ? -0.661 17.209 -25.619 1.00 88.19 372 ARG A CA 1
ATOM 2884 C C . ARG A 1 372 ? -0.977 15.731 -25.371 1.00 88.19 372 ARG A C 1
ATOM 2886 O O . ARG A 1 372 ? -1.598 15.085 -26.211 1.00 88.19 372 ARG A O 1
ATOM 2893 N N . PHE A 1 373 ? -0.587 15.179 -24.222 1.00 88.06 373 PHE A N 1
ATOM 2894 C CA . PHE A 1 373 ? -0.867 13.781 -23.889 1.00 88.06 373 PHE A CA 1
ATOM 2895 C C . PHE A 1 373 ? -2.305 13.594 -23.407 1.00 88.06 373 PHE A C 1
ATOM 2897 O O . PHE A 1 373 ? -2.922 12.579 -23.726 1.00 88.06 373 PHE A O 1
ATOM 2904 N N . LEU A 1 374 ? -2.881 14.594 -22.732 1.00 86.94 374 LEU A N 1
ATOM 2905 C CA . LEU A 1 374 ? -4.305 14.596 -22.387 1.00 86.94 374 LEU A CA 1
ATOM 2906 C C . LEU A 1 374 ? -5.183 14.555 -23.641 1.00 86.94 374 LEU A C 1
ATOM 2908 O O . LEU A 1 374 ? -6.173 13.826 -23.680 1.00 86.94 374 LEU A O 1
ATOM 2912 N N . GLU A 1 375 ? -4.814 15.300 -24.683 1.00 86.19 375 GLU A N 1
ATOM 2913 C CA . GLU A 1 375 ? -5.514 15.273 -25.971 1.00 86.19 375 GLU A CA 1
ATOM 2914 C C . GLU A 1 375 ? -5.441 13.894 -26.636 1.00 86.19 375 GLU A C 1
ATOM 2916 O O . GLU A 1 375 ? -6.472 13.383 -27.084 1.00 86.19 375 GLU A O 1
ATOM 2921 N N . ARG A 1 376 ? -4.265 13.247 -26.629 1.00 86.94 376 ARG A N 1
ATOM 2922 C CA . ARG A 1 376 ? -4.109 11.862 -27.114 1.00 86.94 376 ARG A CA 1
ATOM 2923 C C . ARG A 1 376 ? -5.010 10.897 -26.339 1.00 86.94 376 ARG A C 1
ATOM 2925 O O . ARG A 1 376 ? -5.742 10.119 -26.950 1.00 86.94 376 ARG A O 1
ATOM 2932 N N . LEU A 1 377 ? -5.024 10.979 -25.006 1.00 84.69 377 LEU A N 1
ATOM 2933 C CA . LEU A 1 377 ? -5.857 10.124 -24.152 1.00 84.69 377 LEU A CA 1
ATOM 2934 C C . LEU A 1 377 ? -7.361 10.328 -24.406 1.00 84.69 377 LEU A C 1
ATOM 2936 O O . LEU A 1 377 ? -8.097 9.341 -24.492 1.00 84.69 377 LEU A O 1
ATOM 2940 N N . LYS A 1 378 ? -7.811 11.581 -24.581 1.00 85.38 378 LYS A N 1
ATOM 2941 C CA . LYS A 1 378 ? -9.207 11.923 -24.922 1.00 85.38 378 LYS A CA 1
ATOM 2942 C C . LYS A 1 378 ? -9.604 11.393 -26.291 1.00 85.38 378 LYS A C 1
ATOM 2944 O O . LYS A 1 378 ? -10.617 10.713 -26.416 1.00 85.38 378 LYS A O 1
ATOM 2949 N N . LYS A 1 379 ? -8.784 11.645 -27.317 1.00 84.50 379 LYS A N 1
ATOM 2950 C CA . LYS A 1 379 ? -9.012 11.147 -28.683 1.00 84.50 379 LYS A CA 1
ATOM 2951 C C . LYS A 1 379 ? -9.132 9.621 -28.717 1.00 84.50 379 LYS A C 1
ATOM 2953 O O . LYS A 1 379 ? -9.866 9.073 -29.534 1.00 84.50 379 LYS A O 1
ATOM 2958 N N . ARG A 1 380 ? -8.437 8.940 -27.804 1.00 76.44 380 ARG A N 1
ATOM 2959 C CA . ARG A 1 380 ? -8.456 7.482 -27.655 1.00 76.44 380 ARG A CA 1
ATOM 2960 C C . ARG A 1 380 ? -9.551 6.949 -26.724 1.00 76.44 380 ARG A C 1
ATOM 2962 O O . ARG A 1 380 ? -9.671 5.733 -26.598 1.00 76.44 380 ARG A O 1
ATOM 2969 N N . GLY A 1 381 ? -10.326 7.811 -26.065 1.00 76.81 381 GLY A N 1
ATOM 2970 C CA . GLY A 1 381 ? -11.371 7.408 -25.120 1.00 76.81 381 GLY A CA 1
ATOM 2971 C C . GLY A 1 381 ? -10.847 6.716 -23.857 1.00 76.81 381 GLY A C 1
ATOM 2972 O O . GLY A 1 381 ? -11.611 6.030 -23.180 1.00 76.81 381 GLY A O 1
ATOM 2973 N N . VAL A 1 382 ? -9.555 6.870 -23.534 1.00 73.56 382 VAL A N 1
ATOM 2974 C CA . VAL A 1 382 ? -8.983 6.378 -22.265 1.00 73.56 382 VAL A CA 1
ATOM 2975 C C . VAL A 1 382 ? -9.551 7.183 -21.097 1.00 73.56 382 VAL A C 1
ATOM 2977 O O . VAL A 1 382 ? -9.788 6.644 -20.019 1.00 73.56 382 VAL A O 1
ATOM 2980 N N . ILE A 1 383 ? -9.799 8.470 -21.340 1.00 77.12 383 ILE A N 1
ATOM 2981 C CA . ILE A 1 383 ? -10.380 9.417 -20.392 1.00 77.12 383 ILE A CA 1
ATOM 2982 C C . ILE A 1 383 ? -11.569 10.110 -21.064 1.00 77.12 383 ILE A C 1
ATOM 2984 O O . ILE A 1 383 ? -11.578 10.259 -22.289 1.00 77.12 383 ILE A O 1
ATOM 2988 N N . LYS A 1 384 ? -12.584 10.463 -20.268 1.00 65.88 384 LYS A N 1
ATOM 2989 C CA . LYS A 1 384 ? -13.830 11.075 -20.755 1.00 65.88 384 LYS A CA 1
ATOM 2990 C C . LYS A 1 384 ? -13.692 12.567 -21.025 1.00 65.88 384 LYS A C 1
ATOM 2992 O O . LYS A 1 384 ? -12.940 13.238 -20.281 1.00 65.88 384 LYS A O 1
#

Mean predicted aligned error: 7.62 Å

pLDDT: mean 89.3, std 11.12, range [50.28, 98.69]

Nearest PDB structures (foldseek):
  3glv-assembly1_B  TM=8.753E-01  e=8.734E-09  Thermoplasma volcanium GSS1
  5xf2-assembly1_A  TM=8.760E-01  e=8.734E-09  Burkholderia pseudomallei K96243
  1n1d-assembly1_A  TM=8.679E-01  e=8.734E-09  Bacillus subtilis
  5x9q-assembly1_B  TM=8.166E-01  e=1.054E-08  Burkholderia pseudomallei K96243
  2b7l-assembly2_D  TM=8.509E-01  e=2.237E-08  Staphylococcus aureus

Foldseek 3Di:
DAEEEEEDQPLDDDQLVLVQLVVSLVVDPAYEYEHEAQVLCCQQPVDGRPDHPVVVLVVQCPRPSHHYYDYFPQNDNLCSCVVVCVVPVHQEYEDEPPDPNLPVVVVVCVVSNHHYYYDYSDDPPPDDDDPLLVVLLVVQDQWWFWKFWLFLAPLLQAVLNDFPFKTKMFTKDLIAGPVGDLFQPQFQRLVQLRVCSNSSHQSQVVQLVVSDGRVGVVCRVQHAIFMFHRHPGTDTPDGDNLPLQFLWKKKFAQVDRWDAPVLPPDDADSVLRRVLRVQLVVCRVVSNLLSSQSSNQSRQVRVVVSVADDDDDFFAFSHKHGRHRTRGGMMMTGHPHNVRLVNRCVVDLRMGDMGGHGDDPPDPDNDDDDPVNVVSSVVVVSDD

Solvent-accessible surface area (backbone atoms only — not comparable to full-atom values): 20416 Å² total; per-residue (Å²): 131,45,29,23,33,37,74,48,71,72,61,48,84,48,71,51,55,56,43,51,45,52,58,46,31,72,78,35,74,39,22,35,44,31,31,50,39,50,68,54,31,33,74,68,65,77,35,82,56,79,52,57,59,70,56,49,50,52,58,55,55,66,37,92,61,41,72,42,72,46,70,28,82,45,91,42,81,67,50,29,46,51,66,48,45,69,76,68,64,46,48,28,43,44,46,50,76,83,52,92,38,56,68,61,47,44,53,54,23,62,77,68,72,28,47,72,45,74,40,77,86,72,55,100,74,84,67,89,73,44,46,68,52,53,52,30,37,71,69,25,49,78,58,32,36,32,35,48,57,48,15,13,75,61,23,39,20,53,94,58,34,44,82,92,30,28,31,25,35,30,8,24,27,56,48,32,34,98,88,50,62,92,63,72,78,70,20,42,34,32,57,68,24,31,52,29,38,50,58,23,43,65,32,45,67,65,32,56,79,71,78,43,52,41,55,42,22,46,39,46,72,67,36,7,30,36,32,28,40,23,30,79,56,95,39,77,71,50,72,46,59,28,70,70,41,54,51,16,33,31,37,34,54,66,82,39,73,40,49,46,81,92,56,74,84,58,91,71,64,60,70,59,33,33,52,14,5,51,39,21,42,48,9,64,75,69,56,34,60,70,48,26,24,54,6,21,34,50,42,28,54,50,42,46,74,75,66,40,79,86,77,82,90,61,72,70,57,68,24,46,31,60,14,56,90,29,44,41,13,28,24,45,38,32,27,90,39,44,69,48,34,50,53,26,38,73,75,30,87,54,35,42,76,35,33,51,30,46,79,50,95,96,46,91,74,83,43,77,77,56,68,73,56,54,51,49,36,44,79,67,63,71,40,135

Secondary structure (DSSP, 8-state):
--EEEEE---SS--HHHHHHHHHHHTTSSEEEEEE--HHHHHHHH----SS-HHHHHHHHHTSTT--EEEE-----SSSTTHHHHHHH--SEEEEETT-TTHHHHHHHHHHHTPEEEEEP---TTS----HHHHHHHHHS-S-EEEEEEEE-TTTTSGGG--TT-EEEEEEEEEEE-SS---S-SSSSS-HHHHHHHHTT--HHHHHHTTT--SHHHHHHHH-SEEEEE-SSS-EEEEEE--GGGTT-EEEEE--SPPB-GGGTTS---HHHHHHHHHHHHHHHHHT-HHHHHHHHHHHHHHHHHTTPPPPPP-SSEEEEEESSSSBSSEEEEEESSHHHHHHHHHH-TTEEEEEE--PBTTB----PPPHHHHHHHHHTTS--